Protein 8E50 (pdb70)

Solvent-accessible surface area: 31875 Å² total; per-residue (Å²): 99,81,56,46,0,4,132,10,52,36,78,52,4,175,111,136,33,190,116,13,131,172,93,10,39,62,38,4,14,122,47,31,82,5,94,164,60,58,15,13,94,94,17,34,97,53,2,30,112,30,86,133,0,99,97,6,12,54,87,45,10,58,142,123,96,152,182,62,146,47,63,102,154,18,107,130,80,0,103,139,9,0,95,44,0,18,12,84,20,30,21,78,43,9,82,117,32,4,89,64,20,0,91,73,0,74,83,17,8,167,28,0,20,2,69,112,42,33,5,115,53,0,77,67,9,35,139,58,118,44,7,0,0,0,0,0,0,22,36,0,76,6,0,74,61,0,0,18,4,0,0,3,4,38,69,5,34,3,0,7,22,17,13,43,62,134,59,50,93,123,143,89,12,73,73,33,25,72,30,0,4,0,0,23,63,143,175,46,77,111,43,94,138,45,230,132,26,60,11,5,109,18,0,2,32,6,3,0,12,6,4,1,113,57,80,8,5,0,0,7,34,4,2,58,74,51,7,48,20,6,23,21,56,105,14,131,40,50,25,0,28,18,0,6,34,0,22,74,59,129,66,11,114,14,0,22,0,0,0,0,0,0,2,4,2,24,4,20,46,6,77,17,16,66,81,4,82,80,244,81,123,57,114,30,68,109,118,68,81,182,126,79,9,0,16,0,16,0,2,5,12,129,20,47,25,0,81,111,31,34,90,56,34,93,136,85,137,133,62,74,148,110,52,33,71,108,21,0,24,78,85,25,34,165,135,134,95,58,95,105,152,64,69,8,37,49,1,0,43,35,0,3,33,39,0,12,107,26,6,1,1,0,2,0,17,0,0,0,2,4,0,2,17,83,35,43,156,10,39,39,36,66,53,0,24,124,26,2,119,76,8,48,71,44,0,76,82,33,130,26,44,18,0,24,95,65,101,30,100,85,20,0,94,57,0,9,139,22,0,36,110,0,3,66,90,75,103,59,88,240,68,139,52,102,50,4,38,11,20,78,72,42,61,30,0,0,4,0,12,14,5,4,14,10,1,12,50,14,0,15,24,3,0,0,0,0,1,0,4,51,9,38,102,141,160,5,16,26,70,101,0,3,178,66,0,11,11,0,0,48,1,1,40,45,14,19,53,15,18,56,44,70,55,88,50,110,100,11,0,97,104,5,4,28,75,0,85,163,96,26,6,0,61,102,82,128,48,116,3,90,16,29,154,48,161,126,49,60,66,34,2,48,13,0,22,110,8,0,4,3,10,2,21,1,0,9,5,2,4,55,38,3,43,113,30,107,44,99,20,56,26,77,109,2,14,83,93,2,9,130,55,5,15,44,39,15,123,141,130,84,16,108,25,9,0,2,0,5,42,16,4,2,77,25,1,0,108,0,2,41,66,2,20,0,1,112,80,53,147,89,170,200,65,13,16,0,74,34,22,100,78,2,114,62,83,85,30,18,73,98,2,19,111,29,1,51,41,3,22,64,181

B-factor: mean 182.48, std 30.79, range [120.29, 312.06]

InterPro domains:
  IPR002123 Phospholipid/glycerol acyltransferase [PF01553] (220-355)
  IPR002123 Phospholipid/glycerol acyltransferase [SM00563] (224-357)
  IPR022284 Glycerol-3-phosphate O-acyltransferase/Dihydroxyacetone phosphate acyltransferase [PIRSF000437] (2-817)
  IPR022284 Glycerol-3-phosphate O-acyltransferase/Dihydroxyacetone phosphate acyltransferase [PTHR12563] (55-799)
  IPR028354 Glycerol-3-phosphate acyltransferase, PlsB [PIRSF500064] (28-817)
  IPR041728 GPAT/DHAPAT, acyltransferase domain [cd07993] (201-411)
  IPR045520 GPAT/DHAPAT, C-terminal domain [PF19277] (364-794)

Structure (mmCIF, N/CA/C/O backbone):
data_8E50
#
_entry.id   8E50
#
_cell.length_a   1.00
_cell.length_b   1.00
_cell.length_c   1.00
_cell.angle_alpha   90.00
_cell.angle_beta   90.00
_cell.angle_gamma   90.00
#
_symmetry.space_group_name_H-M   'P 1'
#
loop_
_entity.id
_entity.type
_entity.pdbx_description
1 polymer 'Glycerol-3-phosphate acyltransferase 1, mitochondrial'
2 non-polymer 'COENZYME A'
3 non-polymer '(2R)-2-hydroxy-3-(phosphonooxy)propyl hexadecanoate'
#
loop_
_atom_site.group_PDB
_atom_site.id
_atom_site.type_symbol
_atom_site.label_atom_id
_atom_site.label_alt_id
_atom_site.label_comp_id
_atom_site.label_asym_id
_atom_site.label_entity_id
_atom_site.label_seq_id
_atom_site.pdbx_PDB_ins_code
_atom_site.Cartn_x
_atom_site.Cartn_y
_atom_site.Cartn_z
_atom_site.occupancy
_atom_site.B_iso_or_equiv
_atom_site.auth_seq_id
_atom_site.auth_comp_id
_atom_site.auth_asym_id
_atom_site.auth_atom_id
_atom_site.pdbx_PDB_model_num
ATOM 1 N N . GLY A 1 26 ? 183.309 153.122 138.191 1.00 169.66 87 GLY A N 1
ATOM 2 C CA . GLY A 1 26 ? 184.122 153.712 139.304 1.00 170.23 87 GLY A CA 1
ATOM 3 C C . GLY A 1 26 ? 183.268 154.504 140.283 1.00 171.04 87 GLY A C 1
ATOM 4 O O . GLY A 1 26 ? 183.633 155.661 140.582 1.00 165.15 87 GLY A O 1
ATOM 5 N N . LEU A 1 27 ? 182.181 153.892 140.769 1.00 176.50 88 LEU A N 1
ATOM 6 C CA . LEU A 1 27 ? 181.169 154.500 141.680 1.00 175.60 88 LEU A CA 1
ATOM 7 C C . LEU A 1 27 ? 181.205 153.796 143.046 1.00 179.76 88 LEU A C 1
ATOM 8 O O . LEU A 1 27 ? 182.066 152.912 143.243 1.00 187.22 88 LEU A O 1
ATOM 13 N N . ARG A 1 28 ? 180.311 154.201 143.955 1.00 177.45 89 ARG A N 1
ATOM 14 C CA . ARG A 1 28 ? 180.146 153.644 145.325 1.00 175.82 89 ARG A CA 1
ATOM 15 C C . ARG A 1 28 ? 178.691 153.872 145.756 1.00 169.50 89 ARG A C 1
ATOM 16 O O . ARG A 1 28 ? 178.237 155.035 145.676 1.00 184.55 89 ARG A O 1
ATOM 24 N N . ASN A 1 29 ? 177.993 152.811 146.176 1.00 158.70 90 ASN A N 1
ATOM 25 C CA . ASN A 1 29 ? 176.620 152.882 146.746 1.00 162.45 90 ASN A CA 1
ATOM 26 C C . ASN A 1 29 ? 176.732 152.937 148.274 1.00 165.59 90 ASN A C 1
ATOM 27 O O . ASN A 1 29 ? 177.067 151.899 148.874 1.00 185.28 90 ASN A O 1
ATOM 32 N N . VAL A 1 30 ? 176.419 154.091 148.873 1.00 158.81 91 VAL A N 1
ATOM 33 C CA . VAL A 1 30 ? 176.612 154.371 150.329 1.00 158.17 91 VAL A CA 1
ATOM 34 C C . VAL A 1 30 ? 175.618 153.536 151.149 1.00 161.60 91 VAL A C 1
ATOM 35 O O . VAL A 1 30 ? 175.969 153.176 152.288 1.00 173.42 91 VAL A O 1
ATOM 39 N N . ILE A 1 31 ? 174.441 153.225 150.594 1.00 162.41 92 ILE A N 1
ATOM 40 C CA . ILE A 1 31 ? 173.341 152.485 151.290 1.00 168.06 92 ILE A CA 1
ATOM 41 C C . ILE A 1 31 ? 173.643 150.977 151.310 1.00 172.50 92 ILE A C 1
ATOM 42 O O . ILE A 1 31 ? 173.173 150.310 152.257 1.00 179.76 92 ILE A O 1
ATOM 47 N N . TYR A 1 32 ? 174.378 150.452 150.320 1.00 168.63 93 TYR A N 1
ATOM 48 C CA . TYR A 1 32 ? 174.727 149.009 150.198 1.00 164.44 93 TYR A CA 1
ATOM 49 C C . TYR A 1 32 ? 175.762 148.634 151.268 1.00 162.11 93 TYR A C 1
ATOM 50 O O . TYR A 1 32 ? 176.973 148.810 151.021 1.00 150.77 93 TYR A O 1
ATOM 59 N N . ILE A 1 33 ? 175.285 148.127 152.413 1.00 167.42 94 ILE A N 1
ATOM 60 C CA . ILE A 1 33 ? 176.102 147.761 153.611 1.00 171.71 94 ILE A CA 1
ATOM 61 C C . ILE A 1 33 ? 175.770 146.316 154.010 1.00 185.02 94 ILE A C 1
ATOM 62 O O . ILE A 1 33 ? 174.755 146.117 154.704 1.00 190.11 94 ILE A O 1
ATOM 67 N N . ASN A 1 34 ? 176.581 145.346 153.565 1.00 193.17 95 ASN A N 1
ATOM 68 C CA . ASN A 1 34 ? 176.650 143.975 154.147 1.00 192.47 95 ASN A CA 1
ATOM 69 C C . ASN A 1 34 ? 177.919 143.889 155.009 1.00 192.93 95 ASN A C 1
ATOM 70 O O . ASN A 1 34 ? 178.693 144.873 155.021 1.00 197.70 95 ASN A O 1
ATOM 75 N N . GLU A 1 35 ? 178.121 142.758 155.696 1.00 186.68 96 GLU A N 1
ATOM 76 C CA . GLU A 1 35 ? 179.180 142.564 156.731 1.00 179.65 96 GLU A CA 1
ATOM 77 C C . GLU A 1 35 ? 180.584 142.859 156.172 1.00 181.37 96 GLU A C 1
ATOM 78 O O . GLU A 1 35 ? 181.461 143.205 156.987 1.00 183.20 96 GLU A O 1
ATOM 84 N N . THR A 1 36 ? 180.787 142.764 154.850 1.00 186.68 97 THR A N 1
ATOM 85 C CA . THR A 1 36 ? 182.059 143.101 154.146 1.00 191.12 97 THR A CA 1
ATOM 86 C C . THR A 1 36 ? 182.497 144.549 154.437 1.00 195.21 97 THR A C 1
ATOM 87 O O . THR A 1 36 ? 183.714 144.815 154.338 1.00 200.48 97 THR A O 1
ATOM 91 N N . HIS A 1 37 ? 181.558 145.447 154.769 1.00 193.17 98 HIS A N 1
ATOM 92 C CA . HIS A 1 37 ? 181.817 146.868 155.140 1.00 189.26 98 HIS A CA 1
ATOM 93 C C . HIS A 1 37 ? 182.117 147.009 156.642 1.00 189.13 98 HIS A C 1
ATOM 94 O O . HIS A 1 37 ? 182.328 148.159 157.081 1.00 181.34 98 HIS A O 1
ATOM 101 N N . THR A 1 38 ? 182.130 145.903 157.400 1.00 196.17 99 THR A N 1
ATOM 102 C CA . THR A 1 38 ? 182.454 145.862 158.853 1.00 198.66 99 THR A CA 1
ATOM 103 C C . THR A 1 38 ? 183.605 144.871 159.076 1.00 204.15 99 THR A C 1
ATOM 104 O O . THR A 1 38 ? 183.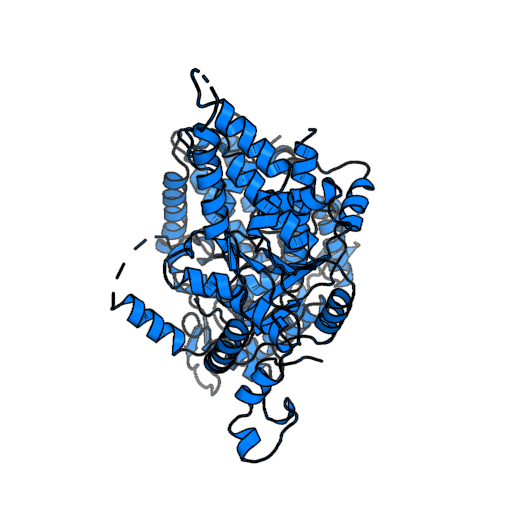861 144.051 158.174 1.00 204.90 99 THR A O 1
ATOM 108 N N . ARG A 1 39 ? 184.280 144.960 160.227 1.00 211.45 100 ARG A N 1
ATOM 109 C CA . ARG A 1 39 ? 185.455 144.112 160.577 1.00 213.38 100 ARG A CA 1
ATOM 110 C C . ARG A 1 39 ? 184.973 142.725 161.027 1.00 211.21 100 ARG A C 1
ATOM 111 O O . ARG A 1 39 ? 185.445 141.719 160.461 1.00 212.39 100 ARG A O 1
ATOM 119 N N . HIS A 1 40 ? 184.076 142.678 162.018 1.00 203.69 101 HIS A N 1
ATOM 120 C CA . HIS A 1 40 ? 183.501 141.428 162.588 1.00 210.31 101 HIS A CA 1
ATOM 121 C C . HIS A 1 40 ? 182.656 140.726 161.518 1.00 211.92 101 HIS A C 1
ATOM 122 O O . HIS A 1 40 ? 181.953 141.440 160.777 1.00 231.47 101 HIS A O 1
ATOM 129 N N . ARG A 1 41 ? 182.729 139.390 161.442 1.00 204.38 102 ARG A N 1
ATOM 130 C CA . ARG A 1 41 ? 182.034 138.565 160.411 1.00 195.85 102 ARG A CA 1
ATOM 131 C C . ARG A 1 41 ? 181.600 137.214 160.984 1.00 191.73 102 ARG A C 1
ATOM 132 O O . ARG A 1 41 ? 182.309 136.692 161.869 1.00 209.67 102 ARG A O 1
ATOM 140 N N . GLY A 1 42 ? 180.508 136.662 160.439 1.00 178.63 103 GLY A N 1
ATOM 141 C CA . GLY A 1 42 ? 179.824 135.450 160.934 1.00 169.44 103 GLY A CA 1
ATOM 142 C C . GLY A 1 42 ? 178.312 135.614 160.932 1.00 159.31 103 GLY A C 1
ATOM 143 O O . GLY A 1 42 ? 177.833 136.771 160.813 1.00 156.41 103 GLY A O 1
ATOM 144 N N . TRP A 1 43 ? 177.586 134.498 161.072 1.00 154.00 104 TRP A N 1
ATOM 145 C CA . TRP A 1 43 ? 176.102 134.424 160.966 1.00 157.30 104 TRP A CA 1
ATOM 146 C C . TRP A 1 43 ? 175.496 135.630 161.685 1.00 150.47 104 TRP A C 1
ATOM 147 O O . TRP A 1 43 ? 174.793 136.420 161.034 1.00 141.55 104 TRP A O 1
ATOM 158 N N . LEU A 1 44 ? 175.826 135.761 162.971 1.00 152.08 105 LEU A N 1
ATOM 159 C CA . LEU A 1 44 ? 175.362 136.830 163.893 1.00 156.54 105 LEU A CA 1
ATOM 160 C C . LEU A 1 44 ? 175.733 138.209 163.328 1.00 159.50 105 LEU A C 1
ATOM 161 O O . LEU A 1 44 ? 174.829 139.074 163.235 1.00 147.19 105 LEU A O 1
ATOM 166 N N . ALA A 1 45 ? 177.003 138.388 162.944 1.00 168.74 106 ALA A N 1
ATOM 167 C CA . ALA A 1 45 ? 177.590 139.663 162.457 1.00 169.38 106 ALA A CA 1
ATOM 168 C C . ALA A 1 45 ? 176.912 140.110 161.156 1.00 166.68 106 ALA A C 1
ATOM 169 O O . ALA A 1 45 ? 176.850 141.333 160.926 1.00 158.22 106 ALA A O 1
ATOM 171 N N . ARG A 1 46 ? 176.436 139.166 160.335 1.00 169.40 107 ARG A N 1
ATOM 172 C CA . ARG A 1 46 ? 175.582 139.476 159.156 1.00 170.25 107 ARG A CA 1
ATOM 173 C C . ARG A 1 46 ? 174.241 140.022 159.652 1.00 167.87 107 ARG A C 1
ATOM 174 O O . ARG A 1 46 ? 173.910 141.166 159.295 1.00 171.24 107 ARG A O 1
ATOM 182 N N . ARG A 1 47 ? 173.527 139.241 160.474 1.00 168.51 108 ARG A N 1
ATOM 183 C CA . ARG A 1 47 ? 172.151 139.551 160.959 1.00 172.21 108 ARG A CA 1
ATOM 184 C C . ARG A 1 47 ? 172.118 140.963 161.564 1.00 167.35 108 ARG A C 1
ATOM 185 O O . ARG A 1 47 ? 171.087 141.642 161.390 1.00 169.79 108 ARG A O 1
ATOM 193 N N . LEU A 1 48 ? 173.201 141.386 162.231 1.00 163.87 109 LEU A N 1
ATOM 194 C CA . LEU A 1 48 ? 173.377 142.760 162.779 1.00 176.78 109 LEU A CA 1
ATOM 195 C C . LEU A 1 48 ? 174.527 143.463 162.041 1.00 182.39 109 LEU A C 1
ATOM 196 O O . LEU A 1 48 ? 175.459 143.950 162.716 1.00 201.84 109 LEU A O 1
ATOM 201 N N . SER A 1 49 ? 174.460 143.527 160.706 1.00 175.19 110 SER A N 1
ATOM 202 C CA . SER A 1 49 ? 175.464 144.199 159.833 1.00 171.53 110 SER A CA 1
ATOM 203 C C . SER A 1 49 ? 175.480 145.711 160.103 1.00 163.49 110 SER A C 1
ATOM 204 O O . SER A 1 49 ? 176.557 146.238 160.453 1.00 153.59 110 SER A O 1
ATOM 207 N N . TYR A 1 50 ? 174.323 146.364 159.954 1.00 160.50 111 TYR A N 1
ATOM 208 C CA . TYR A 1 50 ? 174.124 147.841 160.003 1.00 163.84 111 TYR A CA 1
ATOM 209 C C . TYR A 1 50 ? 174.630 148.408 161.335 1.00 166.69 111 TYR A C 1
ATOM 210 O O . TYR A 1 50 ? 175.490 149.330 161.345 1.00 169.10 111 TYR A O 1
ATOM 219 N N . VAL A 1 51 ? 174.112 147.843 162.429 1.00 165.11 112 VAL A N 1
ATOM 220 C CA . VAL A 1 51 ? 174.319 148.313 163.832 1.00 158.45 112 VAL A CA 1
ATOM 221 C C . VAL A 1 51 ? 175.824 148.368 164.127 1.00 155.59 112 VAL A C 1
ATOM 222 O O . VAL A 1 51 ? 176.232 149.286 164.863 1.00 146.48 112 VAL A O 1
ATOM 226 N N . LEU A 1 52 ? 176.612 147.440 163.565 1.00 161.33 113 LEU A N 1
ATOM 227 C CA . LEU A 1 52 ? 178.103 147.443 163.637 1.00 169.74 113 LEU A CA 1
ATOM 228 C C . LEU A 1 52 ? 178.660 148.600 162.796 1.00 171.96 113 LEU A C 1
ATOM 229 O O . LEU A 1 52 ? 179.488 149.383 163.339 1.00 173.85 113 LEU A O 1
ATOM 234 N N . PHE A 1 53 ? 178.218 148.718 161.535 1.00 166.26 114 PHE A N 1
ATOM 235 C CA . PHE A 1 53 ? 178.643 149.791 160.594 1.00 160.41 114 PHE A CA 1
ATOM 236 C C . PHE A 1 53 ? 178.442 151.166 161.246 1.00 159.80 114 PHE A C 1
ATOM 237 O O . PHE A 1 53 ? 179.318 152.030 161.054 1.00 165.85 114 PHE A O 1
ATOM 245 N N . ILE A 1 54 ? 177.340 151.363 161.981 1.00 158.27 115 ILE A N 1
ATOM 246 C CA . ILE A 1 54 ? 177.077 152.628 162.739 1.00 160.08 115 ILE A CA 1
ATOM 247 C C . ILE A 1 54 ? 178.079 152.739 163.903 1.00 167.34 115 ILE A C 1
ATOM 248 O O . ILE A 1 54 ? 178.566 153.865 164.142 1.00 163.44 115 ILE A O 1
ATOM 253 N N . GLN A 1 55 ? 178.372 151.630 164.600 1.00 176.90 116 GLN A N 1
ATOM 254 C CA . GLN A 1 55 ? 179.310 151.590 165.762 1.00 177.81 116 GLN A CA 1
ATOM 255 C C . GLN A 1 55 ? 180.731 151.958 165.313 1.00 181.89 116 GLN A C 1
ATOM 256 O O . GLN A 1 55 ? 181.425 152.642 166.090 1.00 187.13 116 GLN A O 1
ATOM 262 N N . GLU A 1 56 ? 181.147 151.518 164.121 1.00 182.48 117 GLU A N 1
ATOM 263 C CA . GLU A 1 56 ? 182.535 151.703 163.608 1.00 182.10 117 GLU A CA 1
ATOM 264 C C . GLU A 1 56 ? 182.806 153.160 163.191 1.00 180.17 117 GLU A C 1
ATOM 265 O O . GLU A 1 56 ? 184.000 153.500 163.068 1.00 178.38 117 GLU A O 1
ATOM 271 N N . ARG A 1 57 ? 181.770 153.984 162.970 1.00 181.26 118 ARG A N 1
ATOM 272 C CA . ARG A 1 57 ? 181.903 155.396 162.505 1.00 186.20 118 ARG A CA 1
ATOM 273 C C . ARG A 1 57 ? 182.663 156.228 163.547 1.00 189.07 118 ARG A C 1
ATOM 274 O O . ARG A 1 57 ? 182.382 156.062 164.750 1.00 192.20 118 ARG A O 1
ATOM 282 N N . ASP A 1 58 ? 183.568 157.101 163.085 1.00 190.82 119 ASP A N 1
ATOM 283 C CA . ASP A 1 58 ? 184.417 157.990 163.924 1.00 189.92 119 ASP A CA 1
ATOM 284 C C . ASP A 1 58 ? 183.779 159.384 163.980 1.00 189.29 119 ASP A C 1
ATOM 285 O O . ASP A 1 58 ? 184.024 160.190 163.059 1.00 195.67 119 ASP A O 1
ATOM 290 N N . VAL A 1 59 ? 182.977 159.640 165.018 1.00 184.70 120 VAL A N 1
ATOM 291 C CA . VAL A 1 59 ? 182.399 160.977 165.352 1.00 181.67 120 VAL A CA 1
ATOM 292 C C . VAL A 1 59 ? 182.414 161.117 166.878 1.00 175.48 120 VAL A C 1
ATOM 293 O O . VAL A 1 59 ? 181.679 160.356 167.530 1.00 181.37 120 VAL A O 1
ATOM 297 N N . HIS A 1 60 ? 183.231 162.030 167.417 1.00 171.45 121 HIS A N 1
ATOM 298 C CA . HIS A 1 60 ? 183.362 162.308 168.876 1.00 178.19 121 HIS A CA 1
ATOM 299 C C . HIS A 1 60 ? 183.064 163.788 169.149 1.00 183.11 121 HIS A C 1
ATOM 300 O O . HIS A 1 60 ? 183.163 164.594 168.204 1.00 192.20 121 HIS A O 1
ATOM 307 N N . LYS A 1 61 ? 182.707 164.116 170.396 1.00 184.53 122 LYS A N 1
ATOM 308 C CA . LYS A 1 61 ? 182.288 165.477 170.843 1.00 185.26 122 LYS A CA 1
ATOM 309 C C . LYS A 1 61 ? 183.448 166.481 170.732 1.00 178.74 122 LYS A C 1
ATOM 310 O O . LYS A 1 61 ? 183.158 167.679 170.543 1.00 173.64 122 LYS A O 1
ATOM 316 N N . GLY A 1 62 ? 184.698 166.015 170.857 1.00 173.66 123 GLY A N 1
ATOM 317 C CA . GLY A 1 62 ? 185.927 166.838 170.871 1.00 169.30 123 GLY A CA 1
ATOM 318 C C . GLY A 1 62 ? 186.145 167.654 169.602 1.00 167.36 123 GLY A C 1
ATOM 319 O O . GLY A 1 62 ? 186.752 168.738 169.714 1.00 163.22 123 GLY A O 1
ATOM 320 N N . MET A 1 63 ? 185.681 167.174 168.440 1.00 170.03 124 MET A N 1
ATOM 321 C CA . MET A 1 63 ? 185.950 167.795 167.110 1.00 172.74 124 MET A CA 1
ATOM 322 C C . MET A 1 63 ? 184.823 168.763 166.702 1.00 164.31 124 MET A C 1
ATOM 323 O O . MET A 1 63 ? 184.761 169.110 165.506 1.00 160.15 124 MET A O 1
ATOM 328 N N . PHE A 1 64 ? 183.986 169.207 167.648 1.00 163.23 125 PHE A N 1
ATOM 329 C CA . PHE A 1 64 ? 182.893 170.195 167.433 1.00 166.20 125 PHE A CA 1
ATOM 330 C C . PHE A 1 64 ? 183.202 171.475 168.220 1.00 170.30 125 PHE A C 1
ATOM 331 O O . PHE A 1 64 ? 183.881 171.390 169.264 1.00 183.72 125 PHE A O 1
ATOM 339 N N . ALA A 1 65 ? 182.721 172.623 167.725 1.00 164.90 126 ALA A N 1
ATOM 340 C CA . ALA A 1 65 ? 182.933 173.966 168.319 1.00 160.62 126 ALA A CA 1
ATOM 341 C C . ALA A 1 65 ? 182.152 174.067 169.634 1.00 166.61 126 ALA A C 1
ATOM 342 O O . ALA A 1 65 ? 180.977 173.653 169.650 1.00 169.84 126 ALA A O 1
ATOM 344 N N . THR A 1 66 ? 182.792 174.598 170.684 1.00 173.38 127 THR A N 1
ATOM 345 C CA . THR A 1 66 ? 182.271 174.667 172.078 1.00 177.15 127 THR A CA 1
ATOM 346 C C . THR A 1 66 ? 182.530 176.060 172.666 1.00 175.33 127 THR A C 1
ATOM 347 O O . THR A 1 66 ? 183.494 176.713 172.222 1.00 168.60 127 THR A O 1
ATOM 351 N N . ASN A 1 67 ? 181.702 176.478 173.632 1.00 182.82 128 ASN A N 1
ATOM 352 C CA . ASN A 1 67 ? 181.765 177.798 174.322 1.00 193.76 128 ASN A CA 1
ATOM 353 C C . ASN A 1 67 ? 181.301 178.902 173.352 1.00 187.16 128 ASN A C 1
ATOM 354 O O . ASN A 1 67 ? 181.747 180.072 173.505 1.00 186.26 128 ASN A O 1
ATOM 359 N N . VAL A 1 68 ? 180.388 178.556 172.433 1.00 174.94 129 VAL A N 1
ATOM 360 C CA . VAL A 1 68 ? 179.990 179.389 171.257 1.00 169.49 129 VAL A CA 1
ATOM 361 C C . VAL A 1 68 ? 179.228 180.620 171.762 1.00 168.59 129 VAL A C 1
ATOM 362 O O . VAL A 1 68 ? 179.684 181.741 171.472 1.00 177.59 129 VAL A O 1
ATOM 366 N N . THR A 1 69 ? 178.121 180.410 172.483 1.00 163.39 130 THR A N 1
ATOM 367 C CA . THR A 1 69 ? 177.280 181.474 173.101 1.00 168.25 130 THR A CA 1
ATOM 368 C C . THR A 1 69 ? 178.182 182.452 173.865 1.00 176.85 130 THR A C 1
ATOM 369 O O . THR A 1 69 ? 178.108 183.669 173.586 1.00 174.59 130 THR A O 1
ATOM 373 N N . GLU A 1 70 ? 179.014 181.915 174.764 1.00 185.34 131 GLU A N 1
ATOM 374 C CA . GLU A 1 70 ? 179.984 182.665 175.610 1.00 191.08 131 GLU A CA 1
ATOM 375 C C . GLU A 1 70 ? 180.901 183.514 174.718 1.00 188.02 131 GLU A C 1
ATOM 376 O O . GLU A 1 70 ? 180.950 184.753 174.927 1.00 185.16 131 GLU A O 1
ATOM 382 N N . ASN A 1 71 ? 181.581 182.874 173.757 1.00 182.18 132 ASN A N 1
ATOM 383 C CA . ASN A 1 71 ? 182.562 183.527 172.844 1.00 176.18 132 ASN A CA 1
ATOM 384 C C . ASN A 1 71 ? 181.876 184.611 172.001 1.00 170.03 132 ASN A C 1
ATOM 385 O O . ASN A 1 71 ? 182.512 185.663 171.785 1.00 168.39 132 ASN A O 1
ATOM 390 N N . VAL A 1 72 ? 180.642 184.371 171.541 1.00 165.68 133 VAL A N 1
ATOM 391 C CA . VAL A 1 72 ? 179.843 185.344 170.732 1.00 167.64 133 VAL A CA 1
ATOM 392 C C . VAL A 1 72 ? 179.402 186.506 171.636 1.00 181.53 133 VAL A C 1
ATOM 393 O O . VAL A 1 72 ? 179.416 187.651 171.143 1.00 191.67 133 VAL A O 1
ATOM 397 N N . LEU A 1 73 ? 179.027 186.231 172.894 1.00 187.18 134 LEU A N 1
ATOM 398 C CA . LEU A 1 73 ? 178.612 187.273 173.883 1.00 182.56 134 LEU A CA 1
ATOM 399 C C . LEU A 1 73 ? 179.835 188.014 174.455 1.00 182.05 134 LEU A C 1
ATOM 400 O O . LEU A 1 73 ? 179.621 189.081 175.069 1.00 175.22 134 LEU A O 1
ATOM 405 N N . ASN A 1 74 ? 181.057 187.488 174.275 1.00 184.18 135 ASN A N 1
ATOM 406 C CA . ASN A 1 74 ? 182.331 188.166 174.659 1.00 178.82 135 ASN A CA 1
ATOM 407 C C . ASN A 1 74 ? 182.907 188.984 173.489 1.00 179.24 135 ASN A C 1
ATOM 408 O O . ASN A 1 74 ? 183.899 189.703 173.729 1.00 175.35 135 ASN A O 1
ATOM 413 N N . SER A 1 75 ? 182.322 188.898 172.285 1.00 188.18 136 SER A N 1
ATOM 414 C CA . SER A 1 75 ? 182.772 189.606 171.053 1.00 198.83 136 SER A CA 1
ATOM 415 C C . SER A 1 75 ? 182.671 191.128 171.240 1.00 211.67 136 SER A C 1
ATOM 416 O O . SER A 1 75 ? 181.614 191.600 171.709 1.00 222.62 136 SER A O 1
ATOM 419 N N . SER A 1 76 ? 183.726 191.861 170.860 1.00 214.36 137 SER A N 1
ATOM 420 C CA . SER A 1 76 ? 183.851 193.336 171.015 1.00 215.18 137 SER A CA 1
ATOM 421 C C . SER A 1 76 ? 182.939 194.070 170.021 1.00 212.87 137 SER A C 1
ATOM 422 O O . SER A 1 76 ? 182.559 195.215 170.327 1.00 212.35 137 SER A O 1
ATOM 425 N N . ARG A 1 77 ? 182.625 193.455 168.873 1.00 215.44 138 ARG A N 1
ATOM 426 C CA . ARG A 1 77 ? 181.607 193.949 167.902 1.00 222.66 138 ARG A CA 1
ATOM 427 C C . ARG A 1 77 ? 180.216 193.889 168.547 1.00 223.37 138 ARG A C 1
ATOM 428 O O . ARG A 1 77 ? 179.476 194.897 168.470 1.00 226.95 138 ARG A O 1
ATOM 436 N N . VAL A 1 78 ? 179.892 192.744 169.157 1.00 215.79 139 VAL A N 1
ATOM 437 C CA . VAL A 1 78 ? 178.552 192.419 169.734 1.00 210.67 139 VAL A CA 1
ATOM 438 C C . VAL A 1 78 ? 178.266 193.354 170.918 1.00 212.71 139 VAL A C 1
ATOM 439 O O . VAL A 1 78 ? 177.145 193.900 170.967 1.00 227.22 139 VAL A O 1
ATOM 443 N N . GLN A 1 79 ? 179.229 193.538 171.829 1.00 205.98 140 GLN A N 1
ATOM 444 C CA . GLN A 1 79 ? 179.053 194.368 173.056 1.00 207.00 140 GLN A CA 1
ATOM 445 C C . GLN A 1 79 ? 178.910 195.847 172.653 1.00 212.13 140 GLN A C 1
ATOM 446 O O . GLN A 1 79 ? 178.119 196.562 173.313 1.00 225.94 140 GLN A O 1
ATOM 452 N N . GLU A 1 80 ? 179.617 196.282 171.601 1.00 212.19 141 GLU A N 1
ATOM 453 C CA . GLU A 1 80 ? 179.504 197.652 171.025 1.00 215.89 141 GLU A CA 1
ATOM 454 C C . GLU A 1 80 ? 178.137 197.796 170.345 1.00 208.44 141 GLU A C 1
ATOM 455 O O . GLU A 1 80 ? 177.491 198.845 170.547 1.00 206.61 141 GLU A O 1
ATOM 461 N N . ALA A 1 81 ? 177.715 196.786 169.572 1.00 201.54 142 ALA A N 1
ATOM 462 C CA . ALA A 1 81 ? 176.374 196.718 168.938 1.00 201.22 142 ALA A CA 1
ATOM 463 C C . ALA A 1 81 ? 175.288 196.837 170.018 1.00 196.69 142 ALA A C 1
ATOM 464 O O . ALA A 1 81 ? 174.319 197.590 169.796 1.00 196.01 142 ALA A O 1
ATOM 466 N N . ILE A 1 82 ? 175.460 196.133 171.146 1.00 189.69 143 ILE A N 1
ATOM 467 C CA . ILE A 1 82 ? 174.598 196.239 172.364 1.00 179.89 143 ILE A CA 1
ATOM 468 C C . ILE A 1 82 ? 174.653 197.681 172.891 1.00 173.89 143 ILE A C 1
ATOM 469 O O . ILE A 1 82 ? 173.569 198.261 173.106 1.00 171.63 143 ILE A O 1
ATOM 474 N N . ALA A 1 83 ? 175.863 198.226 173.084 1.00 170.18 144 ALA A N 1
ATOM 475 C CA . ALA A 1 83 ? 176.130 199.521 173.762 1.00 169.37 144 ALA A CA 1
ATOM 476 C C . ALA A 1 83 ? 175.268 200.653 173.185 1.00 177.92 144 ALA A C 1
ATOM 477 O O . ALA A 1 83 ? 174.802 201.475 173.998 1.00 190.56 144 ALA A O 1
ATOM 479 N N . GLU A 1 84 ? 175.063 200.703 171.859 1.00 183.65 145 GLU A N 1
ATOM 480 C CA . GLU A 1 84 ? 174.363 201.826 171.164 1.00 188.86 145 GLU A CA 1
ATOM 481 C C . GLU A 1 84 ? 172.845 201.586 171.117 1.00 183.61 145 GLU A C 1
ATOM 482 O O . GLU A 1 84 ? 172.102 202.588 171.172 1.00 170.14 145 GLU A O 1
ATOM 488 N N . VAL A 1 85 ? 172.402 200.327 170.997 1.00 186.48 146 VAL A N 1
ATOM 489 C CA . VAL A 1 85 ? 170.956 199.937 170.966 1.00 191.59 146 VAL A CA 1
ATOM 490 C C . VAL A 1 85 ? 170.313 200.326 172.305 1.00 188.88 146 VAL A C 1
ATOM 491 O O . VAL A 1 85 ? 169.152 200.788 172.291 1.00 189.07 146 VAL A O 1
ATOM 495 N N . ALA A 1 86 ? 171.046 200.149 173.411 1.00 186.03 147 ALA A N 1
ATOM 496 C CA . ALA A 1 86 ? 170.655 200.572 174.777 1.00 188.05 147 ALA A CA 1
ATOM 497 C C . ALA A 1 86 ? 170.551 202.102 174.845 1.00 191.58 147 ALA A C 1
ATOM 498 O O . ALA A 1 86 ? 169.491 202.593 175.280 1.00 190.76 147 ALA A O 1
ATOM 500 N N . ALA A 1 87 ? 171.607 202.808 174.414 1.00 195.32 148 ALA A N 1
ATOM 501 C CA . ALA A 1 87 ? 171.811 204.275 174.547 1.00 200.37 148 ALA A CA 1
ATOM 502 C C . ALA A 1 87 ? 170.532 205.052 174.204 1.00 208.71 148 ALA A C 1
ATOM 503 O O . ALA A 1 87 ? 170.184 205.971 174.975 1.00 212.29 148 ALA A O 1
ATOM 505 N N . GLU A 1 88 ? 169.870 204.691 173.096 1.00 211.84 149 GLU A N 1
ATOM 506 C CA . GLU A 1 88 ? 168.611 205.314 172.592 1.00 205.69 149 GLU A CA 1
ATOM 507 C C . GLU A 1 88 ? 167.563 205.393 173.710 1.00 198.84 149 GLU A C 1
ATOM 508 O O . GLU A 1 88 ? 166.898 206.443 173.826 1.00 197.85 149 GLU A O 1
ATOM 514 N N . LEU A 1 89 ? 167.436 204.321 174.497 1.00 190.27 150 LEU A N 1
ATOM 515 C CA . LEU A 1 89 ? 166.384 204.149 175.533 1.00 188.04 150 LEU A CA 1
ATOM 516 C C . LEU A 1 89 ? 166.920 204.681 176.872 1.00 180.55 150 LEU A C 1
ATOM 517 O O . LEU A 1 89 ? 167.624 203.928 177.571 1.00 167.84 150 LEU A O 1
ATOM 522 N N . ASN A 1 90 ? 166.623 205.946 177.196 1.00 182.56 151 ASN A N 1
ATOM 523 C CA . ASN A 1 90 ? 167.105 206.635 178.427 1.00 184.35 151 ASN A CA 1
ATOM 524 C C . ASN A 1 90 ? 166.348 207.946 178.644 1.00 190.59 151 ASN A C 1
ATOM 525 O O . ASN A 1 90 ? 165.739 208.471 177.711 1.00 199.37 151 ASN A O 1
ATOM 530 N N . PRO A 1 91 ? 166.373 208.520 179.873 1.00 188.62 152 PRO A N 1
ATOM 531 C CA . PRO A 1 91 ? 166.031 209.929 180.086 1.00 192.08 152 PRO A CA 1
ATOM 532 C C . PRO A 1 91 ? 167.215 210.872 179.813 1.00 195.83 152 PRO A C 1
ATOM 533 O O . PRO A 1 91 ? 167.793 210.772 178.742 1.00 187.74 152 PRO A O 1
ATOM 537 N N . GLN A 1 98 ? 174.018 205.080 185.293 1.00 187.09 159 GLN A N 1
ATOM 538 C CA . GLN A 1 98 ? 172.702 205.693 184.960 1.00 188.67 159 GLN A CA 1
ATOM 539 C C . GLN A 1 98 ? 171.920 204.753 184.032 1.00 195.26 159 GLN A C 1
ATOM 540 O O . GLN A 1 98 ? 170.779 204.376 184.382 1.00 195.00 159 GLN A O 1
ATOM 546 N N . SER A 1 99 ? 172.528 204.389 182.899 1.00 194.09 160 SER A N 1
ATOM 547 C CA . SER A 1 99 ? 171.934 203.551 181.825 1.00 191.87 160 SER A CA 1
ATOM 548 C C . SER A 1 99 ? 172.007 202.068 182.220 1.00 183.73 160 SER A C 1
ATOM 549 O O . SER A 1 99 ? 172.755 201.312 181.568 1.00 173.56 160 SER A O 1
ATOM 552 N N . LYS A 1 100 ? 171.233 201.666 183.234 1.00 188.84 161 LYS A N 1
ATOM 553 C CA . LYS A 1 100 ? 171.267 200.303 183.838 1.00 199.20 161 LYS A CA 1
ATOM 554 C C . LYS A 1 100 ? 170.241 199.379 183.162 1.00 204.49 161 LYS A C 1
ATOM 555 O O . LYS A 1 100 ? 170.059 198.249 183.664 1.00 210.92 161 LYS A O 1
ATOM 561 N N . ALA A 1 101 ? 169.613 199.817 182.061 1.00 197.41 162 ALA A N 1
ATOM 562 C CA . ALA A 1 101 ? 168.685 199.008 181.233 1.00 195.49 162 ALA A CA 1
ATOM 563 C C . ALA A 1 101 ? 169.461 198.027 180.337 1.00 202.05 162 ALA A C 1
ATOM 564 O O . ALA A 1 101 ? 168.799 197.152 179.738 1.00 209.66 162 ALA A O 1
ATOM 566 N N . VAL A 1 102 ? 170.795 198.164 180.245 1.00 197.13 163 VAL A N 1
ATOM 567 C CA . VAL A 1 102 ? 171.738 197.218 179.561 1.00 191.66 163 VAL A CA 1
ATOM 568 C C . VAL A 1 102 ? 171.351 195.761 179.866 1.00 188.82 163 VAL A C 1
ATOM 569 O O . VAL A 1 102 ? 171.417 194.927 178.932 1.00 193.95 163 VAL A O 1
ATOM 573 N N . ASN A 1 103 ? 170.974 195.477 181.120 1.00 178.92 164 ASN A N 1
ATOM 574 C CA . ASN A 1 103 ? 170.469 194.165 181.611 1.00 173.78 164 ASN A CA 1
ATOM 575 C C . ASN A 1 103 ? 169.434 193.593 180.636 1.00 171.16 164 ASN A C 1
ATOM 576 O O . ASN A 1 103 ? 169.563 192.411 180.273 1.00 165.45 164 ASN A O 1
ATOM 581 N N . LYS A 1 104 ? 168.458 194.412 180.231 1.00 176.09 165 LYS A N 1
ATOM 582 C CA . LYS A 1 104 ? 167.292 194.004 179.399 1.00 189.42 165 LYS A CA 1
ATOM 583 C C . LYS A 1 104 ? 167.777 193.579 178.006 1.00 193.44 165 LYS A C 1
ATOM 584 O O . LYS A 1 104 ? 167.528 192.413 177.623 1.00 184.30 165 LYS A O 1
ATOM 590 N N . VAL A 1 105 ? 168.443 194.490 177.287 1.00 197.83 166 VAL A N 1
ATOM 591 C CA . VAL A 1 105 ? 168.953 194.267 175.898 1.00 194.04 166 VAL A CA 1
ATOM 592 C C . VAL A 1 105 ? 169.962 193.108 175.914 1.00 197.46 166 VAL A C 1
ATOM 593 O O . VAL A 1 105 ? 169.888 192.275 174.993 1.00 194.23 166 VAL A O 1
ATOM 597 N N . LYS A 1 106 ? 170.850 193.045 176.918 1.00 198.06 167 LYS A N 1
ATOM 598 C CA . LYS A 1 106 ? 171.853 191.952 177.075 1.00 186.21 167 LYS A CA 1
ATOM 599 C C . LYS A 1 106 ? 171.121 190.625 177.318 1.00 182.42 167 LYS A C 1
ATOM 600 O O . LYS A 1 106 ? 171.524 189.611 176.706 1.00 182.35 167 LYS A O 1
ATOM 606 N N . LYS A 1 107 ? 170.083 190.640 178.165 1.00 182.84 168 LYS A N 1
ATOM 607 C CA . LYS A 1 107 ? 169.237 189.455 178.480 1.00 188.58 168 LYS A CA 1
ATOM 608 C C . LYS A 1 107 ? 168.475 189.020 177.219 1.00 188.75 168 LYS A C 1
ATOM 609 O O . LYS A 1 107 ? 168.281 187.798 177.057 1.00 198.18 168 LYS A O 1
ATOM 615 N N . LYS A 1 108 ? 168.068 189.969 176.366 1.00 180.23 169 LYS A N 1
ATOM 616 C CA . LYS A 1 108 ? 167.418 189.695 175.052 1.00 177.91 169 LYS A CA 1
ATOM 617 C C . LYS A 1 108 ? 168.443 189.056 174.104 1.00 162.81 169 LYS A C 1
ATOM 618 O O . LYS A 1 108 ? 168.137 187.985 173.533 1.00 155.23 169 LYS A O 1
ATOM 624 N N . ALA A 1 109 ? 169.611 189.692 173.964 1.00 148.79 170 ALA A N 1
ATOM 625 C CA . ALA A 1 109 ? 170.742 189.268 173.103 1.00 148.82 170 ALA A CA 1
ATOM 626 C C . ALA A 1 109 ? 171.103 187.804 173.381 1.00 150.66 170 ALA A C 1
ATOM 627 O O . ALA A 1 109 ? 171.360 187.071 172.407 1.00 150.90 170 ALA A O 1
ATOM 629 N N . LYS A 1 110 ? 171.127 187.405 174.658 1.00 159.89 171 LYS A N 1
ATOM 630 C CA . LYS A 1 110 ? 171.380 186.002 175.087 1.00 165.37 171 LYS A CA 1
ATOM 631 C C . LYS A 1 110 ? 170.333 185.087 174.437 1.00 159.22 171 LYS A C 1
ATOM 632 O O . LYS A 1 110 ? 170.733 184.214 173.647 1.00 150.79 171 LYS A O 1
ATOM 638 N N . ARG A 1 111 ? 169.047 185.333 174.711 1.00 162.50 172 ARG A N 1
ATOM 639 C CA . ARG A 1 111 ? 167.890 184.508 174.256 1.00 172.20 172 ARG A CA 1
ATOM 640 C C . ARG A 1 111 ? 167.962 184.258 172.741 1.00 167.17 172 ARG A C 1
ATOM 641 O O . ARG A 1 111 ? 167.582 183.147 172.324 1.00 165.71 172 ARG A O 1
ATOM 649 N N . ILE A 1 112 ? 168.421 185.238 171.952 1.00 162.08 173 ILE A N 1
ATOM 650 C CA . ILE A 1 112 ? 168.584 185.108 170.469 1.00 162.02 173 ILE A CA 1
ATOM 651 C C . ILE A 1 112 ? 169.576 183.967 170.188 1.00 165.93 173 ILE A C 1
ATOM 652 O O . ILE A 1 112 ? 169.247 183.082 169.366 1.00 172.66 173 ILE A O 1
ATOM 657 N N . LEU A 1 113 ? 170.736 183.975 170.854 1.00 168.08 174 LEU A N 1
ATOM 658 C CA . LEU A 1 113 ? 171.775 182.915 170.712 1.00 168.46 174 LEU A CA 1
ATOM 659 C C . LEU A 1 113 ? 171.225 181.577 171.227 1.00 168.39 174 LEU A C 1
ATOM 660 O O . LEU A 1 113 ? 171.540 180.546 170.595 1.00 169.30 174 LEU A O 1
ATOM 665 N N . GLN A 1 114 ? 170.411 181.600 172.295 1.00 172.00 175 GLN A N 1
ATOM 666 C CA . GLN A 1 114 ? 169.813 180.393 172.938 1.00 173.61 175 GLN A CA 1
ATOM 667 C C . GLN A 1 114 ? 168.918 179.656 171.931 1.00 164.93 175 GLN A C 1
ATOM 668 O O . GLN A 1 114 ? 168.903 178.411 171.971 1.00 164.10 175 GLN A O 1
ATOM 674 N N . GLU A 1 115 ? 168.200 180.390 171.073 1.00 161.08 176 GLU A N 1
ATOM 675 C CA . GLU A 1 115 ? 167.345 179.812 169.997 1.00 167.58 176 GLU A CA 1
ATOM 676 C C . GLU A 1 115 ? 168.162 179.630 168.707 1.00 161.96 176 GLU A C 1
ATOM 677 O O . GLU A 1 115 ? 167.776 178.752 167.913 1.00 147.84 176 GLU A O 1
ATOM 683 N N . MET A 1 116 ? 169.237 180.406 168.496 1.00 168.32 177 MET A N 1
ATOM 684 C CA . MET A 1 116 ? 170.101 180.296 167.284 1.00 168.37 177 MET A CA 1
ATOM 685 C C . MET A 1 116 ? 170.983 179.039 167.358 1.00 174.10 177 MET A C 1
ATOM 686 O O . MET A 1 116 ? 170.745 178.125 166.543 1.00 186.19 177 MET A O 1
ATOM 691 N N . VAL A 1 117 ? 171.948 178.991 168.291 1.00 176.04 178 VAL A N 1
ATOM 692 C CA . VAL A 1 117 ? 173.127 178.063 168.251 1.00 171.45 178 VAL A CA 1
ATOM 693 C C . VAL A 1 117 ? 172.666 176.598 168.229 1.00 174.95 178 VAL A C 1
ATOM 694 O O . VAL A 1 117 ? 171.630 176.282 168.853 1.00 173.54 178 VAL A O 1
ATOM 698 N N . ALA A 1 118 ? 173.436 175.747 167.542 1.00 178.47 179 ALA A N 1
ATOM 699 C CA . ALA A 1 118 ? 173.291 174.273 167.510 1.00 181.65 179 ALA A CA 1
ATOM 700 C C . ALA A 1 118 ? 174.280 173.648 168.501 1.00 182.78 179 ALA A C 1
ATOM 701 O O . ALA A 1 118 ? 175.280 174.311 168.847 1.00 181.83 179 ALA A O 1
ATOM 703 N N . THR A 1 119 ? 173.994 172.419 168.941 1.00 184.12 180 THR A N 1
ATOM 704 C CA . THR A 1 119 ? 174.755 171.659 169.969 1.00 184.17 180 THR A CA 1
ATOM 705 C C . THR A 1 119 ? 174.776 170.173 169.587 1.00 177.97 180 THR A C 1
ATOM 706 O O . THR A 1 119 ? 173.964 169.411 170.146 1.00 169.96 180 THR A O 1
ATOM 710 N N . VAL A 1 120 ? 175.686 169.788 168.686 1.00 173.80 181 VAL A N 1
ATOM 711 C CA . VAL A 1 120 ? 175.764 168.427 168.069 1.00 168.50 181 VAL A CA 1
ATOM 712 C C . VAL A 1 120 ? 176.062 167.397 169.168 1.00 161.02 181 VAL A C 1
ATOM 713 O O . VAL A 1 120 ? 176.898 167.692 170.043 1.00 165.27 181 VAL A O 1
ATOM 717 N N . SER A 1 121 ? 175.392 166.240 169.117 1.00 158.26 182 SER A N 1
ATOM 718 C CA . SER A 1 121 ? 175.622 165.063 169.999 1.00 164.17 182 SER A CA 1
ATOM 719 C C . SER A 1 121 ? 175.925 163.838 169.140 1.00 165.14 182 SER A C 1
ATOM 720 O O . SER A 1 121 ? 175.030 163.329 168.468 1.00 166.01 182 SER A O 1
ATOM 723 N N . PRO A 1 122 ? 177.182 163.333 169.124 1.00 171.21 183 PRO A N 1
ATOM 724 C CA . PRO A 1 122 ? 177.522 162.113 168.384 1.00 178.15 183 PRO A CA 1
ATOM 725 C C . PRO A 1 122 ? 176.528 160.952 168.561 1.00 183.91 183 PRO A C 1
ATOM 726 O O . PRO A 1 122 ? 176.292 160.240 167.594 1.00 199.03 183 PRO A O 1
ATOM 730 N N . ALA A 1 123 ? 175.980 160.799 169.774 1.00 177.71 184 ALA A N 1
ATOM 731 C CA . ALA A 1 123 ? 174.905 159.840 170.128 1.00 176.03 184 ALA A CA 1
ATOM 732 C C . ALA A 1 123 ? 173.701 160.035 169.198 1.00 176.08 184 ALA A C 1
ATOM 733 O O . ALA A 1 123 ? 173.241 159.036 168.607 1.00 179.93 184 ALA A O 1
ATOM 735 N N . MET A 1 124 ? 173.223 161.278 169.074 1.00 174.44 185 MET A N 1
ATOM 736 C CA . MET A 1 124 ? 172.067 161.667 168.219 1.00 174.15 185 MET A CA 1
ATOM 737 C C . MET A 1 124 ? 172.386 161.342 166.753 1.00 168.59 185 MET A C 1
ATOM 738 O O . MET A 1 124 ? 171.585 160.614 166.126 1.00 159.26 185 MET A O 1
ATOM 743 N N . ILE A 1 125 ? 173.528 161.835 166.255 1.00 168.41 186 ILE A N 1
ATOM 744 C CA . ILE A 1 125 ? 173.981 161.720 164.832 1.00 168.55 186 ILE A CA 1
ATOM 745 C C . ILE A 1 125 ? 173.978 160.243 164.417 1.00 171.65 186 ILE A C 1
ATOM 746 O O . ILE A 1 125 ? 173.391 159.933 163.360 1.00 183.64 186 ILE A O 1
ATOM 751 N N . ARG A 1 126 ? 174.618 159.379 165.212 1.00 166.29 187 ARG A N 1
ATOM 752 C CA . ARG A 1 126 ? 174.674 157.910 164.973 1.00 163.30 187 ARG A CA 1
ATOM 753 C C . ARG A 1 126 ? 173.252 157.346 164.881 1.00 160.90 187 ARG A C 1
ATOM 754 O O . ARG A 1 126 ? 172.967 156.640 163.889 1.00 168.99 187 ARG A O 1
ATOM 762 N N . LEU A 1 127 ? 172.402 157.666 165.864 1.00 150.74 188 LEU A N 1
ATOM 763 C CA . LEU A 1 127 ? 171.044 157.074 166.018 1.00 150.51 188 LEU A CA 1
ATOM 764 C C . LEU A 1 127 ? 170.124 157.556 164.889 1.00 154.34 188 LEU A C 1
ATOM 765 O O . LEU A 1 127 ? 169.250 156.765 164.476 1.00 155.12 188 LEU A O 1
ATOM 770 N N . THR A 1 128 ? 170.308 158.796 164.417 1.00 154.30 189 THR A N 1
ATOM 771 C CA . THR A 1 128 ? 169.634 159.351 163.210 1.00 152.62 189 THR A CA 1
ATOM 772 C C . THR A 1 128 ? 170.157 158.609 161.977 1.00 146.18 189 THR A C 1
ATOM 773 O O . THR A 1 128 ? 169.329 158.020 161.253 1.00 139.08 189 THR A O 1
ATOM 777 N N . GLY A 1 129 ? 171.481 158.631 161.778 1.00 148.19 190 GLY A N 1
ATOM 778 C CA . GLY A 1 129 ? 172.197 157.923 160.696 1.00 149.18 190 GLY A CA 1
ATOM 779 C C . GLY A 1 129 ? 171.707 156.494 160.528 1.00 147.65 190 GLY A C 1
ATOM 780 O O . GLY A 1 129 ? 171.465 156.087 159.369 1.00 153.28 190 GLY A O 1
ATOM 781 N N . TRP A 1 130 ? 171.538 155.770 161.641 1.00 141.90 191 TRP A N 1
ATOM 782 C CA . TRP A 1 130 ? 170.961 154.399 161.675 1.00 142.89 191 TRP A CA 1
ATOM 783 C C . TRP A 1 130 ? 169.565 154.410 161.044 1.00 142.34 191 TRP A C 1
ATOM 784 O O . TRP A 1 130 ? 169.340 153.602 160.126 1.00 140.98 191 TRP A O 1
ATOM 795 N N . VAL A 1 131 ? 168.681 155.302 161.508 1.00 145.50 192 VAL A N 1
ATOM 796 C CA . VAL A 1 131 ? 167.266 155.415 161.033 1.00 150.77 192 VAL A CA 1
ATOM 797 C C . VAL A 1 131 ? 167.277 155.728 159.529 1.00 155.67 192 VAL A C 1
ATOM 798 O O . VAL A 1 131 ? 166.696 154.932 158.752 1.00 161.94 192 VAL A O 1
ATOM 802 N N . LEU A 1 132 ? 167.945 156.819 159.137 1.00 152.03 193 LEU A N 1
ATOM 803 C CA . LEU A 1 132 ? 168.095 157.258 157.721 1.00 144.14 193 LEU A CA 1
ATOM 804 C C . LEU A 1 132 ? 168.665 156.116 156.868 1.00 139.90 193 LEU A C 1
ATOM 805 O O . LEU A 1 132 ? 168.196 155.967 155.728 1.00 139.95 193 LEU A O 1
ATOM 810 N N . LEU A 1 133 ? 169.616 155.333 157.396 1.00 138.03 194 LEU A N 1
ATOM 811 C CA . LEU A 1 133 ? 170.193 154.157 156.684 1.00 141.88 194 LEU A CA 1
ATOM 812 C C . LEU A 1 133 ? 169.121 153.071 156.494 1.00 147.45 194 LEU A C 1
ATOM 813 O O . LEU A 1 133 ? 169.207 152.353 155.476 1.00 150.64 194 LEU A O 1
ATOM 818 N N . LYS A 1 134 ? 168.154 152.945 157.414 1.00 151.91 195 LYS A N 1
ATOM 819 C CA . LYS A 1 134 ? 166.991 152.027 157.250 1.00 159.06 195 LYS A CA 1
ATOM 820 C C . LYS A 1 134 ? 166.040 152.612 156.201 1.00 162.40 195 LYS A C 1
ATOM 821 O O . LYS A 1 134 ? 165.717 151.889 155.236 1.00 171.50 195 LYS A O 1
ATOM 827 N N . LEU A 1 135 ? 165.630 153.874 156.381 1.00 162.43 196 LEU A N 1
ATOM 828 C CA . LEU A 1 135 ? 164.570 154.536 155.570 1.00 166.18 196 LEU A CA 1
ATOM 829 C C . LEU A 1 135 ? 165.029 154.712 154.116 1.00 160.18 196 LEU A C 1
ATOM 830 O O . LEU A 1 135 ? 164.263 154.300 153.223 1.00 171.00 196 LEU A O 1
ATOM 835 N N . PHE A 1 136 ? 166.219 155.277 153.874 1.00 150.53 197 PHE A N 1
ATOM 836 C CA . PHE A 1 136 ? 166.778 155.460 152.506 1.00 150.63 197 PHE A CA 1
ATOM 837 C C . PHE A 1 136 ? 166.750 154.114 151.774 1.00 152.28 197 PHE A C 1
ATOM 838 O O . PHE A 1 136 ? 166.266 154.065 150.625 1.00 162.11 197 PHE A O 1
ATOM 846 N N . ASN A 1 137 ? 167.182 153.046 152.450 1.00 153.75 198 ASN A N 1
ATOM 847 C CA . ASN A 1 137 ? 167.244 151.672 151.883 1.00 161.07 198 ASN A CA 1
ATOM 848 C C . ASN A 1 137 ? 165.829 151.107 151.674 1.00 155.18 198 ASN A C 1
ATOM 849 O O . ASN A 1 137 ? 165.715 150.094 150.959 1.00 148.93 198 ASN A O 1
ATOM 854 N N . SER A 1 138 ? 164.795 151.715 152.269 1.00 160.49 199 SER A N 1
ATOM 855 C CA . SER A 1 138 ? 163.367 151.376 152.025 1.00 167.24 199 SER A CA 1
ATOM 856 C C . SER A 1 138 ? 162.866 152.070 150.750 1.00 162.03 199 SER A C 1
ATOM 857 O O . SER A 1 138 ? 162.570 151.347 149.777 1.00 161.81 199 SER A O 1
ATOM 860 N N . PHE A 1 139 ? 162.787 153.408 150.742 1.00 159.52 200 PHE A N 1
ATOM 861 C CA . PHE A 1 139 ? 162.092 154.192 149.680 1.00 160.98 200 PHE A CA 1
ATOM 862 C C . PHE A 1 139 ? 163.062 154.665 148.580 1.00 155.59 200 PHE A C 1
ATOM 863 O O . PHE A 1 139 ? 162.576 155.379 147.681 1.00 163.03 200 PHE A O 1
ATOM 871 N N . PHE A 1 140 ? 164.343 154.262 148.588 1.00 149.46 201 PHE A N 1
ATOM 872 C CA . PHE A 1 140 ? 165.276 154.466 147.441 1.00 148.15 201 PHE A CA 1
ATOM 873 C C . PHE A 1 140 ? 165.851 153.133 146.951 1.00 150.62 201 PHE A C 1
ATOM 874 O O . PHE A 1 140 ? 165.855 152.143 147.707 1.00 150.54 201 PHE A O 1
ATOM 882 N N . TRP A 1 141 ? 166.332 153.142 145.704 1.00 155.73 202 TRP A N 1
ATOM 883 C CA . TRP A 1 141 ? 166.968 151.996 145.000 1.00 164.10 202 TRP A CA 1
ATOM 884 C C . TRP A 1 141 ? 168.466 151.965 145.331 1.00 162.46 202 TRP A C 1
ATOM 885 O O . TRP A 1 141 ? 168.983 150.861 145.602 1.00 160.51 202 TRP A O 1
ATOM 896 N N . ASN A 1 142 ? 169.127 153.129 145.294 1.00 161.93 203 ASN A N 1
ATOM 897 C CA . ASN A 1 142 ? 170.523 153.342 145.774 1.00 162.12 203 ASN A CA 1
ATOM 898 C C . ASN A 1 142 ? 170.815 154.847 145.874 1.00 155.84 203 ASN A C 1
ATOM 899 O O . ASN A 1 142 ? 169.926 155.644 145.503 1.00 158.07 203 ASN A O 1
ATOM 904 N N . ILE A 1 143 ? 172.007 155.207 146.368 1.00 146.93 204 ILE A N 1
ATOM 905 C CA . ILE A 1 143 ? 172.562 156.597 146.383 1.00 146.49 204 ILE A CA 1
ATOM 906 C C . ILE A 1 143 ? 174.023 156.533 145.908 1.00 150.78 204 ILE A C 1
ATOM 907 O O . ILE A 1 143 ? 174.870 156.065 146.695 1.00 162.03 204 ILE A O 1
ATOM 912 N N . GLN A 1 144 ? 174.300 156.999 144.682 1.00 151.77 205 GLN A N 1
ATOM 913 C CA . GLN A 1 144 ? 175.607 156.840 143.981 1.00 153.93 205 GLN A CA 1
ATOM 914 C C . GLN A 1 144 ? 176.575 157.963 144.374 1.00 159.02 205 GLN A C 1
ATOM 915 O O . GLN A 1 144 ? 176.141 159.132 144.399 1.00 167.22 205 GLN A O 1
ATOM 921 N N . ILE A 1 145 ? 177.841 157.613 144.638 1.00 163.85 206 ILE A N 1
ATOM 922 C CA . ILE A 1 145 ? 178.968 158.560 144.907 1.00 162.27 206 ILE A CA 1
ATOM 923 C C . ILE A 1 145 ? 180.161 158.162 144.029 1.00 169.74 206 ILE A C 1
ATOM 924 O O . ILE A 1 145 ? 180.561 156.985 144.088 1.00 177.65 206 ILE A O 1
ATOM 929 N N . HIS A 1 146 ? 180.711 159.106 143.258 1.00 174.59 207 HIS A N 1
ATOM 930 C CA . HIS A 1 146 ? 181.979 158.938 142.498 1.00 178.95 207 HIS A CA 1
ATOM 931 C C . HIS A 1 146 ? 183.153 159.117 143.468 1.00 186.35 207 HIS A C 1
ATOM 932 O O . HIS A 1 146 ? 183.355 160.256 143.934 1.00 196.72 207 HIS A O 1
ATOM 939 N N . LYS A 1 147 ? 183.885 158.034 143.757 1.00 186.27 208 LYS A N 1
ATOM 940 C CA . LYS A 1 147 ? 184.954 157.971 144.796 1.00 183.95 208 LYS A CA 1
ATOM 941 C C . LYS A 1 147 ? 185.931 159.139 144.614 1.00 187.44 208 LYS A C 1
ATOM 942 O O . LYS A 1 147 ? 186.154 159.872 145.600 1.00 189.36 208 LYS A O 1
ATOM 948 N N . GLY A 1 148 ? 186.444 159.320 143.390 1.00 191.37 209 GLY A N 1
ATOM 949 C CA . GLY A 1 148 ? 187.400 160.380 143.005 1.00 191.62 209 GLY A CA 1
ATOM 950 C C . GLY A 1 148 ? 186.989 161.761 143.495 1.00 190.95 209 GLY A C 1
ATOM 951 O O . GLY A 1 148 ? 187.882 162.510 143.945 1.00 185.24 209 GLY A O 1
ATOM 952 N N . GLN A 1 149 ? 185.692 162.087 143.418 1.00 196.13 210 GLN A N 1
ATOM 953 C CA . GLN A 1 149 ? 185.124 163.392 143.859 1.00 199.30 210 GLN A CA 1
ATOM 954 C C . GLN A 1 149 ? 185.220 163.530 145.384 1.00 203.31 210 GLN A C 1
ATOM 955 O O . GLN A 1 149 ? 185.367 164.676 145.845 1.00 224.82 210 GLN A O 1
ATOM 961 N N . LEU A 1 150 ? 185.117 162.424 146.134 1.00 193.74 211 LEU A N 1
ATOM 962 C CA . LEU A 1 150 ? 185.114 162.431 147.624 1.00 189.88 211 LEU A CA 1
ATOM 963 C C . LEU A 1 150 ? 186.548 162.305 148.158 1.00 186.20 211 LEU A C 1
ATOM 964 O O . LEU A 1 150 ? 186.850 162.974 149.165 1.00 190.87 211 LEU A O 1
ATOM 969 N N . GLU A 1 151 ? 187.397 161.504 147.502 1.00 182.43 212 GLU A N 1
ATOM 970 C CA . GLU A 1 151 ? 188.857 161.387 147.789 1.00 180.96 212 GLU A CA 1
ATOM 971 C C . GLU A 1 151 ? 189.521 162.771 147.752 1.00 178.77 212 GLU A C 1
ATOM 972 O O . GLU A 1 151 ? 190.514 162.961 148.479 1.00 186.28 212 GLU A O 1
ATOM 978 N N . MET A 1 152 ? 189.003 163.685 146.924 1.00 174.60 213 MET A N 1
ATOM 979 C CA . MET A 1 152 ? 189.352 165.133 146.906 1.00 176.70 213 MET A CA 1
ATOM 980 C C . MET A 1 152 ? 188.911 165.789 148.224 1.00 168.33 213 MET A C 1
ATOM 981 O O . MET A 1 152 ? 189.767 166.423 148.896 1.00 175.15 213 MET A O 1
ATOM 986 N N . VAL A 1 153 ? 187.638 165.610 148.602 1.00 157.44 214 VAL A N 1
ATOM 987 C CA . VAL A 1 153 ? 187.018 166.206 149.828 1.00 152.02 214 VAL A CA 1
ATOM 988 C C . VAL A 1 153 ? 187.777 165.712 151.071 1.00 151.40 214 VAL A C 1
ATOM 989 O O . VAL A 1 153 ? 187.924 166.508 152.013 1.00 155.66 214 VAL A O 1
ATOM 993 N N . LYS A 1 154 ? 188.262 164.465 151.067 1.00 157.24 215 LYS A N 1
ATOM 994 C CA . LYS A 1 154 ? 189.068 163.870 152.172 1.00 161.04 215 LYS A CA 1
ATOM 995 C C . LYS A 1 154 ? 190.508 164.411 152.152 1.00 160.24 215 LYS A C 1
ATOM 996 O O . LYS A 1 154 ? 191.221 164.177 153.148 1.00 161.59 215 LYS A O 1
ATOM 1002 N N . ALA A 1 155 ? 190.934 165.067 151.064 1.00 160.17 216 ALA A N 1
ATOM 1003 C CA . ALA A 1 155 ? 192.198 165.842 150.989 1.00 161.71 216 ALA A CA 1
ATOM 1004 C C . ALA A 1 155 ? 191.936 167.284 151.445 1.00 160.98 216 ALA A C 1
ATOM 1005 O O . ALA A 1 155 ? 192.828 167.861 152.098 1.00 168.77 216 ALA A O 1
ATOM 1007 N N . ALA A 1 156 ? 190.760 167.836 151.118 1.00 157.82 217 ALA A N 1
ATOM 1008 C CA . ALA A 1 156 ? 190.296 169.172 151.572 1.00 157.79 217 ALA A CA 1
ATOM 1009 C C . ALA A 1 156 ? 190.020 169.170 153.085 1.00 159.25 217 ALA A C 1
ATOM 1010 O O . ALA A 1 156 ? 190.173 170.240 153.702 1.00 154.94 217 ALA A O 1
ATOM 1012 N N . THR A 1 157 ? 189.608 168.027 153.651 1.00 169.32 218 THR A N 1
ATOM 1013 C CA . THR A 1 157 ? 189.322 167.829 155.102 1.00 172.43 218 THR A CA 1
ATOM 1014 C C . THR A 1 157 ? 190.634 167.877 155.896 1.00 173.71 218 THR A C 1
ATOM 1015 O O . THR A 1 157 ? 190.678 168.596 156.912 1.00 173.59 218 THR A O 1
ATOM 1019 N N . GLU A 1 158 ? 191.660 167.147 155.441 1.00 178.17 219 GLU A N 1
ATOM 1020 C CA . GLU A 1 158 ? 192.926 166.903 156.190 1.00 179.56 219 GLU A CA 1
ATOM 1021 C C . GLU A 1 158 ? 193.907 168.075 156.024 1.00 174.23 219 GLU A C 1
ATOM 1022 O O . GLU A 1 158 ? 195.056 167.934 156.489 1.00 172.64 219 GLU A O 1
ATOM 1028 N N . THR A 1 159 ? 193.486 169.179 155.393 1.00 172.70 220 THR A N 1
ATOM 1029 C CA . THR A 1 159 ? 194.107 170.525 155.537 1.00 177.93 220 THR A CA 1
ATOM 1030 C C . THR A 1 159 ? 193.237 171.332 156.510 1.00 178.02 220 THR A C 1
ATOM 1031 O O . THR A 1 159 ? 191.998 171.245 156.402 1.00 179.60 220 THR A O 1
ATOM 1035 N N . ASN A 1 160 ? 193.865 172.074 157.427 1.00 179.05 221 ASN A N 1
ATOM 1036 C CA . ASN A 1 160 ? 193.213 172.673 158.625 1.00 180.08 221 ASN A CA 1
ATOM 1037 C C . ASN A 1 160 ? 192.519 173.986 158.233 1.00 180.70 221 ASN A C 1
ATOM 1038 O O . ASN A 1 160 ? 192.993 175.062 158.658 1.00 189.13 221 ASN A O 1
ATOM 1043 N N . LEU A 1 161 ? 191.431 173.898 157.458 1.00 171.45 222 LEU A N 1
ATOM 1044 C CA . LEU A 1 161 ? 190.642 175.063 156.969 1.00 163.70 222 LEU A CA 1
ATOM 1045 C C . LEU A 1 161 ? 189.150 174.788 157.138 1.00 159.40 222 LEU A C 1
ATOM 1046 O O . LEU A 1 161 ? 188.720 173.639 157.051 1.00 158.76 222 LEU A O 1
ATOM 1051 N N . PRO A 1 162 ? 188.315 175.828 157.374 1.00 153.58 223 PRO A N 1
ATOM 1052 C CA . PRO A 1 162 ? 186.860 175.663 157.379 1.00 151.36 223 PRO A CA 1
ATOM 1053 C C . PRO A 1 162 ? 186.300 175.482 155.959 1.00 152.70 223 PRO A C 1
ATOM 1054 O O . PRO A 1 162 ? 186.548 176.335 155.124 1.00 158.75 223 PRO A O 1
ATOM 1058 N N . LEU A 1 163 ? 185.578 174.380 155.724 1.00 151.86 224 LEU A N 1
ATOM 1059 C CA . LEU A 1 163 ? 184.890 174.071 154.439 1.00 154.42 224 LEU A CA 1
ATOM 1060 C C . LEU A 1 163 ? 183.470 174.649 154.466 1.00 150.83 224 LEU A C 1
ATOM 1061 O O . LEU A 1 163 ? 182.929 174.865 155.573 1.00 155.11 224 LEU A O 1
ATOM 1066 N N . LEU A 1 164 ? 182.896 174.880 153.282 1.00 145.49 225 LEU A N 1
ATOM 1067 C CA . LEU A 1 164 ? 181.525 175.424 153.085 1.00 141.17 225 LEU A CA 1
ATOM 1068 C C . LEU A 1 164 ? 180.837 174.638 151.960 1.00 136.70 225 LEU A C 1
ATOM 1069 O O . LEU A 1 164 ? 181.287 174.745 150.792 1.00 139.95 225 LEU A O 1
ATOM 1074 N N . PHE A 1 165 ? 179.805 173.862 152.309 1.00 135.80 226 PHE A N 1
ATOM 1075 C CA . PHE A 1 165 ? 179.051 172.969 151.388 1.00 139.29 226 PHE A CA 1
ATOM 1076 C C . PHE A 1 165 ? 177.813 173.711 150.875 1.00 143.71 226 PHE A C 1
ATOM 1077 O O . PHE A 1 165 ? 176.923 174.032 151.687 1.00 148.24 226 PHE A O 1
ATOM 1085 N N . LEU A 1 166 ? 177.769 173.966 149.564 1.00 144.74 227 LEU A N 1
ATOM 1086 C CA . LEU A 1 166 ? 176.720 174.767 148.880 1.00 145.67 227 LEU A CA 1
ATOM 1087 C C . LEU A 1 166 ? 175.993 173.878 147.875 1.00 145.29 227 LEU A C 1
ATOM 1088 O O . LEU A 1 166 ? 176.289 173.920 146.681 1.00 148.76 227 LEU A O 1
ATOM 1093 N N . PRO A 1 167 ? 175.040 173.030 148.333 1.00 141.36 228 PRO A N 1
ATOM 1094 C CA . PRO A 1 167 ? 174.212 172.232 147.428 1.00 142.98 228 PRO A CA 1
ATOM 1095 C C . PRO A 1 167 ? 173.097 173.038 146.742 1.00 149.54 228 PRO A C 1
ATOM 1096 O O . PRO A 1 167 ? 172.891 174.192 147.092 1.00 160.80 228 PRO A O 1
ATOM 1100 N N . VAL A 1 168 ? 172.404 172.398 145.797 1.00 149.90 229 VAL A N 1
ATOM 1101 C CA . VAL A 1 168 ? 171.229 172.960 145.063 1.00 151.88 229 VAL A CA 1
ATOM 1102 C C . VAL A 1 168 ? 169.964 172.321 145.646 1.00 162.75 229 VAL A C 1
ATOM 1103 O O . VAL A 1 168 ? 169.867 171.075 145.621 1.00 164.32 229 VAL A O 1
ATOM 1107 N N . HIS A 1 169 ? 169.051 173.140 146.180 1.00 167.50 230 HIS A N 1
ATOM 1108 C CA . HIS A 1 169 ? 167.814 172.678 146.867 1.00 171.07 230 HIS A CA 1
ATOM 1109 C C . HIS A 1 169 ? 166.816 172.198 145.805 1.00 171.27 230 HIS A C 1
ATOM 1110 O O . HIS A 1 169 ? 166.563 172.961 144.852 1.00 179.26 230 HIS A O 1
ATOM 1117 N N . ARG A 1 170 ? 166.313 170.966 145.954 1.00 164.79 231 ARG A N 1
ATOM 1118 C CA . ARG A 1 170 ? 165.368 170.293 145.019 1.00 161.25 231 ARG A CA 1
ATOM 1119 C C . ARG A 1 170 ? 164.248 169.604 145.809 1.00 161.38 231 ARG A C 1
ATOM 1120 O O . ARG A 1 170 ? 163.071 169.861 145.497 1.00 170.96 231 ARG A O 1
ATOM 1128 N N . SER A 1 171 ? 164.610 168.730 146.754 1.00 157.33 232 SER A N 1
ATOM 1129 C CA . SER A 1 171 ? 163.696 168.032 147.698 1.00 151.82 232 SER A CA 1
ATOM 1130 C C . SER A 1 171 ? 164.206 168.207 149.133 1.00 153.29 232 SER A C 1
ATOM 1131 O O . SER A 1 171 ? 165.385 168.551 149.300 1.00 160.18 232 SER A O 1
ATOM 1134 N N . HIS A 1 172 ? 163.347 167.963 150.127 1.00 156.68 233 HIS A N 1
ATOM 1135 C CA . HIS A 1 172 ? 163.681 168.028 151.578 1.00 164.42 233 HIS A CA 1
ATOM 1136 C C . HIS A 1 172 ? 164.825 167.055 151.907 1.00 160.92 233 HIS A C 1
ATOM 1137 O O . HIS A 1 172 ? 165.701 167.419 152.721 1.00 167.38 233 HIS A O 1
ATOM 1144 N N . ILE A 1 173 ? 164.847 165.891 151.251 1.00 153.28 234 ILE A N 1
ATOM 1145 C CA . ILE A 1 173 ? 165.868 164.813 151.436 1.00 155.54 234 ILE A CA 1
ATOM 1146 C C . ILE A 1 173 ? 167.290 165.366 151.205 1.00 160.07 234 ILE A C 1
ATOM 1147 O O . ILE A 1 173 ? 168.241 164.761 151.751 1.00 172.50 234 ILE A O 1
ATOM 1152 N N . ASP A 1 174 ? 167.441 166.466 150.453 1.00 160.94 235 ASP A N 1
ATOM 1153 C CA . ASP A 1 174 ? 168.743 167.134 150.170 1.00 171.56 235 ASP A CA 1
ATOM 1154 C C . ASP A 1 174 ? 169.554 167.340 151.457 1.00 168.37 235 ASP A C 1
ATOM 1155 O O . ASP A 1 174 ? 170.763 167.029 151.432 1.00 167.13 235 ASP A O 1
ATOM 1160 N N . TYR A 1 175 ? 168.934 167.856 152.526 1.00 168.11 236 TYR A N 1
ATOM 1161 C CA . TYR A 1 175 ? 169.647 168.219 153.784 1.00 170.54 236 TYR A CA 1
ATOM 1162 C C . TYR A 1 175 ? 169.883 166.971 154.651 1.00 160.57 236 TYR A C 1
ATOM 1163 O O . TYR A 1 175 ? 170.819 167.007 155.474 1.00 162.31 236 TYR A O 1
ATOM 1172 N N . LEU A 1 176 ? 169.093 165.906 154.474 1.00 147.08 237 LEU A N 1
ATOM 1173 C CA . LEU A 1 176 ? 169.352 164.581 155.102 1.00 151.04 237 LEU A CA 1
ATOM 1174 C C . LEU A 1 176 ? 170.541 163.896 154.412 1.00 155.61 237 LEU A C 1
ATOM 1175 O O . LEU A 1 176 ? 171.366 163.307 155.140 1.00 169.76 237 LEU A O 1
ATOM 1180 N N . LEU A 1 177 ? 170.626 163.962 153.075 1.00 154.39 238 LEU A N 1
ATOM 1181 C CA . LEU A 1 177 ? 171.686 163.276 152.275 1.00 148.13 238 LEU A CA 1
ATOM 1182 C C . LEU A 1 177 ? 173.058 163.890 152.569 1.00 151.01 238 LEU A C 1
ATOM 1183 O O . LEU A 1 177 ? 173.932 163.146 153.047 1.00 160.48 238 LEU A O 1
ATOM 1188 N N . LEU A 1 178 ? 173.223 165.188 152.292 1.00 151.48 239 LEU A N 1
ATOM 1189 C CA . LEU A 1 178 ? 174.519 165.927 152.337 1.00 154.08 239 LEU A CA 1
ATOM 1190 C C . LEU A 1 178 ? 175.331 165.508 153.572 1.00 148.14 239 LEU A C 1
ATOM 1191 O O . LEU A 1 178 ? 176.541 165.248 153.409 1.00 143.87 239 LEU A O 1
ATOM 1196 N N . THR A 1 179 ? 174.688 165.434 154.745 1.00 142.89 240 THR A N 1
ATOM 1197 C CA . THR A 1 179 ? 175.300 165.057 156.051 1.00 142.08 240 THR A CA 1
ATOM 1198 C C . THR A 1 179 ? 175.601 163.552 156.068 1.00 140.84 240 THR A C 1
ATOM 1199 O O . THR A 1 179 ? 176.785 163.178 156.285 1.00 146.39 240 THR A O 1
ATOM 1203 N N . PHE A 1 180 ? 174.567 162.733 155.838 1.00 133.99 241 PHE A N 1
ATOM 1204 C CA . PHE A 1 180 ? 174.606 161.246 155.852 1.00 134.95 241 PHE A CA 1
ATOM 1205 C C . PHE A 1 180 ? 175.732 160.715 154.951 1.00 134.06 241 PHE A C 1
ATOM 1206 O O . PHE A 1 180 ? 176.395 159.738 155.351 1.00 139.52 241 PHE A O 1
ATOM 1214 N N . ILE A 1 181 ? 175.925 161.318 153.774 1.00 133.29 242 ILE A N 1
ATOM 1215 C CA . ILE A 1 181 ? 177.036 160.993 152.826 1.00 135.10 242 ILE A CA 1
ATOM 1216 C C . ILE A 1 181 ? 178.380 161.184 153.548 1.00 136.91 242 ILE A C 1
ATOM 1217 O O . ILE A 1 181 ? 179.243 160.293 153.419 1.00 137.13 242 ILE A O 1
ATOM 1222 N N . LEU A 1 182 ? 178.548 162.294 154.279 1.00 141.68 243 LEU A N 1
ATOM 1223 C CA . LEU A 1 182 ? 179.827 162.651 154.954 1.00 144.53 243 LEU A CA 1
ATOM 1224 C C . LEU A 1 182 ? 180.027 161.738 156.168 1.00 153.34 243 LEU A C 1
ATOM 1225 O O . LEU A 1 182 ? 181.108 161.111 156.255 1.00 167.78 243 LEU A O 1
ATOM 1230 N N . PHE A 1 183 ? 179.010 161.637 157.035 1.00 159.02 244 PHE A N 1
ATOM 1231 C CA . PHE A 1 183 ? 178.979 160.760 158.242 1.00 162.87 244 PHE A CA 1
ATOM 1232 C C . PHE A 1 183 ? 179.477 159.346 157.904 1.00 161.41 244 PHE A C 1
ATOM 1233 O O . PHE A 1 183 ? 180.242 158.775 158.709 1.00 164.79 244 PHE A O 1
ATOM 1241 N N . CYS A 1 184 ? 179.070 158.814 156.745 1.00 158.61 245 CYS A N 1
ATOM 1242 C CA . CYS A 1 184 ? 179.378 157.435 156.276 1.00 164.38 245 CYS A CA 1
ATOM 1243 C C . CYS A 1 184 ? 180.757 157.357 155.596 1.00 159.00 245 CYS A C 1
ATOM 1244 O O . CYS A 1 184 ? 181.040 156.304 154.989 1.00 163.39 245 CYS A O 1
ATOM 1247 N N . HIS A 1 185 ? 181.592 158.402 155.692 1.00 155.69 246 HIS A N 1
ATOM 1248 C CA . HIS A 1 185 ? 183.021 158.383 155.269 1.00 155.67 246 HIS A CA 1
ATOM 1249 C C . HIS A 1 185 ? 183.921 158.948 156.378 1.00 153.35 246 HIS A C 1
ATOM 1250 O O . HIS A 1 185 ? 185.039 159.400 156.055 1.00 150.34 246 HIS A O 1
ATOM 1257 N N . ASN A 1 186 ? 183.473 158.880 157.637 1.00 152.62 247 ASN A N 1
ATOM 1258 C CA . ASN A 1 186 ? 184.235 159.322 158.837 1.00 157.27 247 ASN A CA 1
ATOM 1259 C C . ASN A 1 186 ? 184.589 160.810 158.698 1.00 159.28 247 ASN A C 1
ATOM 1260 O O . ASN A 1 186 ? 185.768 161.160 158.921 1.00 169.68 247 ASN A O 1
ATOM 1265 N N . ILE A 1 187 ? 183.608 161.645 158.334 1.00 158.74 248 ILE A N 1
ATOM 1266 C CA . ILE A 1 187 ? 183.725 163.136 158.284 1.00 162.80 248 ILE A CA 1
ATOM 1267 C C . ILE A 1 187 ? 182.665 163.721 159.226 1.00 170.11 248 ILE A C 1
ATOM 1268 O O . ILE A 1 187 ? 181.541 163.176 159.260 1.00 171.73 248 ILE A O 1
ATOM 1273 N N . LYS A 1 188 ? 183.023 164.777 159.967 1.00 174.68 249 LYS A N 1
ATOM 1274 C CA . LYS A 1 188 ? 182.160 165.414 161.003 1.00 173.76 249 LYS A CA 1
ATOM 1275 C C . LYS A 1 188 ? 181.016 166.169 160.315 1.00 172.40 249 LYS A C 1
ATOM 1276 O O . LYS A 1 188 ? 181.281 166.847 159.300 1.00 172.44 249 LYS A O 1
ATOM 1282 N N . ALA A 1 189 ? 179.798 166.043 160.855 1.00 170.02 250 ALA A N 1
ATOM 1283 C CA . ALA A 1 189 ? 178.551 166.634 160.314 1.00 170.93 250 ALA A CA 1
ATOM 1284 C C . ALA A 1 189 ? 178.685 168.156 160.270 1.00 170.67 250 ALA A C 1
ATOM 1285 O O . ALA A 1 189 ? 179.127 168.762 161.246 1.00 176.84 250 ALA A O 1
ATOM 1287 N N . PRO A 1 190 ? 178.329 168.824 159.146 1.00 161.61 251 PRO A N 1
ATOM 1288 C CA . PRO A 1 190 ? 178.391 170.282 159.066 1.00 155.53 251 PRO A CA 1
ATOM 1289 C C . PRO A 1 190 ? 177.198 170.941 159.773 1.00 150.20 251 PRO A C 1
ATOM 1290 O O . PRO A 1 190 ? 176.132 170.346 159.809 1.00 148.40 251 PRO A O 1
ATOM 1294 N N . TYR A 1 191 ? 177.406 172.146 160.309 1.00 145.47 252 TYR A N 1
ATOM 1295 C CA . TYR A 1 191 ? 176.346 172.987 160.924 1.00 140.91 252 TYR A CA 1
ATOM 1296 C C . TYR A 1 191 ? 175.518 173.611 159.799 1.00 135.52 252 TYR A C 1
ATOM 1297 O O . TYR A 1 191 ? 176.091 174.365 158.992 1.00 142.27 252 TYR A O 1
ATOM 1306 N N . ILE A 1 192 ? 174.220 173.302 159.748 1.00 129.57 253 ILE A N 1
ATOM 1307 C CA . ILE A 1 192 ? 173.315 173.674 158.620 1.00 132.81 253 ILE A CA 1
ATOM 1308 C C . ILE A 1 192 ? 172.596 174.979 158.982 1.00 137.90 253 ILE A C 1
ATOM 1309 O O . ILE A 1 192 ? 172.061 175.064 160.110 1.00 149.91 253 ILE A O 1
ATOM 1314 N N . ALA A 1 193 ? 172.600 175.956 158.065 1.00 141.72 254 ALA A N 1
ATOM 1315 C CA . ALA A 1 193 ? 171.848 177.229 158.195 1.00 147.46 254 ALA A CA 1
ATOM 1316 C C . ALA A 1 193 ? 170.374 176.960 157.867 1.00 153.00 254 ALA A C 1
ATOM 1317 O O . ALA A 1 193 ? 170.058 176.807 156.669 1.00 160.74 254 ALA A O 1
ATOM 1319 N N . SER A 1 194 ? 169.518 176.892 158.895 1.00 158.89 255 SER A N 1
ATOM 1320 C CA . SER A 1 194 ? 168.112 176.409 158.812 1.00 161.49 255 SER A CA 1
ATOM 1321 C C . SER A 1 194 ? 167.125 177.573 158.963 1.00 166.00 255 SER A C 1
ATOM 1322 O O . SER A 1 194 ? 167.403 178.495 159.762 1.00 160.94 255 SER A O 1
ATOM 1325 N N . GLY A 1 195 ? 166.005 177.509 158.232 1.00 174.27 256 GLY A N 1
ATOM 1326 C CA . GLY A 1 195 ? 164.891 178.473 158.313 1.00 182.73 256 GLY A CA 1
ATOM 1327 C C . GLY A 1 195 ? 164.227 178.444 159.680 1.00 189.51 256 GLY A C 1
ATOM 1328 O O . GLY A 1 195 ? 164.141 177.345 160.270 1.00 190.85 256 GLY A O 1
ATOM 1329 N N . ASN A 1 196 ? 163.752 179.603 160.153 1.00 195.51 257 ASN A N 1
ATOM 1330 C CA . ASN A 1 196 ? 163.183 179.799 161.516 1.00 195.60 257 ASN A CA 1
ATOM 1331 C C . ASN A 1 196 ? 161.873 179.008 161.663 1.00 192.76 257 ASN A C 1
ATOM 1332 O O . ASN A 1 196 ? 161.468 178.766 162.818 1.00 188.05 257 ASN A O 1
ATOM 1337 N N . ASN A 1 197 ? 161.243 178.636 160.540 1.00 192.56 258 ASN A N 1
ATOM 1338 C CA . ASN A 1 197 ? 160.012 177.801 160.460 1.00 198.83 258 ASN A CA 1
ATOM 1339 C C . ASN A 1 197 ? 160.152 176.541 161.328 1.00 201.40 258 ASN A C 1
ATOM 1340 O O . ASN A 1 197 ? 159.220 176.265 162.112 1.00 205.64 258 ASN A O 1
ATOM 1345 N N . LEU A 1 198 ? 161.273 175.821 161.209 1.00 201.74 259 LEU A N 1
ATOM 1346 C CA . LEU A 1 198 ? 161.498 174.507 161.877 1.00 199.68 259 LEU A CA 1
ATOM 1347 C C . LEU A 1 198 ? 161.605 174.684 163.400 1.00 195.46 259 LEU A C 1
ATOM 1348 O O . LEU A 1 198 ? 161.386 173.684 164.109 1.00 187.85 259 LEU A O 1
ATOM 1353 N N . ASN A 1 199 ? 161.929 175.891 163.884 1.00 198.58 260 ASN A N 1
ATOM 1354 C CA . ASN A 1 199 ? 162.077 176.204 165.332 1.00 205.73 260 ASN A CA 1
ATOM 1355 C C . ASN A 1 199 ? 160.702 176.111 166.011 1.00 204.09 260 ASN A C 1
ATOM 1356 O O . ASN A 1 199 ? 160.008 177.144 166.115 1.00 206.75 260 ASN A O 1
ATOM 1361 N N . ILE A 1 200 ? 160.325 174.897 166.428 1.00 199.28 261 ILE A N 1
ATOM 1362 C CA . ILE A 1 200 ? 159.103 174.595 167.234 1.00 196.66 261 ILE A CA 1
ATOM 1363 C C . ILE A 1 200 ? 159.484 173.598 168.329 1.00 203.55 261 ILE A C 1
ATOM 1364 O O . ILE A 1 200 ? 160.367 172.769 168.113 1.00 220.54 261 ILE A O 1
ATOM 1369 N N . PRO A 1 201 ? 158.837 173.629 169.521 1.00 204.14 262 PRO A N 1
ATOM 1370 C CA . PRO A 1 201 ? 159.183 172.718 170.621 1.00 204.20 262 PRO A CA 1
ATOM 1371 C C . PRO A 1 201 ? 159.298 171.232 170.233 1.00 201.54 262 PRO A C 1
ATOM 1372 O O . PRO A 1 201 ? 158.567 170.803 169.355 1.00 200.79 262 PRO A O 1
ATOM 1376 N N . ILE A 1 202 ? 160.217 170.505 170.889 1.00 201.50 263 ILE A N 1
ATOM 1377 C CA . ILE A 1 202 ? 160.628 169.090 170.604 1.00 209.36 263 ILE A CA 1
ATOM 1378 C C . ILE A 1 202 ? 161.403 169.039 169.278 1.00 213.79 263 ILE A C 1
ATOM 1379 O O . ILE A 1 202 ? 162.619 168.742 169.322 1.00 229.45 263 ILE A O 1
ATOM 1384 N N . PHE A 1 203 ? 160.736 169.298 168.147 1.00 203.46 264 PHE A N 1
ATOM 1385 C CA . PHE A 1 203 ? 161.320 169.185 166.782 1.00 197.01 264 PHE A CA 1
ATOM 1386 C C . PHE A 1 203 ? 162.562 170.083 166.657 1.00 195.84 264 PHE A C 1
ATOM 1387 O O . PHE A 1 203 ? 163.498 169.673 165.952 1.00 204.49 264 PHE A O 1
ATOM 1395 N N . SER A 1 204 ? 162.581 171.248 167.322 1.00 189.88 265 SER A N 1
ATOM 1396 C CA . SER A 1 204 ? 163.740 172.183 167.368 1.00 182.60 265 SER A CA 1
ATOM 1397 C C . SER A 1 204 ? 164.928 171.508 168.062 1.00 178.67 265 SER A C 1
ATOM 1398 O O . SER A 1 204 ? 165.989 171.374 167.419 1.00 186.31 265 SER A O 1
ATOM 1401 N N . THR A 1 205 ? 164.739 171.083 169.317 1.00 173.18 266 THR A N 1
ATOM 1402 C CA . THR A 1 205 ? 165.808 170.543 170.205 1.00 173.10 266 THR A CA 1
ATOM 1403 C C . THR A 1 205 ? 166.377 169.234 169.633 1.00 172.25 266 THR A C 1
ATOM 1404 O O . THR A 1 205 ? 167.509 168.882 170.019 1.00 175.02 266 THR A O 1
ATOM 1408 N N . LEU A 1 206 ? 165.633 168.540 168.762 1.00 166.55 267 LEU A N 1
ATOM 1409 C CA . LEU A 1 206 ? 166.165 167.441 167.910 1.00 157.67 267 LEU A CA 1
ATOM 1410 C C . LEU A 1 206 ? 167.166 168.029 166.908 1.00 153.89 267 LEU A C 1
ATOM 1411 O O . LEU A 1 206 ? 168.329 167.574 166.903 1.00 148.56 267 LEU A O 1
ATOM 1416 N N . ILE A 1 207 ? 166.718 169.004 166.105 1.00 152.88 268 ILE A N 1
ATOM 1417 C CA . ILE A 1 207 ? 167.490 169.632 164.985 1.00 149.32 268 ILE A CA 1
ATOM 1418 C C . ILE A 1 207 ? 168.769 170.266 165.551 1.00 148.59 268 ILE A C 1
ATOM 1419 O O . ILE A 1 207 ? 169.847 170.012 164.971 1.00 151.10 268 ILE A O 1
ATOM 1424 N N . HIS A 1 208 ? 168.657 171.026 166.647 1.00 145.52 269 HIS A N 1
ATOM 1425 C CA . HIS A 1 208 ? 169.792 171.638 167.394 1.00 147.82 269 HIS A CA 1
ATOM 1426 C C . HIS A 1 208 ? 170.875 170.594 167.689 1.00 151.77 269 HIS A C 1
ATOM 1427 O O . HIS A 1 208 ? 172.065 170.938 167.565 1.00 153.36 269 HIS A O 1
ATOM 1434 N N . LYS A 1 209 ? 170.478 169.369 168.049 1.00 157.38 270 LYS A N 1
ATOM 1435 C CA . LYS A 1 209 ? 171.405 168.256 168.394 1.00 162.54 270 LYS A CA 1
ATOM 1436 C C . LYS A 1 209 ? 171.928 167.553 167.128 1.00 159.81 270 LYS A C 1
ATOM 1437 O O . LYS A 1 209 ? 172.817 166.693 167.285 1.00 166.43 270 LYS A O 1
ATOM 1443 N N . LEU A 1 210 ? 171.431 167.907 165.933 1.00 151.24 271 LEU A N 1
ATOM 1444 C CA . LEU A 1 210 ? 171.864 167.330 164.627 1.00 146.13 271 LEU A CA 1
ATOM 1445 C C . LEU A 1 210 ? 172.618 168.368 163.776 1.00 144.18 271 LEU A C 1
ATOM 1446 O O . LEU A 1 210 ? 172.925 168.047 162.605 1.00 143.65 271 LEU A O 1
ATOM 1451 N N . GLY A 1 211 ? 172.928 169.547 164.331 1.00 144.93 272 GLY A N 1
ATOM 1452 C CA . GLY A 1 211 ? 173.809 170.555 163.705 1.00 148.81 272 GLY A CA 1
ATOM 1453 C C . GLY A 1 211 ? 173.057 171.754 163.147 1.00 149.43 272 GLY A C 1
ATOM 1454 O O . GLY A 1 211 ? 173.687 172.825 163.032 1.00 153.69 272 GLY A O 1
ATOM 1455 N N . GLY A 1 212 ? 171.774 171.593 162.796 1.00 146.01 273 GLY A N 1
ATOM 1456 C CA . GLY A 1 212 ? 170.924 172.656 162.222 1.00 142.92 273 GLY A CA 1
ATOM 1457 C C . GLY A 1 212 ? 170.749 173.833 163.173 1.00 142.34 273 GLY A C 1
ATOM 1458 O O . GLY A 1 212 ? 170.135 173.638 164.245 1.00 150.28 273 GLY A O 1
ATOM 1459 N N . PHE A 1 213 ? 171.270 175.010 162.806 1.00 135.17 274 PHE A N 1
ATOM 1460 C CA . PHE A 1 213 ? 171.094 176.281 163.561 1.00 134.01 274 PHE A CA 1
ATOM 1461 C C . PHE A 1 213 ? 170.070 177.149 162.818 1.00 139.92 274 PHE A C 1
ATOM 1462 O O . PHE A 1 213 ? 170.196 177.318 161.584 1.00 145.75 274 PHE A O 1
ATOM 1470 N N . PHE A 1 214 ? 169.075 177.664 163.551 1.00 146.36 275 PHE A N 1
ATOM 1471 C CA . PHE A 1 214 ? 167.920 178.425 163.003 1.00 146.32 275 PHE A CA 1
ATOM 1472 C C . PHE A 1 214 ? 168.310 179.894 162.825 1.00 153.74 275 PHE A C 1
ATOM 1473 O O . PHE A 1 214 ? 168.960 180.466 163.724 1.00 159.97 275 PHE A O 1
ATOM 1481 N N . ILE A 1 215 ? 167.914 180.475 161.689 1.00 157.91 276 ILE A N 1
ATOM 1482 C CA . ILE A 1 215 ? 168.150 181.907 161.339 1.00 161.36 276 ILE A CA 1
ATOM 1483 C C . ILE A 1 215 ? 166.802 182.527 160.946 1.00 166.62 276 ILE A C 1
ATOM 1484 O O . ILE A 1 215 ? 165.984 181.814 160.334 1.00 166.77 276 ILE A O 1
ATOM 1489 N N . ARG A 1 216 ? 166.585 183.799 161.301 1.00 175.10 277 ARG A N 1
ATOM 1490 C CA . ARG A 1 216 ? 165.362 184.581 160.960 1.00 181.33 277 ARG A CA 1
ATOM 1491 C C . ARG A 1 216 ? 165.275 184.779 159.442 1.00 186.28 277 ARG A C 1
ATOM 1492 O O . ARG A 1 216 ? 166.318 184.672 158.767 1.00 197.55 277 ARG A O 1
ATOM 1500 N N . ARG A 1 217 ? 164.075 185.081 158.938 1.00 190.65 278 ARG A N 1
ATOM 1501 C CA . ARG A 1 217 ? 163.832 185.470 157.523 1.00 204.63 278 ARG A CA 1
ATOM 1502 C C . ARG A 1 217 ? 163.706 186.996 157.445 1.00 218.98 278 ARG A C 1
ATOM 1503 O O . ARG A 1 217 ? 162.911 187.553 158.229 1.00 226.08 278 ARG A O 1
ATOM 1511 N N . ARG A 1 218 ? 164.482 187.625 156.548 1.00 231.69 279 ARG A N 1
ATOM 1512 C CA . ARG A 1 218 ? 164.532 189.089 156.248 1.00 230.68 279 ARG A CA 1
ATOM 1513 C C . ARG A 1 218 ? 165.438 189.834 157.244 1.00 227.37 279 ARG A C 1
ATOM 1514 O O . ARG A 1 218 ? 165.872 190.949 156.890 1.00 238.81 279 ARG A O 1
ATOM 1522 N N . LEU A 1 219 ? 165.731 189.251 158.417 1.00 216.32 280 LEU A N 1
ATOM 1523 C CA . LEU A 1 219 ? 166.579 189.848 159.488 1.00 210.68 280 LEU A CA 1
ATOM 1524 C C . LEU A 1 219 ? 166.013 191.220 159.881 1.00 215.89 280 LEU A C 1
ATOM 1525 O O . LEU A 1 219 ? 166.803 192.182 159.982 1.00 216.26 280 LEU A O 1
ATOM 1530 N N . ASP A 1 220 ? 164.692 191.297 160.081 1.00 227.79 281 ASP A N 1
ATOM 1531 C CA . ASP A 1 220 ? 163.945 192.544 160.405 1.00 238.48 281 ASP A CA 1
ATOM 1532 C C . ASP A 1 220 ? 162.897 192.238 161.481 1.00 243.66 281 ASP A C 1
ATOM 1533 O O . ASP A 1 220 ? 161.929 191.510 161.171 1.00 240.33 281 ASP A O 1
ATOM 1538 N N . GLU A 1 221 ? 163.097 192.770 162.693 1.00 252.82 282 GLU A N 1
ATOM 1539 C CA . GLU A 1 221 ? 162.158 192.664 163.844 1.00 259.13 282 GLU A CA 1
ATOM 1540 C C . GLU A 1 221 ? 160.796 193.231 163.427 1.00 257.39 282 GLU A C 1
ATOM 1541 O O . GLU A 1 221 ? 159.790 192.502 163.536 1.00 254.30 282 GLU A O 1
ATOM 1547 N N . THR A 1 222 ? 160.782 194.481 162.955 1.00 258.93 283 THR A N 1
ATOM 1548 C CA . THR A 1 222 ? 159.556 195.249 162.607 1.00 266.42 283 THR A CA 1
ATOM 1549 C C . THR A 1 222 ? 159.943 196.479 161.782 1.00 277.35 283 THR A C 1
ATOM 1550 O O . THR A 1 222 ? 160.965 197.101 162.066 1.00 296.26 283 THR A O 1
ATOM 1554 N N . PRO A 1 223 ? 159.155 196.872 160.747 1.00 272.82 284 PRO A N 1
ATOM 1555 C CA . PRO A 1 223 ? 159.367 198.141 160.037 1.00 265.68 284 PRO A CA 1
ATOM 1556 C C . PRO A 1 223 ? 159.375 199.433 160.879 1.00 268.15 284 PRO A C 1
ATOM 1557 O O . PRO A 1 223 ? 159.654 200.475 160.305 1.00 248.52 284 PRO A O 1
ATOM 1561 N N . ASP A 1 224 ? 159.046 199.350 162.178 1.00 278.81 285 ASP A N 1
ATOM 1562 C CA . ASP A 1 224 ? 159.237 200.432 163.187 1.00 280.95 285 ASP A CA 1
ATOM 1563 C C . ASP A 1 224 ? 160.728 200.780 163.283 1.00 282.48 285 ASP A C 1
ATOM 1564 O O . ASP A 1 224 ? 161.057 201.984 163.240 1.00 290.20 285 ASP A O 1
ATOM 1569 N N . GLY A 1 225 ? 161.584 199.761 163.430 1.00 274.80 286 GLY A N 1
ATOM 1570 C CA . GLY A 1 225 ? 163.055 199.880 163.388 1.00 263.25 286 GLY A CA 1
ATOM 1571 C C . GLY A 1 225 ? 163.585 199.679 161.977 1.00 257.97 286 GLY A C 1
ATOM 1572 O O . GLY A 1 225 ? 162.943 198.942 161.204 1.00 263.05 286 GLY A O 1
ATOM 1573 N N . ARG A 1 226 ? 164.719 200.305 161.646 1.00 247.36 287 ARG A N 1
ATOM 1574 C CA . ARG A 1 226 ? 165.365 200.200 160.309 1.00 236.23 287 ARG A CA 1
ATOM 1575 C C . ARG A 1 226 ? 166.005 198.813 160.190 1.00 237.33 287 ARG A C 1
ATOM 1576 O O . ARG A 1 226 ? 165.608 198.053 159.283 1.00 234.58 287 ARG A O 1
ATOM 1584 N N . LYS A 1 227 ? 166.945 198.508 161.092 1.00 241.00 288 LYS A N 1
ATOM 1585 C CA . LYS A 1 227 ? 167.753 197.258 161.130 1.00 238.05 288 LYS A CA 1
ATOM 1586 C C . LYS A 1 227 ? 168.023 196.885 162.596 1.00 238.90 288 LYS A C 1
ATOM 1587 O O . LYS A 1 227 ? 168.541 197.754 163.329 1.00 233.64 288 LYS A O 1
ATOM 1593 N N . ASP A 1 228 ? 167.689 195.654 163.007 1.00 237.34 289 ASP A N 1
ATOM 1594 C CA . ASP A 1 228 ? 167.956 195.134 164.380 1.00 230.32 289 ASP A CA 1
ATOM 1595 C C . ASP A 1 228 ? 169.460 194.850 164.505 1.00 213.40 289 ASP A C 1
ATOM 1596 O O . ASP A 1 228 ? 169.862 193.659 164.464 1.00 209.80 289 ASP A O 1
ATOM 1601 N N . VAL A 1 229 ? 170.246 195.923 164.678 1.00 203.52 290 VAL A N 1
ATOM 1602 C CA . VAL A 1 229 ? 171.743 195.941 164.666 1.00 204.91 290 VAL A CA 1
ATOM 1603 C C . VAL A 1 229 ? 172.264 194.804 165.554 1.00 208.67 290 VAL A C 1
ATOM 1604 O O . VAL A 1 229 ? 173.244 194.135 165.147 1.00 215.63 290 VAL A O 1
ATOM 1608 N N . LEU A 1 230 ? 171.619 194.603 166.710 1.00 206.19 291 LEU A N 1
ATOM 1609 C CA . LEU A 1 230 ? 171.907 193.516 167.686 1.00 202.36 291 LEU A CA 1
ATOM 1610 C C . LEU A 1 230 ? 171.857 192.153 166.980 1.00 202.91 291 LEU A C 1
ATOM 1611 O O . LEU A 1 230 ? 172.903 191.458 166.974 1.00 222.18 291 LEU A O 1
ATOM 1616 N N . TYR A 1 231 ? 170.710 191.798 166.383 1.00 185.41 292 TYR A N 1
ATOM 1617 C CA . TYR A 1 231 ? 170.483 190.483 165.721 1.00 174.80 292 TYR A CA 1
ATOM 1618 C C . TYR A 1 231 ? 171.540 190.244 164.636 1.00 174.02 292 TYR A C 1
ATOM 1619 O O . TYR A 1 231 ? 172.128 189.142 164.605 1.00 177.73 292 TYR A O 1
ATOM 1628 N N . ARG A 1 232 ? 171.754 191.235 163.764 1.00 172.50 293 ARG A N 1
ATOM 1629 C CA . ARG A 1 232 ? 172.710 191.149 162.624 1.00 173.73 293 ARG A CA 1
ATOM 1630 C C . ARG A 1 232 ? 174.135 190.943 163.157 1.00 171.13 293 ARG A C 1
ATOM 1631 O O . ARG A 1 232 ? 174.833 190.048 162.629 1.00 174.15 293 ARG A O 1
ATOM 1639 N N . ALA A 1 233 ? 174.538 191.726 164.168 1.00 168.86 294 ALA A N 1
ATOM 1640 C CA . ALA A 1 233 ? 175.854 191.632 164.851 1.00 166.33 294 ALA A CA 1
ATOM 1641 C C . ALA A 1 233 ? 176.026 190.242 165.477 1.00 161.07 294 ALA A C 1
ATOM 1642 O O . ALA A 1 233 ? 177.111 189.642 165.295 1.00 162.47 294 ALA A O 1
ATOM 1644 N N . LEU A 1 234 ? 174.997 189.752 166.180 1.00 160.09 295 LEU A N 1
ATOM 1645 C CA . LEU A 1 234 ? 174.982 188.393 166.794 1.00 163.03 295 LEU A CA 1
ATOM 1646 C C . LEU A 1 234 ? 175.117 187.326 165.697 1.00 163.79 295 LEU A C 1
ATOM 1647 O O . LEU A 1 234 ? 175.924 186.386 165.890 1.00 184.53 295 LEU A O 1
ATOM 1652 N N . LEU A 1 235 ? 174.379 187.476 164.590 1.00 154.76 296 LEU A N 1
ATOM 1653 C CA . LEU A 1 235 ? 174.400 186.533 163.436 1.00 155.80 296 LEU A CA 1
ATOM 1654 C C . LEU A 1 235 ? 175.794 186.520 162.794 1.00 157.57 296 LEU A C 1
ATOM 1655 O O . LEU A 1 235 ? 176.299 185.414 162.521 1.00 158.69 296 LEU A O 1
ATOM 1660 N N . HIS A 1 236 ? 176.368 187.700 162.537 1.00 162.69 297 HIS A N 1
ATOM 1661 C CA . HIS A 1 236 ? 177.762 187.881 162.040 1.00 167.67 297 HIS A CA 1
ATOM 1662 C C . HIS A 1 236 ? 178.732 187.174 163.000 1.00 168.77 297 HIS A C 1
ATOM 1663 O O . HIS A 1 236 ? 179.505 186.295 162.531 1.00 183.57 297 HIS A O 1
ATOM 1670 N N . GLY A 1 237 ? 178.651 187.51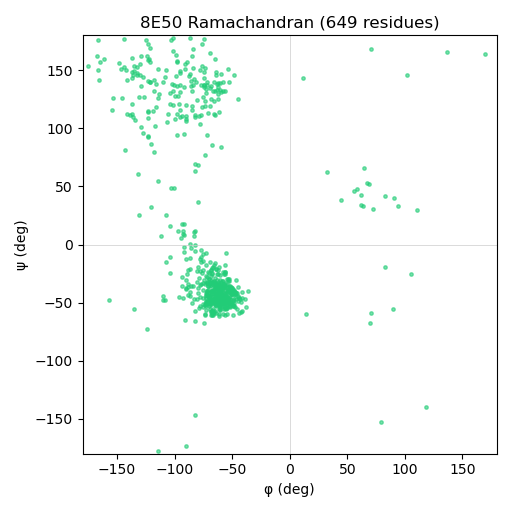4 164.294 1.00 164.88 298 GLY A N 1
ATOM 1671 C CA . GLY A 1 237 ? 179.488 186.958 165.377 1.00 161.54 298 GLY A CA 1
ATOM 1672 C C . GLY A 1 237 ? 179.442 185.437 165.434 1.00 157.76 298 GLY A C 1
ATOM 1673 O O . GLY A 1 237 ? 180.532 184.819 165.465 1.00 170.23 298 GLY A O 1
ATOM 1674 N N . HIS A 1 238 ? 178.236 184.853 165.443 1.00 146.13 299 HIS A N 1
ATOM 1675 C CA . HIS A 1 238 ? 178.002 183.381 165.497 1.00 140.73 299 HIS A CA 1
ATOM 1676 C C . HIS A 1 238 ? 178.762 182.683 164.361 1.00 137.86 299 HIS A C 1
ATOM 1677 O O . HIS A 1 238 ? 179.550 181.764 164.659 1.00 137.49 299 HIS A O 1
ATOM 1684 N N . ILE A 1 239 ? 178.541 183.114 163.116 1.00 139.90 300 ILE A N 1
ATOM 1685 C CA . ILE A 1 239 ? 179.158 182.514 161.894 1.00 145.03 300 ILE A CA 1
ATOM 1686 C C . ILE A 1 239 ? 180.674 182.756 161.938 1.00 151.04 300 ILE A C 1
ATOM 1687 O O . ILE A 1 239 ? 181.417 181.776 161.712 1.00 168.38 300 ILE A O 1
ATOM 1692 N N . VAL A 1 240 ? 181.113 183.992 162.227 1.00 149.74 301 VAL A N 1
ATOM 1693 C CA . VAL A 1 240 ? 182.556 184.341 162.433 1.00 147.50 301 VAL A CA 1
ATOM 1694 C C . VAL A 1 240 ? 183.180 183.306 163.381 1.00 146.12 301 VAL A C 1
ATOM 1695 O O . VAL A 1 240 ? 184.208 182.689 162.997 1.00 152.98 301 VAL A O 1
ATOM 1699 N N . GLU A 1 241 ? 182.568 183.113 164.556 1.00 141.23 302 GLU A N 1
ATOM 1700 C CA . GLU A 1 241 ? 183.050 182.193 165.625 1.00 147.79 302 GLU A CA 1
ATOM 1701 C C . GLU A 1 241 ? 183.043 180.743 165.121 1.00 148.46 302 GLU A C 1
ATOM 1702 O O . GLU A 1 241 ? 184.061 180.047 165.323 1.00 154.83 302 GLU A O 1
ATOM 1708 N N . LEU A 1 242 ? 181.939 180.308 164.505 1.00 149.03 303 LEU A N 1
ATOM 1709 C CA . LEU A 1 242 ? 181.734 178.903 164.050 1.00 150.66 303 LEU A CA 1
ATOM 1710 C C . LEU A 1 242 ? 182.715 178.566 162.917 1.00 148.51 303 LEU A C 1
ATOM 1711 O O . LEU A 1 242 ? 183.124 177.394 162.837 1.00 145.56 303 LEU A O 1
ATOM 1716 N N . LEU A 1 243 ? 183.085 179.548 162.085 1.00 155.01 304 LEU A N 1
ATOM 1717 C CA . LEU A 1 243 ? 184.149 179.400 161.051 1.00 158.25 304 LEU A CA 1
ATOM 1718 C C . LEU A 1 243 ? 185.529 179.427 161.719 1.00 156.88 304 LEU A C 1
ATOM 1719 O O . LEU A 1 243 ? 186.348 178.546 161.386 1.00 166.47 304 LEU A O 1
ATOM 1724 N N . ARG A 1 244 ? 185.771 180.375 162.636 1.00 157.04 305 ARG A N 1
ATOM 1725 C CA . ARG A 1 244 ? 187.084 180.566 163.323 1.00 162.36 305 ARG A CA 1
ATOM 1726 C C . ARG A 1 244 ? 187.562 179.262 163.987 1.00 163.64 305 ARG A C 1
ATOM 1727 O O . ARG A 1 244 ? 188.793 179.078 164.066 1.00 167.12 305 ARG A O 1
ATOM 1735 N N . GLN A 1 245 ? 186.649 178.381 164.419 1.00 166.73 306 GLN A N 1
ATOM 1736 C CA . GLN A 1 245 ? 186.980 177.074 165.059 1.00 172.90 306 GLN A CA 1
ATOM 1737 C C . GLN A 1 245 ? 187.067 175.929 164.028 1.00 173.79 306 GLN A C 1
ATOM 1738 O O . GLN A 1 245 ? 187.028 174.760 164.465 1.00 169.35 306 GLN A O 1
ATOM 1744 N N . GLN A 1 246 ? 187.201 176.233 162.728 1.00 178.02 307 GLN A N 1
ATOM 1745 C CA . GLN A 1 246 ? 187.507 175.261 161.634 1.00 175.74 307 GLN A CA 1
ATOM 1746 C C . GLN A 1 246 ? 186.401 174.199 161.508 1.00 166.27 307 GLN A C 1
ATOM 1747 O O . GLN A 1 246 ? 186.742 173.014 161.305 1.00 166.87 307 GLN A O 1
ATOM 1753 N N . GLN A 1 247 ? 185.128 174.599 161.596 1.00 159.84 308 GLN A N 1
ATOM 1754 C CA . GLN A 1 247 ? 183.958 173.695 161.420 1.00 159.67 308 GLN A CA 1
ATOM 1755 C C . GLN A 1 247 ? 183.405 173.840 160.000 1.00 161.81 308 GLN A C 1
ATOM 1756 O O . GLN A 1 247 ? 183.723 174.848 159.337 1.00 166.10 308 GLN A O 1
ATOM 1762 N N . PHE A 1 248 ? 182.594 172.868 159.570 1.00 162.73 309 PHE A N 1
ATOM 1763 C CA . PHE A 1 248 ? 181.973 172.804 158.221 1.00 160.43 309 PHE A CA 1
ATOM 1764 C C . PHE A 1 248 ? 180.563 173.403 158.277 1.00 157.72 309 PHE A C 1
ATOM 1765 O O . PHE A 1 248 ? 179.809 173.118 159.233 1.00 160.20 309 PHE A O 1
ATOM 1773 N N . LEU A 1 249 ? 180.225 174.208 157.266 1.00 155.04 310 LEU A N 1
ATOM 1774 C CA . LEU A 1 249 ? 178.954 174.972 157.179 1.00 158.65 310 LEU A CA 1
ATOM 1775 C C . LEU A 1 249 ? 178.170 174.501 155.947 1.00 162.14 310 LEU A C 1
ATOM 1776 O O . LEU A 1 249 ? 178.813 174.226 154.908 1.00 166.90 310 LEU A O 1
ATOM 1781 N N . GLU A 1 250 ? 176.839 174.400 156.067 1.00 166.87 311 GLU A N 1
ATOM 1782 C CA . GLU A 1 250 ? 175.914 174.040 154.957 1.00 169.53 311 GLU A CA 1
ATOM 1783 C C . GLU A 1 250 ? 174.870 175.153 154.791 1.00 165.68 311 GLU A C 1
ATOM 1784 O O . GLU A 1 250 ? 174.070 175.376 155.735 1.00 170.48 311 GLU A O 1
ATOM 1790 N N . ILE A 1 251 ? 174.904 175.828 153.637 1.00 162.27 312 ILE A N 1
ATOM 1791 C CA . ILE A 1 251 ? 173.969 176.923 153.238 1.00 165.00 312 ILE A CA 1
ATOM 1792 C C . ILE A 1 251 ? 173.377 176.563 151.870 1.00 169.44 312 ILE A C 1
ATOM 1793 O O . ILE A 1 251 ? 174.164 176.277 150.945 1.00 174.88 312 ILE A O 1
ATOM 1798 N N . PHE A 1 252 ? 172.045 176.575 151.757 1.00 165.86 313 PHE A N 1
ATOM 1799 C CA . PHE A 1 252 ? 171.291 176.430 150.484 1.00 161.37 313 PHE A CA 1
ATOM 1800 C C . PHE A 1 252 ? 171.073 177.828 149.894 1.00 166.98 313 PHE A C 1
ATOM 1801 O O . PHE A 1 252 ? 170.238 178.573 150.440 1.00 174.85 313 PHE A O 1
ATOM 1809 N N . LEU A 1 253 ? 171.804 178.173 148.828 1.00 167.04 314 LEU A N 1
ATOM 1810 C CA . LEU A 1 253 ? 171.826 179.541 148.232 1.00 167.89 314 LEU A CA 1
ATOM 1811 C C . LEU A 1 253 ? 170.496 179.847 147.529 1.00 174.91 314 LEU A C 1
ATOM 1812 O O . LEU A 1 253 ? 170.195 181.043 147.352 1.00 179.49 314 LEU A O 1
ATOM 1817 N N . GLU A 1 254 ? 169.753 178.817 147.112 1.00 182.65 315 GLU A N 1
ATOM 1818 C CA . GLU A 1 254 ? 168.329 178.928 146.699 1.00 189.63 315 GLU A CA 1
ATOM 1819 C C . GLU A 1 254 ? 167.467 178.904 147.967 1.00 199.46 315 GLU A C 1
ATOM 1820 O O . GLU A 1 254 ? 167.401 177.833 148.605 1.00 218.47 315 GLU A O 1
ATOM 1826 N N . GLY A 1 255 ? 166.849 180.042 148.315 1.00 199.22 316 GLY A N 1
ATOM 1827 C CA . GLY A 1 255 ? 166.058 180.244 149.549 1.00 195.68 316 GLY A CA 1
ATOM 1828 C C . GLY A 1 255 ? 165.045 179.137 149.787 1.00 190.32 316 GLY A C 1
ATOM 1829 O O . GLY A 1 255 ? 164.870 178.744 150.958 1.00 190.15 316 GLY A O 1
ATOM 1830 N N . THR A 1 256 ? 164.405 178.659 148.714 1.00 183.08 317 THR A N 1
ATOM 1831 C CA . THR A 1 256 ? 163.447 177.520 148.701 1.00 176.25 317 THR A CA 1
ATOM 1832 C C . THR A 1 256 ? 163.940 176.457 147.713 1.00 166.05 317 THR A C 1
ATOM 1833 O O . THR A 1 256 ? 164.933 176.718 147.006 1.00 167.57 317 THR A O 1
ATOM 1837 N N . ARG A 1 257 ? 163.276 175.299 147.692 1.00 160.61 318 ARG A N 1
ATOM 1838 C CA . ARG A 1 257 ? 163.462 174.240 146.661 1.00 157.01 318 ARG A CA 1
ATOM 1839 C C . ARG A 1 257 ? 162.753 174.688 145.377 1.00 153.15 318 ARG A C 1
ATOM 1840 O O . ARG A 1 257 ? 161.812 175.493 145.475 1.00 152.44 318 ARG A O 1
ATOM 1848 N N . SER A 1 258 ? 163.215 174.213 144.216 1.00 156.51 319 SER A N 1
ATOM 1849 C CA . SER A 1 258 ? 162.755 174.663 142.875 1.00 161.09 319 SER A CA 1
ATOM 1850 C C . SER A 1 258 ? 161.434 173.972 142.519 1.00 157.16 319 SER A C 1
ATOM 1851 O O . SER A 1 258 ? 161.400 172.727 142.531 1.00 159.15 319 SER A O 1
ATOM 1854 N N . ARG A 1 259 ? 160.400 174.757 142.205 1.00 152.95 320 ARG A N 1
ATOM 1855 C CA . ARG A 1 259 ? 159.067 174.262 141.768 1.00 153.39 320 ARG A CA 1
ATOM 1856 C C . ARG A 1 259 ? 159.125 173.910 140.277 1.00 150.86 320 ARG A C 1
ATOM 1857 O O . ARG A 1 259 ? 158.410 172.979 139.867 1.00 152.08 320 ARG A O 1
ATOM 1865 N N . SER A 1 260 ? 159.944 174.631 139.504 1.00 155.38 321 SER A N 1
ATOM 1866 C CA . SER A 1 260 ? 160.110 174.474 138.034 1.00 159.05 321 SER A CA 1
ATOM 1867 C C . SER A 1 260 ? 160.839 173.167 137.701 1.00 150.25 321 SER A C 1
ATOM 1868 O O . SER A 1 260 ? 160.501 172.563 136.667 1.00 150.66 321 SER A O 1
ATOM 1871 N N . GLY A 1 261 ? 161.802 172.760 138.535 1.00 145.54 322 GLY A N 1
ATOM 1872 C CA . GLY A 1 261 ? 162.704 171.620 138.277 1.00 151.24 322 GLY A CA 1
ATOM 1873 C C . GLY A 1 261 ? 163.965 172.056 137.549 1.00 154.51 322 GLY A C 1
ATOM 1874 O O . GLY A 1 261 ? 164.406 171.328 136.639 1.00 164.50 322 GLY A O 1
ATOM 1875 N N . LYS A 1 262 ? 164.515 173.210 137.935 1.00 154.35 323 LYS A N 1
ATOM 1876 C CA . LYS A 1 262 ? 165.813 173.761 137.455 1.00 155.07 323 LYS A CA 1
ATOM 1877 C C . LYS A 1 262 ? 166.230 174.877 138.418 1.00 156.58 323 LYS A C 1
ATOM 1878 O O . LYS A 1 262 ? 165.339 175.431 139.093 1.00 159.36 323 LYS A O 1
ATOM 1884 N N . THR A 1 263 ? 167.526 175.186 138.485 1.00 162.38 324 THR A N 1
ATOM 1885 C CA . THR A 1 263 ? 168.110 176.133 139.475 1.00 174.47 324 THR A CA 1
ATOM 1886 C C . THR A 1 263 ? 167.518 177.532 139.260 1.00 172.32 324 THR A C 1
ATOM 1887 O O . THR A 1 263 ? 167.587 178.032 138.119 1.00 166.71 324 THR A O 1
ATOM 1891 N N . SER A 1 264 ? 166.948 178.117 140.321 1.00 173.38 325 SER A N 1
ATOM 1892 C CA . SER A 1 264 ? 166.301 179.456 140.342 1.00 173.82 325 SER A CA 1
ATOM 1893 C C . SER A 1 264 ? 167.342 180.528 140.694 1.00 171.60 325 SER A C 1
ATOM 1894 O O . SER A 1 264 ? 168.542 180.187 140.757 1.00 172.49 325 SER A O 1
ATOM 1897 N N . CYS A 1 265 ? 166.905 181.776 140.897 1.00 172.10 326 CYS A N 1
ATOM 1898 C CA . CYS A 1 265 ? 167.767 182.947 141.216 1.00 178.47 326 CYS A CA 1
ATOM 1899 C C . CYS A 1 265 ? 168.497 182.725 142.547 1.00 169.34 326 CYS A C 1
ATOM 1900 O O . CYS A 1 265 ? 167.824 182.383 143.537 1.00 163.75 326 CYS A O 1
ATOM 1903 N N . ALA A 1 266 ? 169.818 182.928 142.559 1.00 170.91 327 ALA A N 1
ATOM 1904 C CA . ALA A 1 266 ? 170.704 182.750 143.736 1.00 176.07 327 ALA A CA 1
ATOM 1905 C C . ALA A 1 266 ? 170.508 183.915 144.713 1.00 178.58 327 ALA A C 1
ATOM 1906 O O . ALA A 1 266 ? 170.473 185.072 144.248 1.00 190.58 327 ALA A O 1
ATOM 1908 N N . ARG A 1 267 ? 170.406 183.618 146.013 1.00 176.52 328 ARG A N 1
ATOM 1909 C CA . ARG A 1 267 ? 170.316 184.624 147.106 1.00 176.39 328 ARG A CA 1
ATOM 1910 C C . ARG A 1 267 ? 171.702 184.836 147.721 1.00 181.85 328 ARG A C 1
ATOM 1911 O O . ARG A 1 267 ? 172.330 183.832 148.113 1.00 189.20 328 ARG A O 1
ATOM 1919 N N . ALA A 1 268 ? 172.141 186.096 147.817 1.00 185.63 329 ALA A N 1
ATOM 1920 C CA . ALA A 1 268 ? 173.449 186.513 148.378 1.00 186.23 329 ALA A CA 1
ATOM 1921 C C . ALA A 1 268 ? 173.239 187.084 149.787 1.00 184.54 329 ALA A C 1
ATOM 1922 O O . ALA A 1 268 ? 173.783 188.166 150.083 1.00 188.84 329 ALA A O 1
ATOM 1924 N N . GLY A 1 269 ? 172.488 186.366 150.629 1.00 184.09 330 GLY A N 1
ATOM 1925 C CA . GLY A 1 269 ? 172.138 186.786 151.999 1.00 181.83 330 GLY A CA 1
ATOM 1926 C C . GLY A 1 269 ? 173.257 186.482 152.978 1.00 180.44 330 GLY A C 1
ATOM 1927 O O . GLY A 1 269 ? 173.744 187.430 153.626 1.00 186.40 330 GLY A O 1
ATOM 1928 N N . LEU A 1 270 ? 173.658 185.209 153.069 1.00 173.34 331 LEU A N 1
ATOM 1929 C CA . LEU A 1 270 ? 174.664 184.708 154.048 1.00 167.04 331 LEU A CA 1
ATOM 1930 C C . LEU A 1 270 ? 176.077 184.780 153.456 1.00 166.44 331 LEU A C 1
ATOM 1931 O O . LEU A 1 270 ? 177.024 184.961 154.254 1.00 173.87 331 LEU A O 1
ATOM 1936 N N . LEU A 1 271 ? 176.228 184.635 152.133 1.00 158.68 332 LEU A N 1
ATOM 1937 C CA . LEU A 1 271 ? 177.552 184.709 151.449 1.00 163.28 332 LEU A CA 1
ATOM 1938 C C . LEU A 1 271 ? 178.220 186.062 151.733 1.00 170.20 332 LEU A C 1
ATOM 1939 O O . LEU A 1 271 ? 179.467 186.088 151.790 1.00 177.60 332 LEU A O 1
ATOM 1944 N N . SER A 1 272 ? 177.431 187.130 151.920 1.00 169.38 333 SER A N 1
ATOM 1945 C CA . SER A 1 272 ? 177.899 188.451 152.424 1.00 165.59 333 SER A CA 1
ATOM 1946 C C . SER A 1 272 ? 178.515 188.272 153.818 1.00 165.42 333 SER A C 1
ATOM 1947 O O . SER A 1 272 ? 179.667 188.708 154.007 1.00 166.47 333 SER A O 1
ATOM 1950 N N . VAL A 1 273 ? 177.789 187.611 154.730 1.00 164.17 334 VAL A N 1
ATOM 1951 C CA . VAL A 1 273 ? 178.223 187.336 156.137 1.00 166.48 334 VAL A CA 1
ATOM 1952 C C . VAL A 1 273 ? 179.526 186.522 156.098 1.00 162.91 334 VAL A C 1
ATOM 1953 O O . VAL A 1 273 ? 180.456 186.877 156.849 1.00 171.09 334 VAL A O 1
ATOM 1957 N N . VAL A 1 274 ? 179.599 185.493 155.246 1.00 158.74 335 VAL A N 1
ATOM 1958 C CA . VAL A 1 274 ? 180.776 184.573 155.149 1.00 159.14 335 VAL A CA 1
ATOM 1959 C C . VAL A 1 274 ? 181.959 185.304 154.490 1.00 160.66 335 VAL A C 1
ATOM 1960 O O . VAL A 1 274 ? 183.097 185.076 154.949 1.00 162.46 335 VAL A O 1
ATOM 1964 N N . VAL A 1 275 ? 181.724 186.128 153.458 1.00 160.66 336 VAL A N 1
ATOM 1965 C CA . VAL A 1 275 ? 182.801 186.890 152.748 1.00 164.06 336 VAL A CA 1
ATOM 1966 C C . VAL A 1 275 ? 183.341 187.987 153.681 1.00 177.11 336 VAL A C 1
ATOM 1967 O O . VAL A 1 275 ? 184.585 188.110 153.773 1.00 183.88 336 VAL A O 1
ATOM 1971 N N . ASP A 1 276 ? 182.450 188.738 154.347 1.00 187.39 337 ASP A N 1
ATOM 1972 C CA . ASP A 1 276 ? 182.788 189.786 155.355 1.00 192.88 337 ASP A CA 1
ATOM 1973 C C . ASP A 1 276 ? 183.805 189.235 156.363 1.00 187.47 337 ASP A C 1
ATOM 1974 O O . ASP A 1 276 ? 184.758 189.970 156.701 1.00 188.74 337 ASP A O 1
ATOM 1979 N N . THR A 1 277 ? 183.597 187.995 156.821 1.00 182.98 338 THR A N 1
ATOM 1980 C CA . THR A 1 277 ? 184.501 187.240 157.732 1.00 185.51 338 THR A CA 1
ATOM 1981 C C . THR A 1 277 ? 185.928 187.246 157.169 1.00 179.56 338 THR A C 1
ATOM 1982 O O . THR A 1 277 ? 186.859 187.490 157.957 1.00 176.77 338 THR A O 1
ATOM 1986 N N . LEU A 1 278 ? 186.090 186.997 155.864 1.00 182.48 339 LEU A N 1
ATOM 1987 C CA . LEU A 1 278 ? 187.410 187.033 155.173 1.00 190.32 339 LEU A CA 1
ATOM 1988 C C . LEU A 1 278 ? 187.859 188.495 155.041 1.00 199.06 339 LEU A C 1
ATOM 1989 O O . LEU A 1 278 ? 189.001 188.797 155.454 1.00 211.68 339 LEU A O 1
ATOM 1994 N N . SER A 1 279 ? 186.978 189.360 154.519 1.00 204.49 340 SER A N 1
ATOM 1995 C CA . SER A 1 279 ? 187.196 190.817 154.291 1.00 206.97 340 SER A CA 1
ATOM 1996 C C . SER A 1 279 ? 187.807 191.485 155.533 1.00 204.57 340 SER A C 1
ATOM 1997 O O . SER A 1 279 ? 188.732 192.307 155.364 1.00 188.76 340 SER A O 1
ATOM 2000 N N . THR A 1 280 ? 187.307 191.142 156.727 1.00 214.32 341 THR A N 1
ATOM 2001 C CA . THR A 1 280 ? 187.743 191.700 158.039 1.00 219.93 341 THR A CA 1
ATOM 2002 C C . THR A 1 280 ? 189.153 191.213 158.417 1.00 216.27 341 THR A C 1
ATOM 2003 O O . THR A 1 280 ? 189.805 191.918 159.213 1.00 214.19 341 THR A O 1
ATOM 2007 N N . ASN A 1 281 ? 189.594 190.060 157.892 1.00 217.68 342 ASN A N 1
ATOM 2008 C CA . ASN A 1 281 ? 190.885 189.394 158.229 1.00 215.17 342 ASN A CA 1
ATOM 2009 C C . ASN A 1 281 ? 190.832 188.899 159.682 1.00 205.49 342 ASN A C 1
ATOM 2010 O O . ASN A 1 281 ? 191.744 189.244 160.463 1.00 203.50 342 ASN A O 1
ATOM 2015 N N . VAL A 1 282 ? 189.790 188.131 160.023 1.00 200.16 343 VAL A N 1
ATOM 2016 C CA . VAL A 1 282 ? 189.654 187.399 161.321 1.00 199.72 343 VAL A CA 1
ATOM 2017 C C . VAL A 1 282 ? 189.936 185.902 161.101 1.00 202.70 343 VAL A C 1
ATOM 2018 O O . VAL A 1 282 ? 190.314 185.243 162.092 1.00 218.00 343 VAL A O 1
ATOM 2022 N N . ILE A 1 283 ? 189.758 185.385 159.874 1.00 191.33 344 ILE A N 1
ATOM 2023 C CA . ILE A 1 283 ? 190.125 183.989 159.475 1.00 186.28 344 ILE A CA 1
ATOM 2024 C C . ILE A 1 283 ? 190.941 184.033 158.182 1.00 181.36 344 ILE A C 1
ATOM 2025 O O . ILE A 1 283 ? 190.691 184.890 157.335 1.00 183.14 344 ILE A O 1
ATOM 2030 N N . PRO A 1 284 ? 191.929 183.121 157.980 1.00 176.50 345 PRO A N 1
ATOM 2031 C CA . PRO A 1 284 ? 192.842 183.204 156.835 1.00 177.46 345 PRO A CA 1
ATOM 2032 C C . PRO A 1 284 ? 192.209 182.896 155.467 1.00 179.15 345 PRO A C 1
ATOM 2033 O O . PRO A 1 284 ? 192.498 183.618 154.527 1.00 172.69 345 PRO A O 1
ATOM 2037 N N . ASP A 1 285 ? 191.394 181.837 155.378 1.00 186.26 346 ASP A N 1
ATOM 2038 C CA . ASP A 1 285 ? 190.796 181.356 154.101 1.00 191.62 346 ASP A CA 1
ATOM 2039 C C . ASP A 1 285 ? 189.674 180.345 154.381 1.00 181.94 346 ASP A C 1
ATOM 2040 O O . ASP A 1 285 ? 189.760 179.630 155.399 1.00 190.47 346 ASP A O 1
ATOM 2045 N N . ILE A 1 286 ? 188.681 180.290 153.485 1.00 167.39 347 ILE A N 1
ATOM 2046 C CA . ILE A 1 286 ? 187.542 179.322 153.486 1.00 163.89 347 ILE A CA 1
ATOM 2047 C C . ILE A 1 286 ? 187.558 178.574 152.148 1.00 155.67 347 ILE A C 1
ATOM 2048 O O . ILE A 1 286 ? 187.834 179.220 151.119 1.00 160.74 347 ILE A O 1
ATOM 2053 N N . LEU A 1 287 ? 187.265 177.270 152.168 1.00 153.69 348 LEU A N 1
ATOM 2054 C CA . LEU A 1 287 ? 187.076 176.431 150.951 1.00 157.62 348 LEU A CA 1
ATOM 2055 C C . LEU A 1 287 ? 185.574 176.305 150.672 1.00 156.24 348 LEU A C 1
ATOM 2056 O O . LEU A 1 287 ? 184.817 176.090 151.641 1.00 161.05 348 LEU A O 1
ATOM 2061 N N . ILE A 1 288 ? 185.175 176.441 149.401 1.00 152.51 349 ILE A N 1
ATOM 2062 C CA . ILE A 1 288 ? 183.757 176.386 148.926 1.00 144.11 349 ILE A CA 1
ATOM 2063 C C . ILE A 1 288 ? 183.590 175.147 148.036 1.00 138.88 349 ILE A C 1
ATOM 2064 O O . ILE A 1 288 ? 184.367 175.020 147.068 1.00 139.81 349 ILE A O 1
ATOM 2069 N N . ILE A 1 289 ? 182.606 174.289 148.346 1.00 136.40 350 ILE A N 1
ATOM 2070 C CA . ILE A 1 289 ? 182.391 172.959 147.691 1.00 135.15 350 ILE A CA 1
ATOM 2071 C C . ILE A 1 289 ? 180.972 172.912 147.118 1.00 139.44 350 ILE A C 1
ATOM 2072 O O . ILE A 1 289 ? 180.033 172.560 147.828 1.00 143.46 350 ILE A O 1
ATOM 2077 N N . PRO A 1 290 ? 180.759 173.273 145.828 1.00 139.56 351 PRO A N 1
ATOM 2078 C CA . PRO A 1 290 ? 179.447 173.128 145.192 1.00 137.98 351 PRO A CA 1
ATOM 2079 C C . PRO A 1 290 ? 179.024 171.654 145.079 1.00 140.98 351 PRO A C 1
ATOM 2080 O O . PRO A 1 290 ? 179.835 170.856 144.632 1.00 147.29 351 PRO A O 1
ATOM 2084 N N . VAL A 1 291 ? 177.786 171.339 145.483 1.00 140.72 352 VAL A N 1
ATOM 2085 C CA . VAL A 1 291 ? 177.211 169.958 145.512 1.00 135.87 352 VAL A CA 1
ATOM 2086 C C . VAL A 1 291 ? 175.960 169.913 144.627 1.00 133.05 352 VAL A C 1
ATOM 2087 O O . VAL A 1 291 ? 175.175 170.877 144.661 1.00 140.37 352 VAL A O 1
ATOM 2091 N N . GLY A 1 292 ? 175.788 168.817 143.882 1.00 130.94 353 GLY A N 1
ATOM 2092 C CA . GLY A 1 292 ? 174.691 168.598 142.919 1.00 132.06 353 GLY A CA 1
ATOM 2093 C C . GLY A 1 292 ? 174.012 167.263 143.162 1.00 133.61 353 GLY A C 1
ATOM 2094 O O . GLY A 1 292 ? 174.588 166.227 142.753 1.00 142.01 353 GLY A O 1
ATOM 2095 N N . ILE A 1 293 ? 172.844 167.289 143.813 1.00 131.49 354 ILE A N 1
ATOM 2096 C CA . ILE A 1 293 ? 172.055 166.084 144.207 1.00 136.08 354 ILE A CA 1
ATOM 2097 C C . ILE A 1 293 ? 170.937 165.878 143.178 1.00 134.82 354 ILE A C 1
ATOM 2098 O O . ILE A 1 293 ? 169.982 166.680 143.181 1.00 141.63 354 ILE A O 1
ATOM 2103 N N . SER A 1 294 ? 171.053 164.846 142.334 1.00 133.07 355 SER A N 1
ATOM 2104 C CA . SER A 1 294 ? 170.044 164.484 141.303 1.00 137.00 355 SER A CA 1
ATOM 2105 C C . SER A 1 294 ? 169.199 163.303 141.796 1.00 140.30 355 SER A C 1
ATOM 2106 O O . SER A 1 294 ? 169.793 162.322 142.273 1.00 148.44 355 SER A O 1
ATOM 2109 N N . TYR A 1 295 ? 167.869 163.402 141.684 1.00 141.05 356 TYR A N 1
ATOM 2110 C CA . TYR A 1 295 ? 166.893 162.322 141.992 1.00 138.88 356 TYR A CA 1
ATOM 2111 C C . TYR A 1 295 ? 166.267 161.812 140.694 1.00 142.59 356 TYR A C 1
ATOM 2112 O O . TYR A 1 295 ? 165.940 162.644 139.825 1.00 143.17 356 TYR A O 1
ATOM 2121 N N . ASP A 1 296 ? 166.075 160.495 140.587 1.00 149.00 357 ASP A N 1
ATOM 2122 C CA . ASP A 1 296 ? 165.337 159.852 139.466 1.00 157.35 357 ASP A CA 1
ATOM 2123 C C . ASP A 1 296 ? 163.844 160.165 139.644 1.00 149.30 357 ASP A C 1
ATOM 2124 O O . ASP A 1 296 ? 163.144 160.318 138.627 1.00 148.89 357 ASP A O 1
ATOM 2129 N N . ARG A 1 297 ? 163.392 160.266 140.898 1.00 149.04 358 ARG A N 1
ATOM 2130 C CA . ARG A 1 297 ? 162.008 160.637 141.291 1.00 153.53 358 ARG A CA 1
ATOM 2131 C C . ARG A 1 297 ? 162.065 161.241 142.701 1.00 156.35 358 ARG A C 1
ATOM 2132 O O . ARG A 1 297 ? 162.456 160.499 143.625 1.00 167.57 358 ARG A O 1
ATOM 2140 N N . ILE A 1 298 ? 161.721 162.526 142.861 1.00 155.97 359 ILE A N 1
ATOM 2141 C CA . ILE A 1 298 ? 161.772 163.237 144.179 1.00 158.27 359 ILE A CA 1
ATOM 2142 C C . ILE A 1 298 ? 160.602 162.754 145.046 1.00 164.37 359 ILE A C 1
ATOM 2143 O O . ILE A 1 298 ? 159.485 162.621 144.505 1.00 175.72 359 ILE A O 1
ATOM 2148 N N . ILE A 1 299 ? 160.861 162.499 146.335 1.00 166.90 360 ILE A N 1
ATOM 2149 C CA . ILE A 1 299 ? 159.887 161.926 147.318 1.00 167.76 360 ILE A CA 1
ATOM 2150 C C . ILE A 1 299 ? 158.577 162.726 147.279 1.00 168.32 360 ILE A C 1
ATOM 2151 O O . ILE A 1 299 ? 157.503 162.094 147.315 1.00 167.32 360 ILE A O 1
ATOM 2156 N N . GLU A 1 300 ? 158.670 164.056 147.181 1.00 170.81 361 GLU A N 1
ATOM 2157 C CA . GLU A 1 300 ? 157.516 164.996 147.181 1.00 179.06 361 GLU A CA 1
ATOM 2158 C C . GLU A 1 300 ? 156.701 164.836 145.889 1.00 186.59 361 GLU A C 1
ATOM 2159 O O . GLU A 1 300 ? 155.488 165.115 145.928 1.00 190.93 361 GLU A O 1
ATOM 2165 N N . GLY A 1 301 ? 157.342 164.403 144.796 1.00 199.69 362 GLY A N 1
ATOM 2166 C CA . GLY A 1 301 ? 156.710 164.185 143.478 1.00 206.70 362 GLY A CA 1
ATOM 2167 C C . GLY A 1 301 ? 156.524 165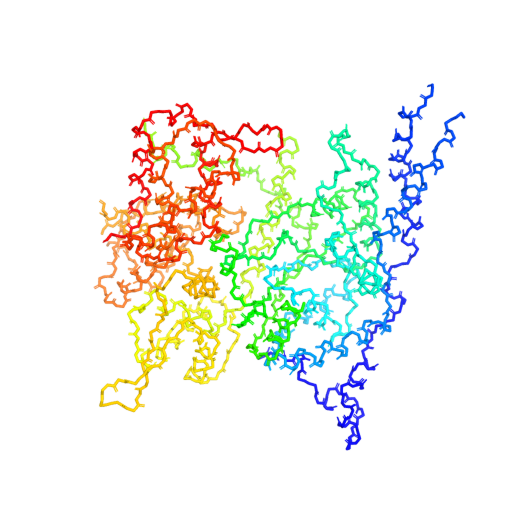.488 142.719 1.00 212.28 362 GLY A C 1
ATOM 2168 O O . GLY A 1 301 ? 157.313 166.423 142.946 1.00 227.98 362 GLY A O 1
ATOM 2169 N N . HIS A 1 302 ? 155.518 165.541 141.841 1.00 208.19 363 HIS A N 1
ATOM 2170 C CA . HIS A 1 302 ? 155.089 166.743 141.071 1.00 213.04 363 HIS A CA 1
ATOM 2171 C C . HIS A 1 302 ? 154.808 167.932 142.002 1.00 221.49 363 HIS A C 1
ATOM 2172 O O . HIS A 1 302 ? 154.390 167.696 143.154 1.00 224.35 363 HIS A O 1
ATOM 2179 N N . TYR A 1 303 ? 154.994 169.159 141.496 1.00 232.25 364 TYR A N 1
ATOM 2180 C CA . TYR A 1 303 ? 154.624 170.441 142.160 1.00 242.07 364 TYR A CA 1
ATOM 2181 C C . TYR A 1 303 ? 153.396 171.057 141.470 1.00 262.37 364 TYR A C 1
ATOM 2182 O O . TYR A 1 303 ? 153.219 172.293 141.553 1.00 275.64 364 TYR A O 1
ATOM 2191 N N . ASN A 1 304 ? 152.562 170.223 140.834 1.00 279.57 365 ASN A N 1
ATOM 2192 C CA . ASN A 1 304 ? 151.339 170.630 140.083 1.00 291.41 365 ASN A CA 1
ATOM 2193 C C . ASN A 1 304 ? 150.404 171.427 141.002 1.00 297.59 365 ASN A C 1
ATOM 2194 O O . ASN A 1 304 ? 149.852 172.445 140.531 1.00 312.06 365 ASN A O 1
ATOM 2199 N N . GLY A 1 305 ? 150.250 170.981 142.256 1.00 293.55 366 GLY A N 1
ATOM 2200 C CA . GLY A 1 305 ? 149.425 171.621 143.302 1.00 289.27 366 GLY A CA 1
ATOM 2201 C C . GLY A 1 305 ? 149.669 173.119 143.415 1.00 284.96 366 GLY A C 1
ATOM 2202 O O . GLY A 1 305 ? 148.675 173.861 143.558 1.00 290.63 366 GLY A O 1
ATOM 2203 N N . GLU A 1 306 ? 150.934 173.553 143.352 1.00 274.80 367 GLU A N 1
ATOM 2204 C CA . GLU A 1 306 ? 151.339 174.985 143.429 1.00 272.96 367 GLU A CA 1
ATOM 2205 C C . GLU A 1 306 ? 151.250 175.627 142.038 1.00 278.14 367 GLU A C 1
ATOM 2206 O O . GLU A 1 306 ? 150.624 176.703 141.930 1.00 290.07 367 GLU A O 1
ATOM 2212 N N . GLN A 1 307 ? 151.848 174.990 141.022 1.00 277.65 368 GLN A N 1
ATOM 2213 C CA . GLN A 1 307 ? 151.958 175.503 139.625 1.00 274.90 368 GLN A CA 1
ATOM 2214 C C . GLN A 1 307 ? 150.570 175.772 139.022 1.00 272.97 368 GLN A C 1
ATOM 2215 O O . GLN A 1 307 ? 150.476 176.690 138.181 1.00 270.44 368 GLN A O 1
ATOM 2221 N N . LEU A 1 308 ? 149.546 175.001 139.415 1.00 268.16 369 LEU A N 1
ATOM 2222 C CA . LEU A 1 308 ? 148.131 175.179 138.975 1.00 259.34 369 LEU A CA 1
ATOM 2223 C C . LEU A 1 308 ? 147.496 176.385 139.688 1.00 243.60 369 LEU A C 1
ATOM 2224 O O . LEU A 1 308 ? 146.490 176.903 139.163 1.00 242.10 369 LEU A O 1
ATOM 2229 N N . GLY A 1 309 ? 148.043 176.800 140.840 1.00 227.28 370 GLY A N 1
ATOM 2230 C CA . GLY A 1 309 ? 147.604 177.982 141.611 1.00 215.83 370 GLY A CA 1
ATOM 2231 C C . GLY A 1 309 ? 146.941 177.584 142.919 1.00 209.36 370 GLY A C 1
ATOM 2232 O O . GLY A 1 309 ? 145.747 177.227 142.868 1.00 199.79 370 GLY A O 1
ATOM 2233 N N . TRP A 1 318 ? 144.069 164.365 159.935 1.00 205.12 379 TRP A N 1
ATOM 2234 C CA . TRP A 1 318 ? 143.846 162.931 159.599 1.00 210.79 379 TRP A CA 1
ATOM 2235 C C . TRP A 1 318 ? 144.212 162.680 158.131 1.00 238.64 379 TRP A C 1
ATOM 2236 O O . TRP A 1 318 ? 145.135 161.874 157.878 1.00 254.94 379 TRP A O 1
ATOM 2247 N N . SER A 1 319 ? 143.532 163.373 157.210 1.00 256.64 380 SER A N 1
ATOM 2248 C CA . SER A 1 319 ? 143.592 163.156 155.737 1.00 257.88 380 SER A CA 1
ATOM 2249 C C . SER A 1 319 ? 144.960 163.561 155.164 1.00 265.69 380 SER A C 1
ATOM 2250 O O . SER A 1 319 ? 145.297 163.067 154.068 1.00 267.13 380 SER A O 1
ATOM 2253 N N . VAL A 1 320 ? 145.708 164.428 155.859 1.00 269.76 381 VAL A N 1
ATOM 2254 C CA . VAL A 1 320 ? 147.118 164.798 155.522 1.00 264.54 381 VAL A CA 1
ATOM 2255 C C . VAL A 1 320 ? 148.028 163.630 155.928 1.00 264.42 381 VAL A C 1
ATOM 2256 O O . VAL A 1 320 ? 148.791 163.139 155.061 1.00 263.13 381 VAL A O 1
ATOM 2260 N N . ALA A 1 321 ? 147.931 163.201 157.193 1.00 264.25 382 ALA A N 1
ATOM 2261 C CA . ALA A 1 321 ? 148.679 162.064 157.786 1.00 264.75 382 ALA A CA 1
ATOM 2262 C C . ALA A 1 321 ? 148.429 160.784 156.975 1.00 260.97 382 ALA A C 1
ATOM 2263 O O . ALA A 1 321 ? 149.378 159.988 156.832 1.00 276.43 382 ALA A O 1
ATOM 2265 N N . ARG A 1 322 ? 147.200 160.596 156.474 1.00 248.48 383 ARG A N 1
ATOM 2266 C CA . ARG A 1 322 ? 146.838 159.544 155.481 1.00 240.37 383 ARG A CA 1
ATOM 2267 C C . ARG A 1 322 ? 147.707 159.707 154.224 1.00 236.94 383 ARG A C 1
ATOM 2268 O O . ARG A 1 322 ? 148.311 158.703 153.780 1.00 232.09 383 ARG A O 1
ATOM 2276 N N . GLY A 1 323 ? 147.761 160.929 153.679 1.00 234.59 384 GLY A N 1
ATOM 2277 C CA . GLY A 1 323 ? 148.569 161.301 152.500 1.00 232.49 384 GLY A CA 1
ATOM 2278 C C . GLY A 1 323 ? 150.055 161.048 152.707 1.00 224.52 384 GLY A C 1
ATOM 2279 O O . GLY A 1 323 ? 150.718 160.647 151.730 1.00 221.84 384 GLY A O 1
ATOM 2280 N N . VAL A 1 324 ? 150.562 161.276 153.924 1.00 222.00 385 VAL A N 1
ATOM 2281 C CA . VAL A 1 324 ? 151.988 161.026 154.309 1.00 223.59 385 VAL A CA 1
ATOM 2282 C C . VAL A 1 324 ? 152.242 159.509 154.392 1.00 215.03 385 VAL A C 1
ATOM 2283 O O . VAL A 1 324 ? 153.376 159.089 154.081 1.00 205.72 385 VAL A O 1
ATOM 2287 N N . ILE A 1 325 ? 151.244 158.716 154.802 1.00 212.78 386 ILE A N 1
ATOM 2288 C CA . ILE A 1 325 ? 151.298 157.220 154.769 1.00 211.85 386 ILE A CA 1
ATOM 2289 C C . ILE A 1 325 ? 151.301 156.773 153.301 1.00 211.05 386 ILE A C 1
ATOM 2290 O O . ILE A 1 325 ? 152.148 155.925 152.948 1.00 214.47 386 ILE A O 1
ATOM 2295 N N . ARG A 1 326 ? 150.394 157.330 152.486 1.00 208.67 387 ARG A N 1
ATOM 2296 C CA . ARG A 1 326 ? 150.302 157.083 151.017 1.00 205.37 387 ARG A CA 1
ATOM 2297 C C . ARG A 1 326 ? 151.611 157.491 150.321 1.00 204.01 387 ARG A C 1
ATOM 2298 O O . ARG A 1 326 ? 151.955 156.853 149.306 1.00 200.47 387 ARG A O 1
ATOM 2306 N N . MET A 1 327 ? 152.301 158.518 150.834 1.00 207.10 388 MET A N 1
ATOM 2307 C CA . MET A 1 327 ? 153.591 159.039 150.297 1.00 208.33 388 MET A CA 1
ATOM 2308 C C . MET A 1 327 ? 154.702 158.000 150.509 1.00 203.25 388 MET A C 1
ATOM 2309 O O . MET A 1 327 ? 155.279 157.549 149.502 1.00 197.55 388 MET A O 1
ATOM 2314 N N . LEU A 1 328 ? 154.977 157.630 151.765 1.00 203.05 389 LEU A N 1
ATOM 2315 C CA . LEU A 1 328 ? 156.192 156.859 152.166 1.00 202.28 389 LEU A CA 1
ATOM 2316 C C . LEU A 1 328 ? 156.049 155.363 151.842 1.00 195.13 389 LEU A C 1
ATOM 2317 O O . LEU A 1 328 ? 157.083 154.668 151.912 1.00 188.80 389 LEU A O 1
ATOM 2322 N N . ARG A 1 329 ? 154.845 154.877 151.509 1.00 193.77 390 ARG A N 1
ATOM 2323 C CA . ARG A 1 329 ? 154.614 153.456 151.116 1.00 199.39 390 ARG A CA 1
ATOM 2324 C C . ARG A 1 329 ? 155.023 153.234 149.648 1.00 202.91 390 ARG A C 1
ATOM 2325 O O . ARG A 1 329 ? 155.259 152.060 149.288 1.00 205.54 390 ARG A O 1
ATOM 2333 N N . LYS A 1 330 ? 155.117 154.299 148.837 1.00 203.54 391 LYS A N 1
ATOM 2334 C CA . LYS A 1 330 ? 155.623 154.247 147.434 1.00 198.47 391 LYS A CA 1
ATOM 2335 C C . LYS A 1 330 ? 157.145 154.066 147.433 1.00 191.48 391 LYS A C 1
ATOM 2336 O O . LYS A 1 330 ? 157.796 154.528 148.391 1.00 193.93 391 LYS A O 1
ATOM 2342 N N . ASN A 1 331 ? 157.679 153.437 146.380 1.00 185.04 392 ASN A N 1
ATOM 2343 C CA . ASN A 1 331 ? 159.134 153.362 146.074 1.00 183.72 392 ASN A CA 1
ATOM 2344 C C . ASN A 1 331 ? 159.496 154.474 145.082 1.00 180.83 392 ASN A C 1
ATOM 2345 O O . ASN A 1 331 ? 158.642 154.812 144.239 1.00 193.64 392 ASN A O 1
ATOM 2350 N N . TYR A 1 332 ? 160.722 155.001 145.180 1.00 171.01 393 TYR A N 1
ATOM 2351 C CA . TYR A 1 332 ? 161.317 155.993 144.245 1.00 164.43 393 TYR A CA 1
ATOM 2352 C C . TYR A 1 332 ? 162.604 155.402 143.659 1.00 171.21 393 TYR A C 1
ATOM 2353 O O . TYR A 1 332 ? 163.058 154.344 144.143 1.00 183.61 393 TYR A O 1
ATOM 2362 N N . GLY A 1 333 ? 163.164 156.057 142.637 1.00 169.49 394 GLY A N 1
ATOM 2363 C CA . GLY A 1 333 ? 164.264 155.519 141.812 1.00 167.46 394 GLY A CA 1
ATOM 2364 C C . GLY A 1 333 ? 165.624 155.707 142.461 1.00 168.13 394 GLY A C 1
ATOM 2365 O O . GLY A 1 333 ? 165.705 155.647 143.704 1.00 169.69 394 GLY A O 1
ATOM 2366 N N . CYS A 1 334 ? 166.661 155.915 141.643 1.00 169.10 395 CYS A N 1
ATOM 2367 C CA . CYS A 1 334 ? 168.077 156.084 142.070 1.00 163.23 395 CYS A CA 1
ATOM 2368 C C . CYS A 1 334 ? 168.343 157.538 142.477 1.00 154.48 395 CYS A C 1
ATOM 2369 O O . CYS A 1 334 ? 167.475 158.399 142.227 1.00 157.43 395 CYS A O 1
ATOM 2372 N N . VAL A 1 335 ? 169.498 157.781 143.103 1.00 145.25 396 VAL A N 1
ATOM 2373 C CA . VAL A 1 335 ? 170.020 159.132 143.473 1.00 138.73 396 VAL A CA 1
ATOM 2374 C C . VAL A 1 335 ? 171.510 159.174 143.116 1.00 136.37 396 VAL A C 1
ATOM 2375 O O . VAL A 1 335 ? 172.177 158.124 143.234 1.00 146.64 396 VAL A O 1
ATOM 2379 N N . ARG A 1 336 ? 172.003 160.338 142.687 1.00 133.57 397 ARG A N 1
ATOM 2380 C CA . ARG A 1 336 ? 173.455 160.613 142.532 1.00 135.47 397 ARG A CA 1
ATOM 2381 C C . ARG A 1 336 ? 173.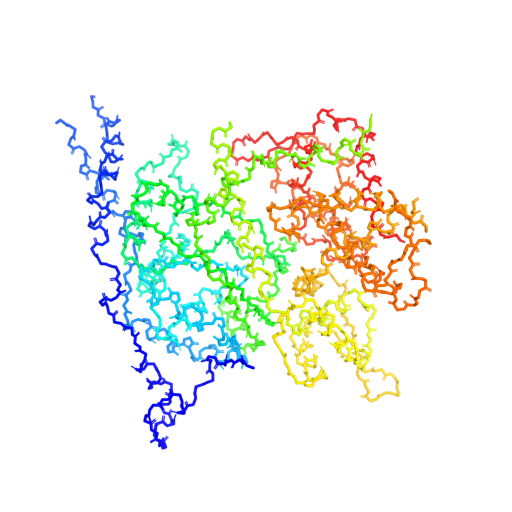764 162.010 143.083 1.00 135.39 397 ARG A C 1
ATOM 2382 O O . ARG A 1 336 ? 173.162 163.000 142.592 1.00 140.65 397 ARG A O 1
ATOM 2390 N N . VAL A 1 337 ? 174.654 162.060 144.082 1.00 134.86 398 VAL A N 1
ATOM 2391 C CA . VAL A 1 337 ? 175.201 163.296 144.717 1.00 138.17 398 VAL A CA 1
ATOM 2392 C C . VAL A 1 337 ? 176.604 163.533 144.144 1.00 144.20 398 VAL A C 1
ATOM 2393 O O . VAL A 1 337 ? 177.462 162.638 144.304 1.00 139.52 398 VAL A O 1
ATOM 2397 N N . ASP A 1 338 ? 176.818 164.688 143.501 1.00 157.44 399 ASP A N 1
ATOM 2398 C CA . ASP A 1 338 ? 178.071 165.033 142.775 1.00 166.66 399 ASP A CA 1
ATOM 2399 C C . ASP A 1 338 ? 178.717 166.266 143.419 1.00 165.86 399 ASP A C 1
ATOM 2400 O O . ASP A 1 338 ? 178.110 167.348 143.352 1.00 182.15 399 ASP A O 1
ATOM 2405 N N . PHE A 1 339 ? 179.907 166.104 144.007 1.00 156.52 400 PHE A N 1
ATOM 2406 C CA . PHE A 1 339 ? 180.716 167.192 144.616 1.00 148.12 400 PHE A CA 1
ATOM 2407 C C . PHE A 1 339 ? 181.641 167.778 143.545 1.00 154.02 400 PHE A C 1
ATOM 2408 O O . PHE A 1 339 ? 182.470 167.019 143.004 1.00 157.60 400 PHE A O 1
ATOM 2416 N N . ALA A 1 340 ? 181.504 169.077 143.251 1.00 162.51 401 ALA A N 1
ATOM 2417 C CA . ALA A 1 340 ? 182.428 169.848 142.381 1.00 166.08 401 ALA A CA 1
ATOM 2418 C C . ALA A 1 340 ? 183.770 170.016 143.104 1.00 175.27 401 ALA A C 1
ATOM 2419 O O . ALA A 1 340 ? 183.811 169.785 144.332 1.00 192.45 401 ALA A O 1
ATOM 2421 N N . GLN A 1 341 ? 184.827 170.400 142.380 1.00 175.69 402 GLN A N 1
ATOM 2422 C CA . GLN A 1 341 ? 186.192 170.575 142.952 1.00 177.76 402 GLN A CA 1
ATOM 2423 C C . GLN A 1 341 ? 186.170 171.731 143.952 1.00 178.90 402 GLN A C 1
ATOM 2424 O O . GLN A 1 341 ? 185.768 172.835 143.590 1.00 188.11 402 GLN A O 1
ATOM 2430 N N . PRO A 1 342 ? 186.578 171.517 145.230 1.00 171.16 403 PRO A N 1
ATOM 2431 C CA . PRO A 1 342 ? 186.728 172.615 146.189 1.00 166.39 403 PRO A CA 1
ATOM 2432 C C . PRO A 1 342 ? 187.720 173.681 145.697 1.00 165.08 403 PRO A C 1
ATOM 2433 O O . PRO A 1 342 ? 188.792 173.306 145.253 1.00 174.79 403 PRO A O 1
ATOM 2437 N N . PHE A 1 343 ? 187.336 174.961 145.765 1.00 155.85 404 PHE A N 1
ATOM 2438 C CA . PHE A 1 343 ? 188.195 176.120 145.398 1.00 153.85 404 PHE A CA 1
ATOM 2439 C C . PHE A 1 343 ? 188.334 177.052 146.607 1.00 156.20 404 PHE A C 1
ATOM 2440 O O . PHE A 1 343 ? 187.473 177.016 147.514 1.00 153.05 404 PHE A O 1
ATOM 2448 N N . SER A 1 344 ? 189.411 177.845 146.611 1.00 159.08 405 SER A N 1
ATOM 2449 C CA . SER A 1 344 ? 189.764 178.837 147.662 1.00 157.46 405 SER A CA 1
ATOM 2450 C C . SER A 1 344 ? 189.037 180.158 147.385 1.00 158.83 405 SER A C 1
ATOM 2451 O O . SER A 1 344 ? 189.289 180.746 146.312 1.00 165.85 405 SER A O 1
ATOM 2454 N N . LEU A 1 345 ? 188.181 180.600 148.317 1.00 153.21 406 LEU A N 1
ATOM 2455 C CA . LEU A 1 345 ? 187.457 181.902 148.262 1.00 155.18 406 LEU A CA 1
ATOM 2456 C C . LEU A 1 345 ? 188.471 183.055 148.231 1.00 164.33 406 LEU A C 1
ATOM 2457 O O . LEU A 1 345 ? 188.246 184.019 147.458 1.00 179.89 406 LEU A O 1
ATOM 2462 N N . LYS A 1 346 ? 189.536 182.954 149.037 1.00 166.03 407 LYS A N 1
ATOM 2463 C CA . LYS A 1 346 ? 190.648 183.942 149.119 1.00 173.15 407 LYS A CA 1
ATOM 2464 C C . LYS A 1 346 ? 191.192 184.222 147.711 1.00 177.68 407 LYS A C 1
ATOM 2465 O O . LYS A 1 346 ? 191.234 185.407 147.325 1.00 183.28 407 LYS A O 1
ATOM 2471 N N . GLU A 1 347 ? 191.564 183.170 146.972 1.00 179.24 408 GLU A N 1
ATOM 2472 C CA . GLU A 1 347 ? 192.134 183.262 145.597 1.00 182.17 408 GLU A CA 1
ATOM 2473 C C . GLU A 1 347 ? 191.071 183.769 144.613 1.00 180.62 408 GLU A C 1
ATOM 2474 O O . GLU A 1 347 ? 191.415 184.633 143.775 1.00 185.87 408 GLU A O 1
ATOM 2480 N N . TYR A 1 348 ? 189.842 183.244 144.698 1.00 175.22 409 TYR A N 1
ATOM 2481 C CA . TYR A 1 348 ? 188.687 183.659 143.856 1.00 171.71 409 TYR A CA 1
ATOM 2482 C C . TYR A 1 348 ? 188.472 185.172 143.992 1.00 168.85 409 TYR A C 1
ATOM 2483 O O . TYR A 1 348 ? 188.290 185.829 142.951 1.00 179.25 409 TYR A O 1
ATOM 2492 N N . LEU A 1 349 ? 188.494 185.699 145.222 1.00 160.14 410 LEU A N 1
ATOM 2493 C CA . LEU A 1 349 ? 188.259 187.145 145.500 1.00 163.83 410 LEU A CA 1
ATOM 2494 C C . LEU A 1 349 ? 189.440 187.995 145.007 1.00 166.09 410 LEU A C 1
ATOM 2495 O O . LEU A 1 349 ? 189.193 189.164 144.651 1.00 163.61 410 LEU A O 1
ATOM 2500 N N . GLU A 1 350 ? 190.663 187.449 144.985 1.00 172.68 411 GLU A N 1
ATOM 2501 C CA . GLU A 1 350 ? 191.840 188.100 144.343 1.00 180.49 411 GLU A CA 1
ATOM 2502 C C . GLU A 1 350 ? 191.630 188.123 142.823 1.00 188.41 411 GLU A C 1
ATOM 2503 O O . GLU A 1 350 ? 191.791 189.211 142.229 1.00 194.28 411 GLU A O 1
ATOM 2509 N N . SER A 1 351 ? 191.261 186.974 142.238 1.00 192.58 412 SER A N 1
ATOM 2510 C CA . SER A 1 351 ? 191.016 186.772 140.780 1.00 192.43 412 SER A CA 1
ATOM 2511 C C . SER A 1 351 ? 190.054 187.837 140.227 1.00 195.35 412 SER A C 1
ATOM 2512 O O . SER A 1 351 ? 190.294 188.301 139.093 1.00 199.40 412 SER A O 1
ATOM 2515 N N . GLN A 1 352 ? 189.021 188.217 140.993 1.00 193.49 413 GLN A N 1
ATOM 2516 C CA . GLN A 1 352 ? 188.036 189.272 140.611 1.00 189.79 413 GLN A CA 1
ATOM 2517 C C . GLN A 1 352 ? 188.744 190.625 140.450 1.00 191.57 413 GLN A C 1
ATOM 2518 O O . GLN A 1 352 ? 188.337 191.388 139.553 1.00 194.11 413 GLN A O 1
ATOM 2524 N N . SER A 1 353 ? 189.765 190.901 141.272 1.00 192.45 414 SER A N 1
ATOM 2525 C CA . SER A 1 353 ? 190.530 192.179 141.286 1.00 195.40 414 SER A CA 1
ATOM 2526 C C . SER A 1 353 ? 191.539 192.250 140.127 1.00 191.80 414 SER A C 1
ATOM 2527 O O . SER A 1 353 ? 192.176 193.316 139.979 1.00 175.54 414 SER A O 1
ATOM 2530 N N . GLN A 1 354 ? 191.683 191.173 139.341 1.00 200.51 415 GLN A N 1
ATOM 2531 C CA . GLN A 1 354 ? 192.552 191.110 138.130 1.00 207.96 415 GLN A CA 1
ATOM 2532 C C . GLN A 1 354 ? 191.778 191.612 136.899 1.00 209.29 415 GLN A C 1
ATOM 2533 O O . GLN A 1 354 ? 192.444 191.984 135.913 1.00 203.88 415 GLN A O 1
ATOM 2539 N N . LYS A 1 355 ? 190.437 191.607 136.944 1.00 215.02 416 LYS A N 1
ATOM 2540 C CA . LYS A 1 355 ? 189.542 192.104 135.858 1.00 219.09 416 LYS A CA 1
ATOM 2541 C C . LYS A 1 355 ? 189.625 193.630 135.789 1.00 224.73 416 LYS A C 1
ATOM 2542 O O . LYS A 1 355 ? 189.184 194.299 136.722 1.00 225.28 416 LYS A O 1
ATOM 2548 N N . PRO A 1 356 ? 190.181 194.234 134.706 1.00 232.02 417 PRO A N 1
ATOM 2549 C CA . PRO A 1 356 ? 190.338 195.691 134.627 1.00 233.56 417 PRO A CA 1
ATOM 2550 C C . PRO A 1 356 ? 189.028 196.492 134.729 1.00 234.88 417 PRO A C 1
ATOM 2551 O O . PRO A 1 356 ? 189.027 197.500 135.414 1.00 230.33 417 PRO A O 1
ATOM 2555 N N . VAL A 1 357 ? 187.973 196.040 134.040 1.00 243.31 418 VAL A N 1
ATOM 2556 C CA . VAL A 1 357 ? 186.618 196.676 134.019 1.00 255.04 418 VAL A CA 1
ATOM 2557 C C . VAL A 1 357 ? 185.562 195.585 134.249 1.00 270.61 418 VAL A C 1
ATOM 2558 O O . VAL A 1 357 ? 185.791 194.437 133.811 1.00 275.22 418 VAL A O 1
ATOM 2562 N N . SER A 1 358 ? 184.453 195.944 134.908 1.00 285.93 419 SER A N 1
ATOM 2563 C CA . SER A 1 358 ? 183.329 195.044 135.288 1.00 292.71 419 SER A CA 1
ATOM 2564 C C . SER A 1 358 ? 182.150 195.223 134.321 1.00 296.66 419 SER A C 1
ATOM 2565 O O . SER A 1 358 ? 182.149 196.212 133.557 1.00 303.01 419 SER A O 1
ATOM 2568 N N . ALA A 1 359 ? 181.183 194.299 134.368 1.00 294.46 420 ALA A N 1
ATOM 2569 C CA . ALA A 1 359 ? 179.970 194.272 133.513 1.00 289.07 420 ALA A CA 1
ATOM 2570 C C . ALA A 1 359 ? 178.907 195.214 134.094 1.00 278.90 420 ALA A C 1
ATOM 2571 O O . ALA A 1 359 ? 178.369 194.900 135.175 1.00 281.68 420 ALA A O 1
ATOM 2573 N N . LEU A 1 360 ? 178.626 196.324 133.398 1.00 264.66 421 LEU A N 1
ATOM 2574 C CA . LEU A 1 360 ? 177.661 197.382 133.815 1.00 258.29 421 LEU A CA 1
ATOM 2575 C C . LEU A 1 360 ? 176.384 197.335 132.958 1.00 254.44 421 LEU A C 1
ATOM 2576 O O . LEU A 1 360 ? 175.383 197.941 133.389 1.00 270.51 421 LEU A O 1
ATOM 2581 N N . LEU A 1 361 ? 176.402 196.636 131.813 1.00 238.17 422 LEU A N 1
ATOM 2582 C CA . LEU A 1 361 ? 175.307 196.627 130.798 1.00 229.56 422 LEU A CA 1
ATOM 2583 C C . LEU A 1 361 ? 173.983 196.204 131.452 1.00 223.76 422 LEU A C 1
ATOM 2584 O O . LEU A 1 361 ? 173.983 195.194 132.185 1.00 218.93 422 LEU A O 1
ATOM 2589 N N . SER A 1 362 ? 172.907 196.961 131.196 1.00 222.04 423 SER A N 1
ATOM 2590 C CA . SER A 1 362 ? 171.527 196.719 131.703 1.00 219.38 423 SER A CA 1
ATOM 2591 C C . SER A 1 362 ? 170.786 195.771 130.753 1.00 216.97 423 SER A C 1
ATOM 2592 O O . SER A 1 362 ? 171.034 195.851 129.530 1.00 227.25 423 SER A O 1
ATOM 2595 N N . LEU A 1 363 ? 169.897 194.928 131.292 1.00 211.01 424 LEU A N 1
ATOM 2596 C CA . LEU A 1 363 ? 169.075 193.958 130.513 1.00 209.74 424 LEU A CA 1
ATOM 2597 C C . LEU A 1 363 ? 168.246 194.719 129.471 1.00 204.57 424 LEU A C 1
ATOM 2598 O O . LEU A 1 363 ? 168.138 194.223 128.334 1.00 202.70 424 LEU A O 1
ATOM 2603 N N . GLU A 1 364 ? 167.686 195.873 129.852 1.00 207.47 425 GLU A N 1
ATOM 2604 C CA . GLU A 1 364 ? 166.933 196.783 128.943 1.00 215.97 425 GLU A CA 1
ATOM 2605 C C . GLU A 1 364 ? 167.889 197.351 127.885 1.00 211.16 425 GLU A C 1
ATOM 2606 O O . GLU A 1 364 ? 167.579 197.216 126.682 1.00 215.00 425 GLU A O 1
ATOM 2612 N N . GLN A 1 365 ? 169.031 197.898 128.316 1.00 206.32 426 GLN A N 1
ATOM 2613 C CA . GLN A 1 365 ? 169.996 198.644 127.464 1.00 205.97 426 GLN A CA 1
ATOM 2614 C C . GLN A 1 365 ? 170.658 197.681 126.467 1.00 204.46 426 GLN A C 1
ATOM 2615 O O . GLN A 1 365 ? 171.101 198.150 125.403 1.00 207.38 426 GLN A O 1
ATOM 2621 N N . ALA A 1 366 ? 170.722 196.387 126.797 1.00 203.55 427 ALA A N 1
ATOM 2622 C CA . ALA A 1 366 ? 171.167 195.306 125.887 1.00 200.43 427 ALA A CA 1
ATOM 2623 C C . ALA A 1 366 ? 170.131 195.099 124.775 1.00 201.69 427 ALA A C 1
ATOM 2624 O O . ALA A 1 366 ? 170.542 195.055 123.598 1.00 199.18 427 ALA A O 1
ATOM 2626 N N . LEU A 1 367 ? 168.842 194.996 125.134 1.00 206.53 428 LEU A N 1
ATOM 2627 C CA . LEU A 1 367 ? 167.750 194.541 124.226 1.00 200.59 428 LEU A CA 1
ATOM 2628 C C . LEU A 1 367 ? 167.107 195.735 123.511 1.00 205.00 428 LEU A C 1
ATOM 2629 O O . LEU A 1 367 ? 167.233 195.799 122.276 1.00 200.48 428 LEU A O 1
ATOM 2634 N N . LEU A 1 368 ? 166.446 196.630 124.256 1.00 210.98 429 LEU A N 1
ATOM 2635 C CA . LEU A 1 368 ? 165.514 197.664 123.715 1.00 212.40 429 LEU A CA 1
ATOM 2636 C C . LEU A 1 368 ? 166.168 198.459 122.583 1.00 213.65 429 LEU A C 1
ATOM 2637 O O . LEU A 1 368 ? 165.563 198.571 121.518 1.00 223.52 429 LEU A O 1
ATOM 2642 N N . PRO A 1 369 ? 167.410 198.994 122.722 1.00 204.41 430 PRO A N 1
ATOM 2643 C CA . PRO A 1 369 ? 168.067 199.700 121.616 1.00 200.21 430 PRO A CA 1
ATOM 2644 C C . PRO A 1 369 ? 168.253 198.869 120.334 1.00 203.65 430 PRO A C 1
ATOM 2645 O O . PRO A 1 369 ? 168.383 199.468 119.278 1.00 208.15 430 PRO A O 1
ATOM 2649 N N . ALA A 1 370 ? 168.270 197.535 120.457 1.00 200.56 431 ALA A N 1
ATOM 2650 C CA . ALA A 1 370 ? 168.328 196.561 119.339 1.00 206.72 431 ALA A CA 1
ATOM 2651 C C . ALA A 1 370 ? 166.922 196.121 118.893 1.00 211.45 431 ALA A C 1
ATOM 2652 O O . ALA A 1 370 ? 166.857 195.324 117.932 1.00 223.98 431 ALA A O 1
ATOM 2654 N N . ILE A 1 371 ? 165.846 196.592 119.546 1.00 204.50 432 ILE A N 1
ATOM 2655 C CA . ILE A 1 371 ? 164.427 196.278 119.180 1.00 196.65 432 ILE A CA 1
ATOM 2656 C C . ILE A 1 371 ? 163.745 197.534 118.614 1.00 191.55 432 ILE A C 1
ATOM 2657 O O . ILE A 1 371 ? 163.103 197.413 117.550 1.00 190.16 432 ILE A O 1
ATOM 2662 N N . LEU A 1 372 ? 163.876 198.684 119.290 1.00 183.51 433 LEU A N 1
ATOM 2663 C CA . LEU A 1 372 ? 163.001 199.879 119.120 1.00 180.48 433 LEU A CA 1
ATOM 2664 C C . LEU A 1 372 ? 163.817 201.099 118.687 1.00 184.37 433 LEU A C 1
ATOM 2665 O O . LEU A 1 372 ? 164.261 201.878 119.529 1.00 193.96 433 LEU A O 1
ATOM 2670 N N . PRO A 1 373 ? 164.056 201.304 117.369 1.00 182.91 434 PRO A N 1
ATOM 2671 C CA . PRO A 1 373 ? 164.525 202.596 116.859 1.00 182.98 434 PRO A CA 1
ATOM 2672 C C . PRO A 1 373 ? 163.553 203.751 117.161 1.00 179.89 434 PRO A C 1
ATOM 2673 O O . PRO A 1 373 ? 163.865 204.862 116.767 1.00 174.59 434 PRO A O 1
ATOM 2677 N N . THR A 1 395 ? 178.121 203.657 143.642 1.00 262.73 456 THR A N 1
ATOM 2678 C CA . THR A 1 395 ? 179.088 202.702 143.024 1.00 261.40 456 THR A CA 1
ATOM 2679 C C . THR A 1 395 ? 179.801 201.891 144.118 1.00 265.42 456 THR A C 1
ATOM 2680 O O . THR A 1 395 ? 179.837 200.643 143.988 1.00 278.32 456 THR A O 1
ATOM 2684 N N . ASP A 1 396 ? 180.296 202.569 145.164 1.00 260.28 457 ASP A N 1
ATOM 2685 C CA . ASP A 1 396 ? 181.203 202.029 146.218 1.00 248.05 457 ASP A CA 1
ATOM 2686 C C . ASP A 1 396 ? 180.674 200.692 146.756 1.00 238.41 457 ASP A C 1
ATOM 2687 O O . ASP A 1 396 ? 181.465 199.727 146.797 1.00 235.01 457 ASP A O 1
ATOM 2692 N N . GLU A 1 397 ? 179.395 200.642 147.148 1.00 227.91 458 GLU A N 1
ATOM 2693 C CA . GLU A 1 397 ? 178.719 199.422 147.673 1.00 221.89 458 GLU A CA 1
ATOM 2694 C C . GLU A 1 397 ? 178.105 198.610 146.521 1.00 220.34 458 GLU A C 1
ATOM 2695 O O . GLU A 1 397 ? 177.866 197.404 146.726 1.00 208.67 458 GLU A O 1
ATOM 2701 N N . SER A 1 398 ? 177.837 199.242 145.371 1.00 225.61 459 SER A N 1
ATOM 2702 C CA . SER A 1 398 ? 177.206 198.610 144.178 1.00 226.54 459 SER A CA 1
ATOM 2703 C C . SER A 1 398 ? 178.164 197.591 143.543 1.00 222.79 459 SER A C 1
ATOM 2704 O O . SER A 1 398 ? 177.678 196.525 143.112 1.00 228.92 459 SER A O 1
ATOM 2707 N N . LEU A 1 399 ? 179.464 197.911 143.474 1.00 215.58 460 LEU A N 1
ATOM 2708 C CA . LEU A 1 399 ? 180.533 196.966 143.038 1.00 210.58 460 LEU A CA 1
ATOM 2709 C C . LEU A 1 399 ? 180.600 195.794 144.025 1.00 206.93 460 LEU A C 1
ATOM 2710 O O . LEU A 1 399 ? 180.634 194.637 143.560 1.00 204.68 460 LEU A O 1
ATOM 2715 N N . ARG A 1 400 ? 180.607 196.097 145.329 1.00 207.84 461 ARG A N 1
ATOM 2716 C CA . ARG A 1 400 ? 180.649 195.113 146.450 1.00 210.03 461 ARG A CA 1
ATOM 2717 C C . ARG A 1 400 ? 179.412 194.204 146.405 1.00 209.09 461 ARG A C 1
ATOM 2718 O O . ARG A 1 400 ? 179.546 193.020 146.775 1.00 212.26 461 ARG A O 1
ATOM 2726 N N . ARG A 1 401 ? 178.259 194.737 145.981 1.00 207.01 462 ARG A N 1
ATOM 2727 C CA . ARG A 1 401 ? 176.989 193.980 145.804 1.00 207.03 462 ARG A CA 1
ATOM 2728 C C . ARG A 1 401 ? 177.154 192.983 144.648 1.00 200.14 462 ARG A C 1
ATOM 2729 O O . ARG A 1 401 ? 176.979 191.766 144.885 1.00 202.58 462 ARG A O 1
ATOM 2737 N N . ARG A 1 402 ? 177.500 193.490 143.458 1.00 190.77 463 ARG A N 1
ATOM 2738 C CA . ARG A 1 402 ? 177.741 192.706 142.212 1.00 182.84 463 ARG A CA 1
ATOM 2739 C C . ARG A 1 402 ? 178.790 191.615 142.473 1.00 178.26 463 ARG A C 1
ATOM 2740 O O . ARG A 1 402 ? 178.557 190.466 142.037 1.00 179.21 463 ARG A O 1
ATOM 2748 N N . LEU A 1 403 ? 179.891 191.966 143.153 1.00 174.78 464 LEU A N 1
ATOM 2749 C CA . LEU A 1 403 ? 181.040 191.064 143.461 1.00 175.25 464 LEU A CA 1
ATOM 2750 C C . LEU A 1 403 ? 180.530 189.789 144.145 1.00 166.61 464 LEU A C 1
ATOM 2751 O O . LEU A 1 403 ? 180.848 188.686 143.653 1.00 165.04 464 LEU A O 1
ATOM 2756 N N . ILE A 1 404 ? 179.759 189.944 145.224 1.00 159.14 465 ILE A N 1
ATOM 2757 C CA . ILE A 1 404 ? 179.216 188.821 146.047 1.00 162.03 465 ILE A CA 1
ATOM 2758 C C . ILE A 1 404 ? 178.023 188.189 145.315 1.00 152.90 465 ILE A C 1
ATOM 2759 O O . ILE A 1 404 ? 177.853 186.962 145.445 1.00 154.17 465 ILE A O 1
ATOM 2764 N N . ALA A 1 405 ? 177.231 188.987 144.585 1.00 147.34 466 ALA A N 1
ATOM 2765 C CA . ALA A 1 405 ? 176.054 188.529 143.801 1.00 142.80 466 ALA A CA 1
ATOM 2766 C C . ALA A 1 405 ? 176.483 187.547 142.702 1.00 138.65 466 ALA A C 1
ATOM 2767 O O . ALA A 1 405 ? 175.773 186.541 142.510 1.00 136.20 466 ALA A O 1
ATOM 2769 N N . ASN A 1 406 ? 177.587 187.836 142.002 1.00 138.19 467 ASN A N 1
ATOM 2770 C CA . ASN A 1 406 ? 178.105 187.001 140.883 1.00 141.91 467 ASN A CA 1
ATOM 2771 C C . ASN A 1 406 ? 178.627 185.665 141.424 1.00 143.84 467 ASN A C 1
ATOM 2772 O O . ASN A 1 406 ? 178.349 184.634 140.779 1.00 154.19 467 ASN A O 1
ATOM 2777 N N . LEU A 1 407 ? 179.352 185.685 142.551 1.00 142.02 468 LEU A N 1
ATOM 2778 C CA . LEU A 1 407 ? 179.890 184.476 143.239 1.00 143.63 468 LEU A CA 1
ATOM 2779 C C . LEU A 1 407 ? 178.771 183.438 143.410 1.00 146.84 468 LEU A C 1
ATOM 2780 O O . LEU A 1 407 ? 178.976 182.271 143.000 1.00 155.05 468 LEU A O 1
ATOM 2785 N N . ALA A 1 408 ? 177.632 183.858 143.973 1.00 147.12 469 ALA A N 1
ATOM 2786 C CA . ALA A 1 408 ? 176.436 183.018 144.231 1.00 150.38 469 ALA A CA 1
ATOM 2787 C C . ALA A 1 408 ? 175.971 182.333 142.937 1.00 151.63 469 ALA A C 1
ATOM 2788 O O . ALA A 1 408 ? 175.670 181.122 142.992 1.00 159.64 469 ALA A O 1
ATOM 2790 N N . GLU A 1 409 ? 175.928 183.071 141.821 1.00 145.10 470 GLU A N 1
ATOM 2791 C CA . GLU A 1 409 ? 175.509 182.554 140.487 1.00 147.91 470 GLU A CA 1
ATOM 2792 C C . GLU A 1 409 ? 176.572 181.579 139.962 1.00 144.29 470 GLU A C 1
ATOM 2793 O O . GLU A 1 409 ? 176.188 180.470 139.505 1.00 153.63 470 GLU A O 1
ATOM 2799 N N . HIS A 1 410 ? 177.850 181.976 140.038 1.00 134.67 471 HIS A N 1
ATOM 2800 C CA . HIS A 1 410 ? 179.035 181.160 139.653 1.00 130.93 471 HIS A CA 1
ATOM 2801 C C . HIS A 1 410 ? 179.009 179.819 140.393 1.00 129.23 471 HIS A C 1
ATOM 2802 O O . HIS A 1 410 ? 179.351 178.807 139.762 1.00 141.27 471 HIS A O 1
ATOM 2809 N N . ILE A 1 411 ? 178.626 179.820 141.675 1.00 126.81 472 ILE A N 1
ATOM 2810 C CA . ILE A 1 411 ? 178.518 178.590 142.519 1.00 128.33 472 ILE A CA 1
ATOM 2811 C C . ILE A 1 411 ? 177.356 177.725 142.011 1.00 128.53 472 ILE A C 1
ATOM 2812 O O . ILE A 1 411 ? 177.608 176.542 141.688 1.00 137.86 472 ILE A O 1
ATOM 2817 N N . LEU A 1 412 ? 176.141 178.283 141.955 1.00 127.16 473 LEU A N 1
ATOM 2818 C CA . LEU A 1 412 ? 174.911 177.553 141.535 1.00 132.24 473 LEU A CA 1
ATOM 2819 C C . LEU A 1 412 ? 175.083 176.979 140.124 1.00 130.39 473 LEU A C 1
ATOM 2820 O O . LEU A 1 412 ? 174.587 175.856 139.896 1.00 133.49 473 LEU A O 1
ATOM 2825 N N . PHE A 1 413 ? 175.748 177.703 139.215 1.00 130.00 474 PHE A N 1
ATOM 2826 C CA . PHE A 1 413 ? 176.070 177.200 137.852 1.00 135.63 474 PHE A CA 1
ATOM 2827 C C . PHE A 1 413 ? 176.955 175.951 137.967 1.00 135.53 474 PHE A C 1
ATOM 2828 O O . PHE A 1 413 ? 176.580 174.905 137.398 1.00 133.67 474 PHE A O 1
ATOM 2836 N N . THR A 1 414 ? 178.076 176.061 138.692 1.00 138.91 475 THR A N 1
ATOM 2837 C CA . THR A 1 414 ? 179.075 174.977 138.914 1.00 140.66 475 THR A CA 1
ATOM 2838 C C . THR A 1 414 ? 178.380 173.759 139.532 1.00 135.32 475 THR A C 1
ATOM 2839 O O . THR A 1 414 ? 178.650 172.640 139.059 1.00 139.02 475 THR A O 1
ATOM 2843 N N . ALA A 1 415 ? 177.531 173.980 140.543 1.00 135.27 476 ALA A N 1
ATOM 2844 C CA . ALA A 1 415 ? 176.720 172.937 141.221 1.00 134.71 476 ALA A CA 1
ATOM 2845 C C . ALA A 1 415 ? 175.767 172.286 140.211 1.00 136.57 476 ALA A C 1
ATOM 2846 O O . ALA A 1 415 ? 175.890 171.059 139.983 1.00 140.53 476 ALA A O 1
ATOM 2848 N N . SER A 1 416 ? 174.887 173.083 139.594 1.00 136.27 477 SER A N 1
ATOM 2849 C CA . SER A 1 416 ? 173.874 172.627 138.600 1.00 142.90 477 SER A CA 1
ATOM 2850 C C . SER A 1 416 ? 174.541 171.848 137.459 1.00 141.58 477 SER A C 1
ATOM 2851 O O . SER A 1 416 ? 173.929 170.873 136.986 1.00 143.33 477 SER A O 1
ATOM 2854 N N . LYS A 1 417 ? 175.745 172.253 137.038 1.00 145.23 478 LYS A N 1
ATOM 2855 C CA . LYS A 1 417 ? 176.482 171.610 135.916 1.00 150.17 478 LYS A CA 1
ATOM 2856 C C . LYS A 1 417 ? 177.235 170.360 136.406 1.00 149.16 478 LYS A C 1
ATOM 2857 O O . LYS A 1 417 ? 177.892 169.727 135.559 1.00 151.36 478 LYS A O 1
ATOM 2863 N N . SER A 1 418 ? 177.157 170.011 137.701 1.00 153.26 479 SER A N 1
ATOM 2864 C CA . SER A 1 418 ? 177.672 168.730 138.262 1.00 157.69 479 SER A CA 1
ATOM 2865 C C . SER A 1 418 ? 176.559 167.676 138.305 1.00 160.25 479 SER A C 1
ATOM 2866 O O . SER A 1 418 ? 176.883 166.493 138.088 1.00 172.44 479 SER A O 1
ATOM 2869 N N . CYS A 1 419 ? 175.313 168.087 138.586 1.00 157.23 480 CYS A N 1
ATOM 2870 C CA . CYS A 1 419 ? 174.109 167.211 138.692 1.00 155.08 480 CYS A CA 1
ATOM 2871 C C . CYS A 1 419 ? 174.061 166.205 137.534 1.00 154.40 480 CYS A C 1
ATOM 2872 O O . CYS A 1 419 ? 174.113 166.642 136.366 1.00 153.86 480 CYS A O 1
ATOM 2875 N N . ALA A 1 420 ? 173.961 164.912 137.858 1.00 151.93 481 ALA A N 1
ATOM 2876 C CA . ALA A 1 420 ? 173.940 163.791 136.891 1.00 151.87 481 ALA A CA 1
ATOM 2877 C C . ALA A 1 420 ? 172.560 163.703 136.226 1.00 144.87 481 ALA A C 1
ATOM 2878 O O . ALA A 1 420 ? 171.546 163.828 136.939 1.00 144.37 481 ALA A O 1
ATOM 2880 N N . ILE A 1 421 ? 172.527 163.482 134.909 1.00 139.12 482 ILE A N 1
ATOM 2881 C CA . ILE A 1 421 ? 171.270 163.278 134.128 1.00 139.54 482 ILE A CA 1
ATOM 2882 C C . ILE A 1 421 ? 170.733 161.885 134.477 1.00 142.73 482 ILE A C 1
ATOM 2883 O O . ILE A 1 421 ? 171.542 160.939 134.504 1.00 154.58 482 ILE A O 1
ATOM 2888 N N . MET A 1 422 ? 169.427 161.773 134.744 1.00 143.33 483 MET A N 1
ATOM 2889 C CA . MET A 1 422 ? 168.747 160.511 135.153 1.00 147.86 483 MET A CA 1
ATOM 2890 C C . MET A 1 422 ? 168.013 159.901 133.951 1.00 152.68 483 MET A C 1
ATOM 2891 O O . MET A 1 422 ? 168.059 160.502 132.861 1.00 168.42 483 MET A O 1
ATOM 2896 N N . SER A 1 423 ? 167.393 158.731 134.138 1.00 151.38 484 SER A N 1
ATOM 2897 C CA . SER A 1 423 ? 166.616 158.002 133.098 1.00 153.33 484 SER A CA 1
ATOM 2898 C C . SER A 1 423 ? 165.297 158.736 132.820 1.00 146.00 484 SER A C 1
ATOM 2899 O O . SER A 1 423 ? 164.997 158.988 131.631 1.00 142.01 484 SER A O 1
ATOM 2902 N N . THR A 1 424 ? 164.554 159.067 133.882 1.00 139.60 485 THR A N 1
ATOM 2903 C CA . THR A 1 424 ? 163.290 159.858 133.859 1.00 142.42 485 THR A CA 1
ATOM 2904 C C . THR A 1 424 ? 163.508 161.164 133.083 1.00 139.26 485 THR A C 1
ATOM 2905 O O . THR A 1 424 ? 162.663 161.488 132.210 1.00 146.98 485 THR A O 1
ATOM 2909 N N . HIS A 1 425 ? 164.606 161.864 133.392 1.00 133.74 486 HIS A N 1
ATOM 2910 C CA . HIS A 1 425 ? 165.050 163.131 132.748 1.00 131.88 486 HIS A CA 1
ATOM 2911 C C . HIS A 1 425 ? 165.097 162.953 131.226 1.00 132.19 486 HIS A C 1
ATOM 2912 O O . HIS A 1 425 ? 164.515 163.794 130.517 1.00 141.41 486 HIS A O 1
ATOM 2919 N N . ILE A 1 426 ? 165.754 161.890 130.753 1.00 131.09 487 ILE A N 1
ATOM 2920 C CA . ILE A 1 426 ? 165.943 161.586 129.302 1.00 134.80 487 ILE A CA 1
ATOM 2921 C C . ILE A 1 426 ? 164.612 161.117 128.696 1.00 134.51 487 ILE A C 1
ATOM 2922 O O . ILE A 1 426 ? 164.311 161.555 127.568 1.00 141.32 487 ILE A O 1
ATOM 2927 N N . VAL A 1 427 ? 163.865 160.250 129.393 1.00 129.23 488 VAL A N 1
ATOM 2928 C CA . VAL A 1 427 ? 162.556 159.697 128.920 1.00 126.61 488 VAL A CA 1
ATOM 2929 C C . VAL A 1 427 ? 161.571 160.854 128.701 1.00 132.02 488 VAL A C 1
ATOM 2930 O O . VAL A 1 427 ? 160.985 160.917 127.596 1.00 142.35 488 VAL A O 1
ATOM 2934 N N . ALA A 1 428 ? 161.394 161.723 129.707 1.00 135.50 489 ALA A N 1
ATOM 2935 C CA . ALA A 1 428 ? 160.455 162.875 129.680 1.00 135.74 489 ALA A CA 1
ATOM 2936 C C . ALA A 1 428 ? 160.798 163.811 128.509 1.00 137.86 489 ALA A C 1
ATOM 2937 O O . ALA A 1 428 ? 159.866 164.189 127.751 1.00 141.11 489 ALA A O 1
ATOM 2939 N N . CYS A 1 429 ? 162.086 164.146 128.367 1.00 142.07 490 CYS A N 1
ATOM 2940 C CA . CYS A 1 429 ? 162.662 165.013 127.299 1.00 151.92 490 CYS A CA 1
ATOM 2941 C C . CYS A 1 429 ? 162.260 164.500 125.908 1.00 155.44 490 CYS A C 1
ATOM 2942 O O . CYS A 1 429 ? 161.843 165.333 125.076 1.00 164.26 490 CYS A O 1
ATOM 2945 N N . LEU A 1 430 ? 162.386 163.188 125.670 1.00 152.18 491 LEU A N 1
ATOM 2946 C CA . LEU A 1 430 ? 161.963 162.513 124.411 1.00 150.03 491 LEU A CA 1
ATOM 2947 C C . LEU A 1 430 ? 160.437 162.583 124.284 1.00 151.15 491 LEU A C 1
ATOM 2948 O O . LEU A 1 430 ? 159.955 163.093 123.251 1.00 159.90 491 LEU A O 1
ATOM 2953 N N . LEU A 1 431 ? 159.715 162.099 125.301 1.00 152.71 492 LEU A N 1
ATOM 2954 C CA . LEU A 1 431 ? 158.229 161.982 125.290 1.00 156.85 492 LEU A CA 1
ATOM 2955 C C . LEU A 1 431 ? 157.579 163.341 124.995 1.00 157.49 492 LEU A C 1
ATOM 2956 O O . LEU A 1 431 ? 156.640 163.358 124.176 1.00 167.65 492 LEU A O 1
ATOM 2961 N N . LEU A 1 432 ? 158.051 164.432 125.613 1.00 152.38 493 LEU A N 1
ATOM 2962 C CA . LEU A 1 432 ? 157.404 165.770 125.480 1.00 152.46 493 LEU A CA 1
ATOM 2963 C C . LEU A 1 432 ? 157.653 166.367 124.089 1.00 159.57 493 LEU A C 1
ATOM 2964 O O . LEU A 1 432 ? 156.670 166.838 123.483 1.00 177.98 493 LEU A O 1
ATOM 2969 N N . TYR A 1 433 ? 158.903 166.368 123.612 1.00 158.54 494 TYR A N 1
ATOM 2970 C CA . TYR A 1 433 ? 159.359 167.183 122.451 1.00 162.54 494 TYR A CA 1
ATOM 2971 C C . TYR A 1 433 ? 159.675 166.301 121.235 1.00 168.58 494 TYR A C 1
ATOM 2972 O O . TYR A 1 433 ? 159.259 166.683 120.120 1.00 175.03 494 TYR A O 1
ATOM 2981 N N . ARG A 1 434 ? 160.379 165.179 121.424 1.00 172.61 495 ARG A N 1
ATOM 2982 C CA . ARG A 1 434 ? 160.843 164.304 120.310 1.00 175.47 495 ARG A CA 1
ATOM 2983 C C . ARG A 1 434 ? 159.649 163.583 119.668 1.00 175.03 495 ARG A C 1
ATOM 2984 O O . ARG A 1 434 ? 159.699 163.381 118.438 1.00 180.36 495 ARG A O 1
ATOM 2992 N N . HIS A 1 435 ? 158.621 163.220 120.450 1.00 172.22 496 HIS A N 1
ATOM 2993 C CA . HIS A 1 435 ? 157.456 162.410 119.994 1.00 170.76 496 HIS A CA 1
ATOM 2994 C C . HIS A 1 435 ? 156.130 163.134 120.273 1.00 177.22 496 HIS A C 1
ATOM 2995 O O . HIS A 1 435 ? 155.504 163.581 119.289 1.00 188.68 496 HIS A O 1
ATOM 3002 N N . ARG A 1 436 ? 155.699 163.215 121.539 1.00 173.13 497 ARG A N 1
ATOM 3003 C CA . ARG A 1 436 ? 154.436 163.877 121.985 1.00 167.12 497 ARG A CA 1
ATOM 3004 C C . ARG A 1 436 ? 153.219 163.055 121.539 1.00 168.50 497 ARG A C 1
ATOM 3005 O O . ARG A 1 436 ? 152.435 162.656 122.420 1.00 172.37 497 ARG A O 1
ATOM 3013 N N . GLN A 1 437 ? 153.059 162.833 120.228 1.00 171.86 498 GLN A N 1
ATOM 3014 C CA . GLN A 1 437 ? 152.034 161.927 119.636 1.00 181.04 498 GLN A CA 1
ATOM 3015 C C . GLN A 1 437 ? 152.075 160.573 120.354 1.00 184.18 498 GLN A C 1
ATOM 3016 O O . GLN A 1 437 ? 150.993 160.009 120.609 1.00 195.58 498 GLN A O 1
ATOM 3022 N N . GLY A 1 438 ? 153.281 160.085 120.664 1.00 183.09 499 GLY A N 1
ATOM 3023 C CA . GLY A 1 438 ? 153.517 158.820 121.384 1.00 183.40 499 GLY A CA 1
ATOM 3024 C C . GLY A 1 438 ? 153.934 157.721 120.426 1.00 180.38 499 GLY A C 1
ATOM 3025 O O . GLY A 1 438 ? 153.424 157.712 119.283 1.00 175.43 499 GLY A O 1
ATOM 3026 N N . ILE A 1 439 ? 154.813 156.823 120.881 1.00 175.80 500 ILE A N 1
ATOM 3027 C CA . ILE A 1 439 ? 155.531 155.831 120.024 1.00 177.04 500 ILE A CA 1
ATOM 3028 C C . ILE A 1 439 ? 155.535 154.464 120.722 1.00 181.99 500 ILE A C 1
ATOM 3029 O O . ILE A 1 439 ? 155.284 154.416 121.948 1.00 190.17 500 ILE A O 1
ATOM 3034 N N . ASP A 1 440 ? 155.768 153.397 119.950 1.00 185.42 501 ASP A N 1
ATOM 3035 C CA . ASP A 1 440 ? 156.003 152.016 120.458 1.00 188.46 501 ASP A CA 1
ATOM 3036 C C . ASP A 1 440 ? 157.418 151.934 121.049 1.00 184.06 501 ASP A C 1
ATOM 3037 O O . ASP A 1 440 ? 158.314 152.644 120.545 1.00 182.96 501 ASP A O 1
ATOM 3042 N N . LEU A 1 441 ? 157.592 151.082 122.068 1.00 177.53 502 LEU A N 1
ATOM 3043 C CA . LEU A 1 441 ? 158.770 151.023 122.982 1.00 173.91 502 LEU A CA 1
ATOM 3044 C C . LEU A 1 441 ? 160.087 151.018 122.189 1.00 180.02 502 LEU A C 1
ATOM 3045 O O . LEU A 1 441 ? 160.950 151.873 122.484 1.00 183.96 502 LEU A O 1
ATOM 3050 N N . SER A 1 442 ? 160.220 150.102 121.222 1.00 182.53 503 SER A N 1
ATOM 3051 C CA . SER A 1 442 ? 161.458 149.792 120.450 1.00 184.04 503 SER A CA 1
ATOM 3052 C C . SER A 1 442 ? 162.145 151.070 119.949 1.00 173.19 503 SER A C 1
ATOM 3053 O O . SER A 1 442 ? 163.382 151.170 120.090 1.00 167.61 503 SER A O 1
ATOM 3056 N N . THR A 1 443 ? 161.374 151.994 119.370 1.00 167.02 504 THR A N 1
ATOM 3057 C CA . THR A 1 443 ? 161.858 153.293 118.829 1.00 171.81 504 THR A CA 1
ATOM 3058 C C . THR A 1 443 ? 162.381 154.164 119.979 1.00 172.14 504 THR A C 1
ATOM 3059 O O . THR A 1 443 ? 163.445 154.786 119.792 1.00 182.25 504 THR A O 1
ATOM 3063 N N . LEU A 1 444 ? 161.671 154.207 121.114 1.00 169.73 505 LEU A N 1
ATOM 3064 C CA . LEU A 1 444 ? 162.075 154.992 122.315 1.00 168.99 505 LEU A CA 1
ATOM 3065 C C . LEU A 1 444 ? 163.348 154.384 122.919 1.00 174.73 505 LEU A C 1
ATOM 3066 O O . LEU A 1 444 ? 164.218 155.167 123.353 1.00 193.62 505 LEU A O 1
ATOM 3071 N N . VAL A 1 445 ? 163.453 153.049 122.936 1.00 175.98 506 VAL A N 1
ATOM 3072 C CA . VAL A 1 445 ? 164.645 152.294 123.436 1.00 181.86 506 VAL A CA 1
ATOM 3073 C C . VAL A 1 445 ? 165.868 152.645 122.576 1.00 185.68 506 VAL A C 1
ATOM 3074 O O . VAL A 1 445 ? 166.945 152.873 123.164 1.00 198.09 506 VAL A O 1
ATOM 3078 N N . GLU A 1 446 ? 165.713 152.683 121.246 1.00 185.29 507 GLU A N 1
ATOM 3079 C CA . GLU A 1 446 ? 166.808 153.000 120.285 1.00 181.79 507 GLU A CA 1
ATOM 3080 C C . GLU A 1 446 ? 167.212 154.477 120.406 1.00 170.12 507 GLU A C 1
ATOM 3081 O O . GLU A 1 446 ? 168.414 154.762 120.241 1.00 156.72 507 GLU A O 1
ATOM 3087 N N . ASP A 1 447 ? 166.249 155.373 120.657 1.00 167.53 508 ASP A N 1
ATOM 3088 C CA . ASP A 1 447 ? 166.481 156.828 120.891 1.00 167.81 508 ASP A CA 1
ATOM 3089 C C . ASP A 1 447 ? 167.211 157.028 122.225 1.00 163.14 508 ASP A C 1
ATOM 3090 O O . ASP A 1 447 ? 168.178 157.818 122.247 1.00 166.28 508 ASP A O 1
ATOM 3095 N N . PHE A 1 448 ? 166.763 156.346 123.287 1.00 159.41 509 PHE A N 1
ATOM 3096 C CA . PHE A 1 448 ? 167.328 156.447 124.661 1.00 154.49 509 PHE A CA 1
ATOM 3097 C C . PHE A 1 448 ? 168.828 156.122 124.648 1.00 160.39 509 PHE A C 1
ATOM 3098 O O . PHE A 1 448 ? 169.558 156.711 125.468 1.00 173.50 509 PHE A O 1
ATOM 3106 N N . PHE A 1 449 ? 169.271 155.218 123.766 1.00 164.06 510 PHE A N 1
ATOM 3107 C CA . PHE A 1 449 ? 170.710 154.944 123.499 1.00 172.52 510 PHE A CA 1
ATOM 3108 C C . PHE A 1 449 ? 171.356 156.178 122.851 1.00 176.33 510 PHE A C 1
ATOM 3109 O O . PHE A 1 449 ? 172.432 156.592 123.322 1.00 188.45 510 PHE A O 1
ATOM 3117 N N . VAL A 1 450 ? 170.727 156.737 121.808 1.00 165.56 511 VAL A N 1
ATOM 3118 C CA . VAL A 1 450 ? 171.271 157.864 120.989 1.00 157.54 511 VAL A CA 1
ATOM 3119 C C . VAL A 1 450 ? 171.427 159.112 121.871 1.00 158.54 511 VAL A C 1
ATOM 3120 O O . VAL A 1 450 ? 172.508 159.730 121.801 1.00 162.80 511 VAL A O 1
ATOM 3124 N N . MET A 1 451 ? 170.406 159.462 122.665 1.00 160.47 512 MET A N 1
ATOM 3125 C CA . MET A 1 451 ? 170.419 160.633 123.591 1.00 168.93 512 MET A CA 1
ATOM 3126 C C . MET A 1 451 ? 171.526 160.450 124.640 1.00 172.54 512 MET A C 1
ATOM 3127 O O . MET A 1 451 ? 172.317 161.398 124.827 1.00 172.67 512 MET A O 1
ATOM 3132 N N . LYS A 1 452 ? 171.570 159.285 125.301 1.00 176.93 513 LYS A N 1
ATOM 3133 C CA . LYS A 1 452 ? 172.604 158.907 126.310 1.00 179.80 513 LYS A CA 1
ATOM 3134 C C . LYS A 1 452 ? 173.999 159.315 125.806 1.00 192.85 513 LYS A C 1
ATOM 3135 O O . LYS A 1 452 ? 174.749 159.927 126.598 1.00 212.44 513 LYS A O 1
ATOM 3141 N N . GLU A 1 453 ? 174.327 159.000 124.545 1.00 192.94 514 GLU A N 1
ATOM 3142 C CA . GLU A 1 453 ? 175.637 159.324 123.909 1.00 188.92 514 GLU A CA 1
ATOM 3143 C C . GLU A 1 453 ? 175.774 160.842 123.734 1.00 182.12 514 GLU A C 1
ATOM 3144 O O . GLU A 1 453 ? 176.890 161.354 123.968 1.00 181.13 514 GLU A O 1
ATOM 3150 N N . GLU A 1 454 ? 174.692 161.528 123.341 1.00 181.35 515 GLU A N 1
ATOM 3151 C CA . GLU A 1 454 ? 174.648 163.010 123.184 1.00 187.12 515 GLU A CA 1
ATOM 3152 C C . GLU A 1 454 ? 175.009 163.684 124.517 1.00 177.71 515 GLU A C 1
ATOM 3153 O O . GLU A 1 454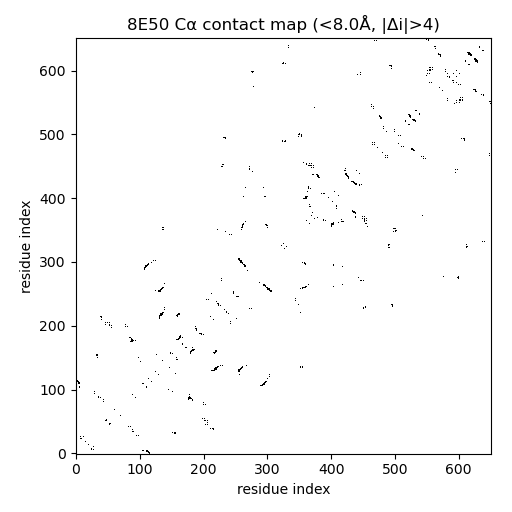 ? 175.718 164.706 124.474 1.00 180.86 515 GLU A O 1
ATOM 3159 N N . VAL A 1 455 ? 174.558 163.130 125.650 1.00 170.80 516 VAL A N 1
ATOM 3160 C CA . VAL A 1 455 ? 174.824 163.668 127.022 1.00 168.83 516 VAL A CA 1
ATOM 3161 C C . VAL A 1 455 ? 176.290 163.399 127.401 1.00 162.25 516 VAL A C 1
ATOM 3162 O O . VAL A 1 455 ? 176.957 164.354 127.856 1.00 160.93 516 VAL A O 1
ATOM 3166 N N . LEU A 1 456 ? 176.768 162.157 127.237 1.00 158.38 517 LEU A N 1
ATOM 3167 C CA . LEU A 1 456 ? 178.165 161.743 127.570 1.00 156.99 517 LEU A CA 1
ATOM 3168 C C . LEU A 1 456 ? 179.170 162.529 126.714 1.00 161.10 517 LEU A C 1
ATOM 3169 O O . LEU A 1 456 ? 180.177 163.005 127.283 1.00 166.84 517 LEU A O 1
ATOM 3174 N N . ALA A 1 457 ? 178.896 162.684 125.413 1.00 160.06 518 ALA A N 1
ATOM 3175 C CA . ALA A 1 457 ? 179.757 163.397 124.434 1.00 154.10 518 ALA A CA 1
ATOM 3176 C C . ALA A 1 457 ? 179.918 164.882 124.800 1.00 154.23 518 ALA A C 1
ATOM 3177 O O . ALA A 1 457 ? 180.899 165.482 124.319 1.00 156.63 518 ALA A O 1
ATOM 3179 N N . ARG A 1 458 ? 178.999 165.456 125.594 1.00 156.70 519 ARG A N 1
ATOM 3180 C CA . ARG A 1 458 ? 179.088 166.846 126.133 1.00 161.53 519 ARG A CA 1
ATOM 3181 C C . ARG A 1 458 ? 179.656 166.843 127.564 1.00 162.72 519 ARG A C 1
ATOM 3182 O O . ARG A 1 458 ? 179.583 167.905 128.218 1.00 153.74 519 ARG A O 1
ATOM 3190 N N . ASP A 1 459 ? 180.206 165.710 128.026 1.00 171.16 520 ASP A N 1
ATOM 3191 C CA . ASP A 1 459 ? 180.941 165.568 129.314 1.00 177.18 520 ASP A CA 1
ATOM 3192 C C . ASP A 1 459 ? 179.977 165.835 130.481 1.00 168.91 520 ASP A C 1
ATOM 3193 O O . ASP A 1 459 ? 180.161 166.842 131.195 1.00 161.41 520 ASP A O 1
ATOM 3198 N N . PHE A 1 460 ? 178.977 164.963 130.651 1.00 169.37 521 PHE A N 1
ATOM 3199 C CA . PHE A 1 460 ? 178.004 164.968 131.778 1.00 169.15 521 PHE A CA 1
ATOM 3200 C C . PHE A 1 460 ? 177.872 163.550 132.349 1.00 173.99 521 PHE A C 1
ATOM 3201 O O . PHE A 1 460 ? 178.088 162.564 131.613 1.00 177.59 521 PHE A O 1
ATOM 3209 N N . ASP A 1 461 ? 177.520 163.463 133.634 1.00 175.22 522 ASP A N 1
ATOM 3210 C CA . ASP A 1 461 ? 177.339 162.190 134.376 1.00 177.22 522 ASP A CA 1
ATOM 3211 C C . ASP A 1 461 ? 175.932 161.646 134.108 1.00 170.12 522 ASP A C 1
ATOM 3212 O O . ASP A 1 461 ? 174.986 162.461 134.021 1.00 178.15 522 ASP A O 1
ATOM 3217 N N . LEU A 1 462 ? 175.813 160.320 133.986 1.00 163.32 523 LEU A N 1
ATOM 3218 C CA . LEU A 1 462 ? 174.522 159.579 133.956 1.00 156.52 523 LEU A CA 1
ATOM 3219 C C . LEU A 1 462 ? 174.291 158.938 135.329 1.00 153.35 523 LEU A C 1
ATOM 3220 O O . LEU A 1 462 ? 175.268 158.417 135.903 1.00 157.02 523 LEU A O 1
ATOM 3225 N N . GLY A 1 463 ? 173.054 158.989 135.834 1.00 152.70 524 GLY A N 1
ATOM 3226 C CA . GLY A 1 463 ? 172.634 158.326 137.085 1.00 156.72 524 GLY A CA 1
ATOM 3227 C C . GLY A 1 463 ? 171.898 157.026 136.803 1.00 159.01 524 GLY A C 1
ATOM 3228 O O . GLY A 1 463 ? 170.811 156.827 137.383 1.00 162.85 524 GLY A O 1
ATOM 3229 N N . PHE A 1 464 ? 172.475 156.174 135.948 1.00 157.28 525 PHE A N 1
ATOM 3230 C CA . PHE A 1 464 ? 171.887 154.899 135.456 1.00 156.39 525 PHE A CA 1
ATOM 3231 C C . PHE A 1 464 ? 172.906 154.157 134.581 1.00 164.44 525 PHE A C 1
ATOM 3232 O O . PHE A 1 464 ? 173.766 154.815 133.962 1.00 167.68 525 PHE A O 1
ATOM 3240 N N . SER A 1 465 ? 172.782 152.830 134.505 1.00 176.06 526 SER A N 1
ATOM 3241 C CA . SER A 1 465 ? 173.584 151.951 133.611 1.00 185.88 526 SER A CA 1
ATOM 3242 C C . SER A 1 465 ? 172.894 150.592 133.444 1.00 189.29 526 SER A C 1
ATOM 3243 O O . SER A 1 465 ? 172.057 150.241 134.303 1.00 191.04 526 SER A O 1
ATOM 3246 N N . GLY A 1 466 ? 173.243 149.868 132.375 1.00 188.24 527 GLY A N 1
ATOM 3247 C CA . GLY A 1 466 ? 172.721 148.524 132.056 1.00 189.06 527 GLY A CA 1
ATOM 3248 C C . GLY A 1 466 ? 171.975 148.507 130.733 1.00 186.45 527 GLY A C 1
ATOM 3249 O O . GLY A 1 466 ? 172.442 149.169 129.783 1.00 183.54 527 GLY A O 1
ATOM 3250 N N . ASN A 1 467 ? 170.857 147.774 130.675 1.00 186.95 528 ASN A N 1
ATOM 3251 C CA . ASN A 1 467 ? 170.051 147.556 129.444 1.00 193.52 528 ASN A CA 1
ATOM 3252 C C . ASN A 1 467 ? 169.069 148.720 129.271 1.00 202.97 528 ASN A C 1
ATOM 3253 O O . ASN A 1 467 ? 168.172 148.884 130.138 1.00 209.66 528 ASN A O 1
ATOM 3258 N N . SER A 1 468 ? 169.248 149.488 128.188 1.00 207.02 529 SER A N 1
ATOM 3259 C CA . SER A 1 468 ? 168.402 150.638 127.768 1.00 210.95 529 SER A CA 1
ATOM 3260 C C . SER A 1 468 ? 166.917 150.290 127.941 1.00 207.02 529 SER A C 1
ATOM 3261 O O . SER A 1 468 ? 166.191 151.090 128.576 1.00 206.46 529 SER A O 1
ATOM 3264 N N . GLU A 1 469 ? 166.507 149.123 127.424 1.00 203.20 530 GLU A N 1
ATOM 3265 C CA . GLU A 1 469 ? 165.146 148.531 127.567 1.00 201.66 530 GLU A CA 1
ATOM 3266 C C . GLU A 1 469 ? 164.687 148.626 129.026 1.00 199.02 530 GLU A C 1
ATOM 3267 O O . GLU A 1 469 ? 163.616 149.219 129.284 1.00 204.90 530 GLU A O 1
ATOM 3273 N N . ASP A 1 470 ? 165.497 148.077 129.936 1.00 194.92 531 ASP A N 1
ATOM 3274 C CA . ASP A 1 470 ? 165.181 147.920 131.381 1.00 193.92 531 ASP A CA 1
ATOM 3275 C C . ASP A 1 470 ? 165.230 149.288 132.072 1.00 192.73 531 ASP A C 1
ATOM 3276 O O . ASP A 1 470 ? 164.355 149.537 132.933 1.00 201.12 531 ASP A O 1
ATOM 3281 N N . VAL A 1 471 ? 166.205 150.135 131.710 1.00 182.40 532 VAL A N 1
ATOM 3282 C CA . VAL A 1 471 ? 166.384 151.506 132.285 1.00 171.62 532 VAL A CA 1
ATOM 3283 C C . VAL A 1 471 ? 165.193 152.390 131.880 1.00 172.13 532 VAL A C 1
ATOM 3284 O O . VAL A 1 471 ? 164.757 153.192 132.732 1.00 178.55 532 VAL A O 1
ATOM 3288 N N . VAL A 1 472 ? 164.693 152.262 130.642 1.00 165.49 533 VAL A N 1
ATOM 3289 C CA . VAL A 1 472 ? 163.453 152.956 130.167 1.00 156.62 533 VAL A CA 1
ATOM 3290 C C . VAL A 1 472 ? 162.243 152.338 130.884 1.00 153.40 533 VAL A C 1
ATOM 3291 O O . VAL A 1 472 ? 161.458 153.110 131.476 1.00 144.15 533 VAL A O 1
ATOM 3295 N N . MET A 1 473 ? 162.112 151.004 130.843 1.00 158.91 534 MET A N 1
ATOM 3296 C CA . MET A 1 473 ? 160.983 150.246 131.458 1.00 166.89 534 MET A CA 1
ATOM 3297 C C . MET A 1 473 ? 160.832 150.618 132.940 1.00 165.24 534 MET A C 1
ATOM 3298 O O . MET A 1 473 ? 159.678 150.760 133.389 1.00 172.60 534 MET A O 1
ATOM 3303 N N . HIS A 1 474 ? 161.946 150.770 133.664 1.00 161.98 535 HIS A N 1
ATOM 3304 C CA . HIS A 1 474 ? 161.990 151.276 135.064 1.00 161.72 535 HIS A CA 1
ATOM 3305 C C . HIS A 1 474 ? 161.445 152.712 135.118 1.00 154.80 535 HIS A C 1
ATOM 3306 O O . HIS A 1 474 ? 160.604 152.988 135.998 1.00 145.05 535 HIS A O 1
ATOM 3313 N N . ALA A 1 475 ? 161.904 153.578 134.204 1.00 156.04 536 ALA A N 1
ATOM 3314 C CA . ALA A 1 475 ? 161.622 155.036 134.175 1.00 159.99 536 ALA A CA 1
ATOM 3315 C C . ALA A 1 475 ? 160.152 155.313 133.826 1.00 159.32 536 ALA A C 1
ATOM 3316 O O . ALA A 1 475 ? 159.617 156.324 134.330 1.00 165.99 536 ALA A O 1
ATOM 3318 N N . ILE A 1 476 ? 159.532 154.476 132.984 1.00 150.34 537 ILE A N 1
ATOM 3319 C CA . ILE A 1 476 ? 158.081 154.565 132.629 1.00 144.28 537 ILE A CA 1
ATOM 3320 C C . ILE A 1 476 ? 157.257 154.436 133.918 1.00 147.08 537 ILE A C 1
ATOM 3321 O O . ILE A 1 476 ? 156.390 155.308 134.159 1.00 153.60 537 ILE A O 1
ATOM 3326 N N . GLN A 1 477 ? 157.553 153.412 134.727 1.00 149.33 538 GLN A N 1
ATOM 3327 C CA . GLN A 1 477 ? 156.790 153.049 135.953 1.00 157.34 538 GLN A CA 1
ATOM 3328 C C . GLN A 1 477 ? 156.880 154.152 137.017 1.00 158.43 538 GLN A C 1
ATOM 3329 O O . GLN A 1 477 ? 156.059 154.104 137.952 1.00 170.34 538 GLN A O 1
ATOM 3335 N N . LEU A 1 478 ? 157.830 155.089 136.899 1.00 153.74 539 LEU A N 1
ATOM 3336 C CA . LEU A 1 478 ? 157.903 156.313 137.746 1.00 158.88 539 LEU A CA 1
ATOM 3337 C C . LEU A 1 478 ? 156.996 157.409 137.168 1.00 164.16 539 LEU A C 1
ATOM 3338 O O . LEU A 1 478 ? 156.389 158.147 137.972 1.00 161.40 539 LEU A O 1
ATOM 3343 N N . LEU A 1 479 ? 156.895 157.499 135.835 1.00 171.97 540 LEU A N 1
ATOM 3344 C CA . LEU A 1 479 ? 156.043 158.487 135.111 1.00 182.21 540 LEU A CA 1
ATOM 3345 C C . LEU A 1 479 ? 154.657 157.893 134.800 1.00 194.96 540 LEU A C 1
ATOM 3346 O O . LEU A 1 479 ? 153.905 158.537 134.028 1.00 212.48 540 LEU A O 1
ATOM 3351 N N . GLY A 1 480 ? 154.315 156.740 135.399 1.00 193.72 541 GLY A N 1
ATOM 3352 C CA . GLY A 1 480 ? 153.034 156.018 135.231 1.00 188.64 541 GLY A CA 1
ATOM 3353 C C . GLY A 1 480 ? 151.802 156.910 135.324 1.00 188.41 541 GLY A C 1
ATOM 3354 O O . GLY A 1 480 ? 150.797 156.570 134.672 1.00 193.62 541 GLY A O 1
ATOM 3355 N N . ASN A 1 481 ? 151.855 157.991 136.113 1.00 183.80 542 ASN A N 1
ATOM 3356 C CA . ASN A 1 481 ? 150.767 159.002 136.231 1.00 184.53 542 ASN A CA 1
ATOM 3357 C C . ASN A 1 481 ? 150.591 159.750 134.902 1.00 189.46 542 ASN A C 1
ATOM 3358 O O . ASN A 1 481 ? 149.435 159.870 134.451 1.00 196.56 542 ASN A O 1
ATOM 3363 N N . CYS A 1 482 ? 151.688 160.237 134.308 1.00 191.50 543 CYS A N 1
ATOM 3364 C CA . CYS A 1 482 ? 151.692 161.053 133.059 1.00 189.35 543 CYS A CA 1
ATOM 3365 C C . CYS A 1 482 ? 151.551 160.157 131.823 1.00 186.17 543 CYS A C 1
ATOM 3366 O O . CYS A 1 482 ? 150.822 160.548 130.889 1.00 197.20 543 CYS A O 1
ATOM 3369 N N . VAL A 1 483 ? 152.255 159.021 131.816 1.00 175.71 544 VAL A N 1
ATOM 3370 C CA . VAL A 1 483 ? 152.391 158.102 130.646 1.00 177.75 544 VAL A CA 1
ATOM 3371 C C . VAL A 1 483 ? 151.205 157.130 130.634 1.00 174.24 544 VAL A C 1
ATOM 3372 O O . VAL A 1 483 ? 150.810 156.675 131.726 1.00 169.59 544 VAL A O 1
ATOM 3376 N N . THR A 1 484 ? 150.672 156.820 129.443 1.00 175.53 545 THR A N 1
ATOM 3377 C CA . THR A 1 484 ? 149.600 155.807 129.225 1.00 179.34 545 THR A CA 1
ATOM 3378 C C . THR A 1 484 ? 150.151 154.670 128.356 1.00 178.32 545 THR A C 1
ATOM 3379 O O . THR A 1 484 ? 150.525 154.946 127.198 1.00 175.59 545 THR A O 1
ATOM 3383 N N . ILE A 1 485 ? 150.173 153.444 128.891 1.00 179.40 546 ILE A N 1
ATOM 3384 C CA . ILE A 1 485 ? 150.800 152.243 128.260 1.00 184.25 546 ILE A CA 1
ATOM 3385 C C . ILE A 1 485 ? 149.677 151.335 127.741 1.00 189.00 546 ILE A C 1
ATOM 3386 O O . ILE A 1 485 ? 148.942 150.778 128.580 1.00 199.84 546 ILE A O 1
ATOM 3391 N N . THR A 1 486 ? 149.559 151.200 126.414 1.00 187.02 547 THR A N 1
ATOM 3392 C CA . THR A 1 486 ? 148.466 150.477 125.704 1.00 186.44 547 THR A CA 1
ATOM 3393 C C . THR A 1 486 ? 149.061 149.406 124.780 1.00 183.93 547 THR A C 1
ATOM 3394 O O . THR A 1 486 ? 150.306 149.336 124.680 1.00 192.98 547 THR A O 1
ATOM 3398 N N . HIS A 1 487 ? 148.198 148.614 124.134 1.00 187.03 548 HIS A N 1
ATOM 3399 C CA . HIS A 1 487 ? 148.552 147.538 123.167 1.00 199.32 548 HIS A CA 1
ATOM 3400 C C . HIS A 1 487 ? 148.052 147.927 121.766 1.00 206.26 548 HIS A C 1
ATOM 3401 O O . HIS A 1 487 ? 146.860 148.293 121.657 1.00 204.48 548 HIS A O 1
ATOM 3408 N N . THR A 1 488 ? 148.927 147.849 120.748 1.00 206.17 549 THR A N 1
ATOM 3409 C CA . THR A 1 488 ? 148.658 148.212 119.323 1.00 200.29 549 THR A CA 1
ATOM 3410 C C . THR A 1 488 ? 148.318 146.940 118.527 1.00 210.62 549 THR A C 1
ATOM 3411 O O . THR A 1 488 ? 148.714 145.837 118.969 1.00 205.92 549 THR A O 1
ATOM 3415 N N . SER A 1 489 ? 147.603 147.105 117.405 1.00 220.75 550 SER A N 1
ATOM 3416 C CA . SER A 1 489 ? 147.077 146.034 116.512 1.00 231.17 550 SER A CA 1
ATOM 3417 C C . SER A 1 489 ? 148.215 145.167 115.955 1.00 248.98 550 SER A C 1
ATOM 3418 O O . SER A 1 489 ? 149.199 145.745 115.451 1.00 263.40 550 SER A O 1
ATOM 3421 N N . ARG A 1 490 ? 148.067 143.837 116.046 1.00 260.26 551 ARG A N 1
ATOM 3422 C CA . ARG A 1 490 ? 148.922 142.803 115.389 1.00 259.06 551 ARG A CA 1
ATOM 3423 C C . ARG A 1 490 ? 150.374 142.907 115.883 1.00 241.56 551 ARG A C 1
ATOM 3424 O O . ARG A 1 490 ? 151.295 142.615 115.089 1.00 227.90 551 ARG A O 1
ATOM 3432 N N . ASN A 1 491 ? 150.565 143.278 117.154 1.00 229.19 552 ASN A N 1
ATOM 3433 C CA . ASN A 1 491 ? 151.891 143.471 117.803 1.00 217.48 552 ASN A CA 1
ATOM 3434 C C . ASN A 1 491 ? 151.904 142.766 119.161 1.00 225.33 552 ASN A C 1
ATOM 3435 O O . ASN A 1 491 ? 150.844 142.726 119.818 1.00 242.85 552 ASN A O 1
ATOM 3440 N N . ASP A 1 492 ? 153.067 142.234 119.547 1.00 218.72 553 ASP A N 1
ATOM 3441 C CA . ASP A 1 492 ? 153.387 141.791 120.930 1.00 214.10 553 ASP A CA 1
ATOM 3442 C C . ASP A 1 492 ? 154.012 142.970 121.697 1.00 213.11 553 ASP A C 1
ATOM 3443 O O . ASP A 1 492 ? 154.122 142.870 122.935 1.00 205.57 553 ASP A O 1
ATOM 3448 N N . GLU A 1 493 ? 154.389 144.047 120.991 1.00 216.53 554 GLU A N 1
ATOM 3449 C CA . GLU A 1 493 ? 155.042 145.263 121.553 1.00 213.32 554 GLU A CA 1
ATOM 3450 C C . GLU A 1 493 ? 153.980 146.267 122.020 1.00 197.12 554 GLU A C 1
ATOM 3451 O O . GLU A 1 493 ? 152.936 146.391 121.343 1.00 182.45 554 GLU A O 1
ATOM 3457 N N . PHE A 1 494 ? 154.276 146.983 123.113 1.00 187.80 555 PHE A N 1
ATOM 3458 C CA . PHE A 1 494 ? 153.361 147.922 123.817 1.00 186.08 555 PHE A CA 1
ATOM 3459 C C . PHE A 1 494 ? 153.652 149.365 123.381 1.00 174.72 555 PHE A C 1
ATOM 3460 O O . PHE A 1 494 ? 154.833 149.702 123.152 1.00 164.96 555 PHE A O 1
ATOM 3468 N N . PHE A 1 495 ? 152.595 150.184 123.293 1.00 174.77 556 PHE A N 1
ATOM 3469 C CA . PHE A 1 495 ? 152.620 151.597 122.825 1.00 171.86 556 PHE A CA 1
ATOM 3470 C C . PHE A 1 495 ? 152.720 152.533 124.033 1.00 177.80 556 PHE A C 1
ATOM 3471 O O . PHE A 1 495 ? 152.215 152.169 125.112 1.00 187.93 556 PHE A O 1
ATOM 3479 N N . ILE A 1 496 ? 153.353 153.699 123.855 1.00 180.79 557 ILE A N 1
ATOM 3480 C CA . ILE A 1 496 ? 153.628 154.677 124.951 1.00 187.29 557 ILE A CA 1
ATOM 3481 C C . ILE A 1 496 ? 153.296 156.090 124.452 1.00 191.71 557 ILE A C 1
ATOM 3482 O O . ILE A 1 496 ? 154.030 156.593 123.574 1.00 197.52 557 ILE A O 1
ATOM 3487 N N . THR A 1 497 ? 152.222 156.687 124.988 1.00 197.82 558 THR A N 1
ATOM 3488 C CA . THR A 1 497 ? 151.841 158.116 124.797 1.00 197.11 558 THR A CA 1
ATOM 3489 C C . THR A 1 497 ? 151.899 158.825 126.151 1.00 186.64 558 THR A C 1
ATOM 3490 O O . THR A 1 497 ? 151.485 158.260 127.167 1.00 192.61 558 THR A O 1
ATOM 3494 N N . PRO A 1 498 ? 152.429 160.070 126.209 1.00 173.90 559 PRO A N 1
ATOM 3495 C CA . PRO A 1 498 ? 152.320 160.914 127.400 1.00 175.68 559 PRO A CA 1
ATOM 3496 C C . PRO A 1 498 ? 151.003 161.706 127.455 1.00 177.88 559 PRO A C 1
ATOM 3497 O O . PRO A 1 498 ? 150.360 161.838 126.429 1.00 179.25 559 PRO A O 1
ATOM 3501 N N . SER A 1 499 ? 150.643 162.214 128.640 1.00 183.46 560 SER A N 1
ATOM 3502 C CA . SER A 1 499 ? 149.467 163.100 128.865 1.00 187.72 560 SER A CA 1
ATOM 3503 C C . SER A 1 499 ? 149.746 164.490 128.281 1.00 192.52 560 SER A C 1
ATOM 3504 O O . SER A 1 499 ? 150.888 164.967 128.426 1.00 196.27 560 SER A O 1
ATOM 3507 N N . THR A 1 500 ? 148.737 165.103 127.648 1.00 198.43 561 THR A N 1
ATOM 3508 C CA . THR A 1 500 ? 148.744 166.512 127.161 1.00 201.15 561 THR A CA 1
ATOM 3509 C C . THR A 1 500 ? 147.599 167.275 127.849 1.00 203.24 561 THR A C 1
ATOM 3510 O O . THR A 1 500 ? 147.037 168.201 127.230 1.00 200.98 561 THR A O 1
ATOM 3514 N N . THR A 1 501 ? 147.279 166.907 129.096 1.00 205.46 562 THR A N 1
ATOM 3515 C CA . THR A 1 501 ? 146.196 167.508 129.923 1.00 208.91 562 THR A CA 1
ATOM 3516 C C . THR A 1 501 ? 146.755 168.732 130.660 1.00 203.61 562 THR A C 1
ATOM 3517 O O . THR A 1 501 ? 147.961 169.006 130.513 1.00 204.98 562 THR A O 1
ATOM 3521 N N . VAL A 1 502 ? 145.911 169.443 131.416 1.00 200.46 563 VAL A N 1
ATOM 3522 C CA . VAL A 1 502 ? 146.294 170.677 132.168 1.00 197.38 563 VAL A CA 1
ATOM 3523 C C . VAL A 1 502 ? 147.212 170.307 133.336 1.00 190.33 563 VAL A C 1
ATOM 3524 O O . VAL A 1 502 ? 148.289 170.889 133.450 1.00 196.61 563 VAL A O 1
ATOM 3528 N N . PRO A 1 503 ? 146.848 169.351 134.231 1.00 183.87 564 PRO A N 1
ATOM 3529 C CA . PRO A 1 503 ? 147.644 169.081 135.432 1.00 180.29 564 PRO A CA 1
ATOM 3530 C C . PRO A 1 503 ? 148.811 168.092 135.256 1.00 170.43 564 PRO A C 1
ATOM 3531 O O . PRO A 1 503 ? 149.829 168.299 135.885 1.00 174.69 564 PRO A O 1
ATOM 3535 N N . SER A 1 504 ? 148.646 167.061 134.420 1.00 153.96 565 SER A N 1
ATOM 3536 C CA . SER A 1 504 ? 149.591 165.920 134.274 1.00 153.44 565 SER A CA 1
ATOM 3537 C C . SER A 1 504 ? 150.890 166.365 133.591 1.00 151.43 565 SER A C 1
ATOM 3538 O O . SER A 1 504 ? 151.968 165.959 134.061 1.00 156.87 565 SER A O 1
ATOM 3541 N N . VAL A 1 505 ? 150.783 167.157 132.518 1.00 149.06 566 VAL A N 1
ATOM 3542 C CA . VAL A 1 505 ? 151.923 167.660 131.688 1.00 143.77 566 VAL A CA 1
ATOM 3543 C C . VAL A 1 505 ? 153.005 168.259 132.598 1.00 145.48 566 VAL A C 1
ATOM 3544 O O . VAL A 1 505 ? 154.186 167.900 132.410 1.00 146.67 566 VAL A O 1
ATOM 3548 N N . PHE A 1 506 ? 152.614 169.132 133.535 1.00 148.14 567 PHE A N 1
ATOM 3549 C CA . PHE A 1 506 ? 153.525 169.887 134.442 1.00 151.80 567 PHE A CA 1
ATOM 3550 C C . PHE A 1 506 ? 154.525 168.935 135.114 1.00 154.15 567 PHE A C 1
ATOM 3551 O O . PHE A 1 506 ? 155.698 169.335 135.280 1.00 160.21 567 PHE A O 1
ATOM 3559 N N . GLU A 1 507 ? 154.078 167.726 135.478 1.00 153.37 568 GLU A N 1
ATOM 3560 C CA . GLU A 1 507 ? 154.923 166.655 136.078 1.00 157.42 568 GLU A CA 1
ATOM 3561 C C . GLU A 1 507 ? 155.968 166.194 135.051 1.00 147.65 568 GLU A C 1
ATOM 3562 O O . GLU A 1 507 ? 157.158 166.122 135.421 1.00 146.54 568 GLU A O 1
ATOM 3568 N N . LEU A 1 508 ? 155.545 165.896 133.817 1.00 141.26 569 LEU A N 1
ATOM 3569 C CA . LEU A 1 508 ? 156.456 165.524 132.696 1.00 142.06 569 LEU A CA 1
ATOM 3570 C C . LEU A 1 508 ? 157.469 166.651 132.460 1.00 140.83 569 LEU A C 1
ATOM 3571 O O . LEU A 1 508 ? 158.673 166.343 132.389 1.00 149.35 569 LEU A O 1
ATOM 3576 N N . ASN A 1 509 ? 156.988 167.896 132.350 1.00 132.71 570 ASN A N 1
ATOM 3577 C CA . ASN A 1 509 ? 157.812 169.114 132.108 1.00 128.00 570 ASN A CA 1
ATOM 3578 C C . ASN A 1 509 ? 158.839 169.291 133.232 1.00 130.72 570 ASN A C 1
ATOM 3579 O O . ASN A 1 509 ? 160.036 169.524 132.915 1.00 136.09 570 ASN A O 1
ATOM 3584 N N . PHE A 1 510 ? 158.384 169.191 134.487 1.00 131.17 571 PHE A N 1
ATOM 3585 C CA . PHE A 1 510 ? 159.220 169.294 135.714 1.00 127.94 571 PHE A CA 1
ATOM 3586 C C . PHE A 1 510 ? 160.415 168.339 135.613 1.00 124.17 571 PHE A C 1
ATOM 3587 O O . PHE A 1 510 ? 161.554 168.801 135.793 1.00 130.36 571 PHE A O 1
ATOM 3595 N N . TYR A 1 511 ? 160.165 167.055 135.341 1.00 120.29 572 TYR A N 1
ATOM 3596 C CA . TYR A 1 511 ? 161.225 166.015 135.240 1.00 127.61 572 TYR A CA 1
ATOM 3597 C C . TYR A 1 511 ? 162.034 166.214 133.953 1.00 125.75 572 TYR A C 1
ATOM 3598 O O . TYR A 1 511 ? 163.245 165.924 133.982 1.00 128.77 572 TYR A O 1
ATOM 3607 N N . SER A 1 512 ? 161.403 166.705 132.881 1.00 124.72 573 SER A N 1
ATOM 3608 C CA . SER A 1 512 ? 162.053 166.994 131.574 1.00 131.36 573 SER A CA 1
ATOM 3609 C C . SER A 1 512 ? 163.098 168.105 131.730 1.00 131.66 573 SER A C 1
ATOM 3610 O O . SER A 1 512 ? 164.180 167.969 131.125 1.00 136.86 573 SER A O 1
ATOM 3613 N N . ASN A 1 513 ? 162.802 169.144 132.523 1.00 131.30 574 ASN A N 1
ATOM 3614 C CA . ASN A 1 513 ? 163.723 170.290 132.781 1.00 134.54 574 ASN A CA 1
ATOM 3615 C C . ASN A 1 513 ? 165.076 169.81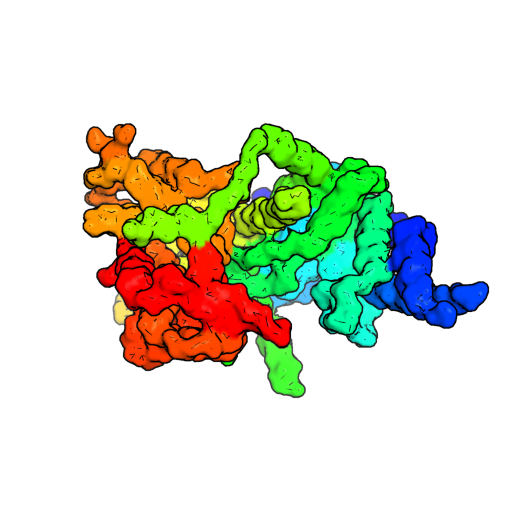7 133.340 1.00 140.35 574 ASN A C 1
ATOM 3616 O O . ASN A 1 513 ? 166.026 170.627 133.303 1.00 145.77 574 ASN A O 1
ATOM 3621 N N . GLY A 1 514 ? 165.162 168.581 133.854 1.00 143.01 575 GLY A N 1
ATOM 3622 C CA . GLY A 1 514 ? 166.414 167.912 134.266 1.00 143.80 575 GLY A CA 1
ATOM 3623 C C . GLY A 1 514 ? 167.493 167.937 133.190 1.00 148.53 575 GLY A C 1
ATOM 3624 O O . GLY A 1 514 ? 168.672 168.099 133.561 1.00 152.78 575 GLY A O 1
ATOM 3625 N N . VAL A 1 515 ? 167.120 167.780 131.913 1.00 151.85 576 VAL A N 1
ATOM 3626 C CA . VAL A 1 515 ? 168.063 167.714 130.751 1.00 158.35 576 VAL A CA 1
ATOM 3627 C C . VAL A 1 515 ? 168.240 169.107 130.125 1.00 160.97 576 VAL A C 1
ATOM 3628 O O . VAL A 1 515 ? 169.322 169.334 129.548 1.00 168.15 576 VAL A O 1
ATOM 3632 N N . LEU A 1 516 ? 167.237 169.994 130.226 1.00 160.31 577 LEU A N 1
ATOM 3633 C CA . LEU A 1 516 ? 167.198 171.335 129.569 1.00 161.35 577 LEU A CA 1
ATOM 3634 C C . LEU A 1 516 ? 168.579 172.006 129.604 1.00 165.01 577 LEU A C 1
ATOM 3635 O O . LEU A 1 516 ? 168.998 172.512 128.549 1.00 175.35 577 LEU A O 1
ATOM 3640 N N . HIS A 1 517 ? 169.251 172.003 130.763 1.00 156.35 578 HIS A N 1
ATOM 3641 C CA . HIS A 1 517 ? 170.512 172.754 131.023 1.00 152.67 578 HIS A CA 1
ATOM 3642 C C . HIS A 1 517 ? 171.685 172.198 130.195 1.00 152.71 578 HIS A C 1
ATOM 3643 O O . HIS A 1 517 ? 172.673 172.939 130.037 1.00 162.46 578 HIS A O 1
ATOM 3650 N N . VAL A 1 518 ? 171.601 170.957 129.697 1.00 150.41 579 VAL A N 1
ATOM 3651 C CA . VAL A 1 518 ? 172.634 170.338 128.807 1.00 151.80 579 VAL A CA 1
ATOM 3652 C C . VAL A 1 518 ? 172.559 170.990 127.418 1.00 157.81 579 VAL A C 1
ATOM 3653 O O . VAL A 1 518 ? 173.633 171.255 126.838 1.00 169.06 579 VAL A O 1
ATOM 3657 N N . PHE A 1 519 ? 171.343 171.225 126.908 1.00 151.67 580 PHE A N 1
ATOM 3658 C CA . PHE A 1 519 ? 171.059 171.650 125.510 1.00 146.70 580 PHE A CA 1
ATOM 3659 C C . PHE A 1 519 ? 170.696 173.139 125.422 1.00 155.22 580 PHE A C 1
ATOM 3660 O O . PHE A 1 519 ? 170.649 173.646 124.283 1.00 170.09 580 PHE A O 1
ATOM 3668 N N . ILE A 1 520 ? 170.466 173.811 126.557 1.00 159.88 581 ILE A N 1
ATOM 3669 C CA . ILE A 1 520 ? 169.912 175.201 126.646 1.00 163.83 581 ILE A CA 1
ATOM 3670 C C . ILE A 1 520 ? 170.632 176.135 125.665 1.00 160.86 581 ILE A C 1
ATOM 3671 O O . ILE A 1 520 ? 169.935 176.961 125.043 1.00 163.06 581 ILE A O 1
ATOM 3676 N N . MET A 1 521 ? 171.960 176.026 125.543 1.00 157.18 582 MET A N 1
ATOM 3677 C CA . MET A 1 521 ? 172.776 176.895 124.652 1.00 158.61 582 MET A CA 1
ATOM 3678 C C . MET A 1 521 ? 172.437 176.583 123.192 1.00 159.21 582 MET A C 1
ATOM 3679 O O . MET A 1 521 ? 171.931 177.491 122.493 1.00 164.31 582 MET A O 1
ATOM 3684 N N . GLU A 1 522 ? 172.669 175.336 122.771 1.00 152.88 583 GLU A N 1
ATOM 3685 C CA . GLU A 1 522 ? 172.484 174.868 121.369 1.00 154.30 583 GLU A CA 1
ATOM 3686 C C . GLU A 1 522 ? 171.058 175.194 120.902 1.00 145.19 583 GLU A C 1
ATOM 3687 O O . GLU A 1 522 ? 170.896 175.538 119.713 1.00 151.15 583 GLU A O 1
ATOM 3693 N N . ALA A 1 523 ? 170.081 175.124 121.814 1.00 137.85 584 ALA A N 1
ATOM 3694 C CA . ALA A 1 523 ? 168.656 175.466 121.587 1.00 135.46 584 ALA A CA 1
ATOM 3695 C C . ALA A 1 523 ? 168.493 176.959 121.254 1.00 135.70 584 ALA A C 1
ATOM 3696 O O . ALA A 1 523 ? 167.697 177.267 120.338 1.00 139.89 584 ALA A O 1
ATOM 3698 N N . ILE A 1 524 ? 169.197 177.852 121.963 1.00 129.59 585 ILE A N 1
ATOM 3699 C CA . ILE A 1 524 ? 169.162 179.327 121.704 1.00 131.11 585 ILE A CA 1
ATOM 3700 C C . ILE A 1 524 ? 169.646 179.572 120.268 1.00 135.44 585 ILE A C 1
ATOM 3701 O O . ILE A 1 524 ? 168.927 180.268 119.505 1.00 146.21 585 ILE A O 1
ATOM 3706 N N . ILE A 1 525 ? 170.786 178.977 119.903 1.00 134.22 586 ILE A N 1
ATOM 3707 C CA . ILE A 1 525 ? 171.400 179.081 118.543 1.00 132.44 586 ILE A CA 1
ATOM 3708 C C . ILE A 1 525 ? 170.454 178.446 117.517 1.00 134.33 586 ILE A C 1
ATOM 3709 O O . ILE A 1 525 ? 170.365 178.997 116.409 1.00 136.77 586 ILE A O 1
ATOM 3714 N N . ALA A 1 526 ? 169.783 177.340 117.871 1.00 135.93 587 ALA A N 1
ATOM 3715 C CA . ALA A 1 526 ? 168.815 176.614 117.009 1.00 133.36 587 ALA A CA 1
ATOM 3716 C C . ALA A 1 526 ? 167.570 177.475 116.754 1.00 132.48 587 ALA A C 1
ATOM 3717 O O . ALA A 1 526 ? 167.058 177.437 115.619 1.00 135.26 587 ALA A O 1
ATOM 3719 N N . CYS A 1 527 ? 167.087 178.203 117.766 1.00 132.96 588 CYS A N 1
ATOM 3720 C CA . CYS A 1 527 ? 165.949 179.157 117.639 1.00 138.24 588 CYS A CA 1
ATOM 3721 C C . CYS A 1 527 ? 166.392 180.367 116.809 1.00 135.59 588 CYS A C 1
ATOM 3722 O O . CYS A 1 527 ? 165.666 180.729 115.855 1.00 138.08 588 CYS A O 1
ATOM 3725 N N . SER A 1 528 ? 167.544 180.953 117.151 1.00 142.81 589 SER A N 1
ATOM 3726 C CA . SER A 1 528 ? 168.133 182.133 116.458 1.00 157.56 589 SER A CA 1
ATOM 3727 C C . SER A 1 528 ? 168.409 181.816 114.980 1.00 162.87 589 SER A C 1
ATOM 3728 O O . SER A 1 528 ? 168.203 182.717 114.140 1.00 168.92 589 SER A O 1
ATOM 3731 N N . LEU A 1 529 ? 168.852 180.589 114.679 1.00 162.74 590 LEU A N 1
ATOM 3732 C CA . LEU A 1 529 ? 169.075 180.076 113.298 1.00 162.24 590 LEU A CA 1
ATOM 3733 C C . LEU A 1 529 ? 167.776 180.216 112.495 1.00 163.65 590 LEU A C 1
ATOM 3734 O O . LEU A 1 529 ? 167.819 180.829 111.412 1.00 168.30 590 LEU A O 1
ATOM 3739 N N . TYR A 1 530 ? 166.671 179.680 113.026 1.00 167.29 591 TYR A N 1
ATOM 3740 C CA . TYR A 1 530 ? 165.300 179.785 112.454 1.00 169.79 591 TYR A CA 1
ATOM 3741 C C . TYR A 1 530 ? 164.878 181.258 112.376 1.00 162.93 591 TYR A C 1
ATOM 3742 O O . TYR A 1 530 ? 164.259 181.637 111.362 1.00 158.85 591 TYR A O 1
ATOM 3751 N N . ALA A 1 531 ? 165.189 182.048 113.412 1.00 163.35 592 ALA A N 1
ATOM 3752 C CA . ALA A 1 531 ? 164.835 183.486 113.511 1.00 168.25 592 ALA A CA 1
ATOM 3753 C C . ALA A 1 531 ? 165.475 184.275 112.361 1.00 169.16 592 ALA A C 1
ATOM 3754 O O . ALA A 1 531 ? 164.724 184.950 111.631 1.00 180.89 592 ALA A O 1
ATOM 3756 N N . VAL A 1 532 ? 166.801 184.180 112.203 1.00 167.00 593 VAL A N 1
ATOM 3757 C CA . VAL A 1 532 ? 167.600 184.980 111.220 1.00 168.72 593 VAL A CA 1
ATOM 3758 C C . VAL A 1 532 ? 167.100 184.701 109.794 1.00 165.69 593 VAL A C 1
ATOM 3759 O O . VAL A 1 532 ? 167.041 185.667 109.006 1.00 166.04 593 VAL A O 1
ATOM 3763 N N . LEU A 1 533 ? 166.761 183.444 109.482 1.00 162.89 594 LEU A N 1
ATOM 3764 C CA . LEU A 1 533 ? 166.326 182.993 108.129 1.00 167.74 594 LEU A CA 1
ATOM 3765 C C . LEU A 1 533 ? 165.085 183.773 107.670 1.00 177.57 594 LEU A C 1
ATOM 3766 O O . LEU A 1 533 ? 165.096 184.254 106.519 1.00 198.07 594 LEU A O 1
ATOM 3771 N N . ASN A 1 534 ? 164.066 183.896 108.527 1.00 176.43 595 ASN A N 1
ATOM 3772 C CA . ASN A 1 534 ? 162.796 184.611 108.219 1.00 173.09 595 ASN A CA 1
ATOM 3773 C C . ASN A 1 534 ? 163.010 186.121 108.378 1.00 166.86 595 ASN A C 1
ATOM 3774 O O . ASN A 1 534 ? 163.000 186.805 107.335 1.00 163.48 595 ASN A O 1
ATOM 3779 N N . LEU A 1 548 ? 172.384 180.342 103.865 1.00 209.03 609 LEU A N 1
ATOM 3780 C CA . LEU A 1 548 ? 173.441 181.377 103.677 1.00 215.84 609 LEU A CA 1
ATOM 3781 C C . LEU A 1 548 ? 173.318 182.461 104.764 1.00 222.36 609 LEU A C 1
ATOM 3782 O O . LEU A 1 548 ? 173.084 183.638 104.413 1.00 226.05 609 LEU A O 1
ATOM 3787 N N . ILE A 1 549 ? 173.492 182.078 106.037 1.00 222.15 610 ILE A N 1
ATOM 3788 C CA . ILE A 1 549 ? 173.368 182.974 107.229 1.00 211.92 610 ILE A CA 1
ATOM 3789 C C . ILE A 1 549 ? 174.706 183.693 107.443 1.00 203.92 610 ILE A C 1
ATOM 3790 O O . ILE A 1 549 ? 175.755 183.010 107.428 1.00 213.72 610 ILE A O 1
ATOM 3795 N N . SER A 1 550 ? 174.661 185.015 107.643 1.00 190.63 611 SER A N 1
ATOM 3796 C CA . SER A 1 550 ? 175.805 185.855 108.088 1.00 190.99 611 SER A CA 1
ATOM 3797 C C . SER A 1 550 ? 176.064 185.583 109.575 1.00 191.32 611 SER A C 1
ATOM 3798 O O . SER A 1 550 ? 175.146 185.841 110.376 1.00 197.91 611 SER A O 1
ATOM 3801 N N . GLN A 1 551 ? 177.260 185.089 109.923 1.00 186.78 612 GLN A N 1
ATOM 3802 C CA . GLN A 1 551 ? 177.590 184.560 111.278 1.00 182.13 612 GLN A CA 1
ATOM 3803 C C . GLN A 1 551 ? 177.422 185.656 112.338 1.00 178.29 612 GLN A C 1
ATOM 3804 O O . GLN A 1 551 ? 176.941 185.330 113.440 1.00 176.05 612 GLN A O 1
ATOM 3810 N N . GLU A 1 552 ? 177.800 186.898 112.016 1.00 182.44 613 GLU A N 1
ATOM 3811 C CA . GLU A 1 552 ? 177.758 188.062 112.948 1.00 189.72 613 GLU A CA 1
ATOM 3812 C C . GLU A 1 552 ? 176.314 188.268 113.417 1.00 180.39 613 GLU A C 1
ATOM 3813 O O . GLU A 1 552 ? 176.099 188.391 114.646 1.00 173.21 613 GLU A O 1
ATOM 3819 N N . GLN A 1 553 ? 175.373 188.259 112.466 1.00 180.85 614 GLN A N 1
ATOM 3820 C CA . GLN A 1 553 ? 173.913 188.431 112.698 1.00 186.59 614 GLN A CA 1
ATOM 3821 C C . GLN A 1 553 ? 173.396 187.327 113.630 1.00 186.73 614 GLN A C 1
ATOM 3822 O O . GLN A 1 553 ? 172.606 187.659 114.530 1.00 188.83 614 GLN A O 1
ATOM 3828 N N . LEU A 1 554 ? 173.828 186.075 113.425 1.00 181.79 615 LEU A N 1
ATOM 3829 C CA . LEU A 1 554 ? 173.394 184.889 114.220 1.00 173.31 615 LEU A CA 1
ATOM 3830 C C . LEU A 1 554 ? 173.841 185.057 115.678 1.00 170.15 615 LEU A C 1
ATOM 3831 O O . LEU A 1 554 ? 172.992 184.881 116.576 1.00 180.46 615 LEU A O 1
ATOM 3836 N N . VAL A 1 555 ? 175.117 185.399 115.892 1.00 163.86 616 VAL A N 1
ATOM 3837 C CA . VAL A 1 555 ? 175.717 185.654 117.237 1.00 158.44 616 VAL A CA 1
ATOM 3838 C C . VAL A 1 555 ? 174.994 186.848 117.874 1.00 158.02 616 VAL A C 1
ATOM 3839 O O . VAL A 1 555 ? 174.544 186.702 119.031 1.00 162.20 616 VAL A O 1
ATOM 3843 N N . ARG A 1 556 ? 174.878 187.966 117.142 1.00 161.45 617 ARG A N 1
ATOM 3844 C CA . ARG A 1 556 ? 174.203 189.217 117.605 1.00 166.41 617 ARG A CA 1
ATOM 3845 C C . ARG A 1 556 ? 172.750 188.933 118.012 1.00 159.24 617 ARG A C 1
ATOM 3846 O O . ARG A 1 556 ? 172.313 189.495 119.038 1.00 150.35 617 ARG A O 1
ATOM 3854 N N . LYS A 1 557 ? 172.035 188.113 117.230 1.00 154.83 618 LYS A N 1
ATOM 3855 C CA . LYS A 1 557 ? 170.608 187.748 117.454 1.00 154.78 618 LYS A CA 1
ATOM 3856 C C . LYS A 1 557 ? 170.505 186.785 118.643 1.00 147.77 618 LYS A C 1
ATOM 3857 O O . LYS A 1 557 ? 169.621 186.999 119.496 1.00 147.79 618 LYS A O 1
ATOM 3863 N N . ALA A 1 558 ? 171.363 185.760 118.685 1.00 143.28 619 ALA A N 1
ATOM 3864 C CA . ALA A 1 558 ? 171.447 184.762 119.780 1.00 142.84 619 ALA A CA 1
ATOM 3865 C C . ALA A 1 558 ? 171.725 185.469 121.109 1.00 143.65 619 ALA A C 1
ATOM 3866 O O . ALA A 1 558 ? 171.027 185.152 122.093 1.00 152.20 619 ALA A O 1
ATOM 3868 N N . ALA A 1 559 ? 172.695 186.392 121.117 1.00 147.96 620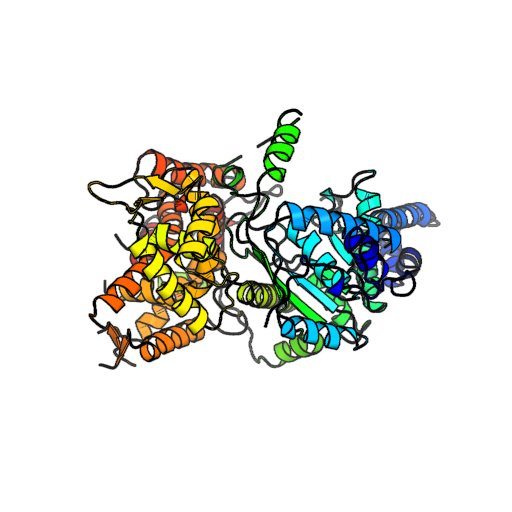 ALA A N 1
ATOM 3869 C CA . ALA A 1 559 ? 173.116 187.202 122.289 1.00 155.05 620 ALA A CA 1
ATOM 3870 C C . ALA A 1 559 ? 171.977 187.882 123.063 1.00 157.01 620 ALA A C 1
ATOM 3871 O O . ALA A 1 559 ? 172.055 187.915 124.305 1.00 162.99 620 ALA A O 1
ATOM 3873 N N . SER A 1 560 ? 170.965 188.398 122.355 1.00 150.81 621 SER A N 1
ATOM 3874 C CA . SER A 1 560 ? 169.712 188.964 122.930 1.00 150.14 621 SER A CA 1
ATOM 3875 C C . SER A 1 560 ? 168.773 187.889 123.519 1.00 149.45 621 SER A C 1
ATOM 3876 O O . SER A 1 560 ? 168.258 188.072 124.648 1.00 158.08 621 SER A O 1
ATOM 3879 N N . LEU A 1 561 ? 168.628 186.777 122.789 1.00 149.11 622 LEU A N 1
ATOM 3880 C CA . LEU A 1 561 ? 167.743 185.633 123.151 1.00 148.90 622 LEU A CA 1
ATOM 3881 C C . LEU A 1 561 ? 168.277 185.114 124.495 1.00 153.10 622 LEU A C 1
ATOM 3882 O O . LEU A 1 561 ? 167.476 184.526 125.252 1.00 163.24 622 LEU A O 1
ATOM 3887 N N . CYS A 1 562 ? 169.566 185.324 124.786 1.00 154.56 623 CYS A N 1
ATOM 3888 C CA . CYS A 1 562 ? 170.182 185.078 126.118 1.00 160.31 623 CYS A CA 1
ATOM 3889 C C . CYS A 1 562 ? 169.710 186.138 127.123 1.00 160.22 623 CYS A C 1
ATOM 3890 O O . CYS A 1 562 ? 169.278 185.740 128.225 1.00 173.70 623 CYS A O 1
ATOM 3893 N N . TYR A 1 563 ? 169.789 187.428 126.765 1.00 155.68 624 TYR A N 1
ATOM 3894 C CA . TYR A 1 563 ? 169.347 188.570 127.616 1.00 156.51 624 TYR A CA 1
ATOM 3895 C C . TYR A 1 563 ? 167.841 188.472 127.892 1.00 154.11 624 TYR A C 1
ATOM 3896 O O . TYR A 1 563 ? 167.411 188.883 128.988 1.00 143.67 624 TYR A O 1
ATOM 3905 N N . LEU A 1 564 ? 167.072 187.961 126.922 1.00 160.58 625 LEU A N 1
ATOM 3906 C CA . LEU A 1 564 ? 165.602 187.748 127.042 1.00 165.40 625 LEU A CA 1
ATOM 3907 C C . LEU A 1 564 ? 165.321 186.622 128.046 1.00 163.09 625 LEU A C 1
ATOM 3908 O O . LEU A 1 564 ? 164.585 186.874 129.022 1.00 163.86 625 LEU A O 1
ATOM 3913 N N . LEU A 1 565 ? 165.902 185.438 127.823 1.00 162.10 626 LEU A N 1
ATOM 3914 C CA . LEU A 1 565 ? 165.728 184.232 128.685 1.00 164.28 626 LEU A CA 1
ATOM 3915 C C . LEU A 1 565 ? 166.661 184.291 129.910 1.00 165.15 626 LEU A C 1
ATOM 3916 O O . LEU A 1 565 ? 166.779 183.257 130.597 1.00 164.81 626 LEU A O 1
ATOM 3921 N N . SER A 1 566 ? 167.292 185.444 130.180 1.00 164.48 627 SER A N 1
ATOM 3922 C CA . SER A 1 566 ? 168.182 185.711 131.344 1.00 161.36 627 SER A CA 1
ATOM 3923 C C . SER A 1 566 ? 167.571 185.154 132.637 1.00 165.12 627 SER A C 1
ATOM 3924 O O . SER A 1 566 ? 168.210 184.291 133.275 1.00 160.95 627 SER A O 1
ATOM 3927 N N . ASN A 1 567 ? 166.369 185.623 132.985 1.00 172.18 628 ASN A N 1
ATOM 3928 C CA . ASN A 1 567 ? 165.688 185.345 134.279 1.00 177.38 628 ASN A CA 1
ATOM 3929 C C . ASN A 1 567 ? 165.358 183.852 134.405 1.00 173.85 628 ASN A C 1
ATOM 3930 O O . ASN A 1 567 ? 165.392 183.353 135.545 1.00 161.99 628 ASN A O 1
ATOM 3935 N N . GLU A 1 568 ? 165.061 183.179 133.285 1.00 186.47 629 GLU A N 1
ATOM 3936 C CA . GLU A 1 568 ? 164.602 181.760 133.230 1.00 202.69 629 GLU A CA 1
ATOM 3937 C C . GLU A 1 568 ? 165.626 180.835 133.905 1.00 204.46 629 GLU A C 1
ATOM 3938 O O . GLU A 1 568 ? 165.188 179.849 134.531 1.00 212.11 629 GLU A O 1
ATOM 3944 N N . GLY A 1 569 ? 166.926 181.128 133.781 1.00 203.67 630 GLY A N 1
ATOM 3945 C CA . GLY A 1 569 ? 168.007 180.358 134.430 1.00 204.36 630 GLY A CA 1
ATOM 3946 C C . GLY A 1 569 ? 169.383 180.753 133.924 1.00 203.31 630 GLY A C 1
ATOM 3947 O O . GLY A 1 569 ? 169.454 181.413 132.867 1.00 211.53 630 GLY A O 1
ATOM 3948 N N . THR A 1 570 ? 170.439 180.368 134.650 1.00 201.53 631 THR A N 1
ATOM 3949 C CA . THR A 1 570 ? 171.857 180.641 134.287 1.00 197.80 631 THR A CA 1
ATOM 3950 C C . THR A 1 570 ? 172.204 179.820 133.040 1.00 190.11 631 THR A C 1
ATOM 3951 O O . THR A 1 570 ? 172.001 178.586 133.061 1.00 180.20 631 THR A O 1
ATOM 3955 N N . ILE A 1 571 ? 172.697 180.499 132.002 1.00 185.37 632 ILE A N 1
ATOM 3956 C CA . ILE A 1 571 ? 173.019 179.917 130.667 1.00 182.93 632 ILE A CA 1
ATOM 3957 C C . ILE A 1 571 ? 174.514 179.582 130.644 1.00 185.51 632 ILE A C 1
ATOM 3958 O O . ILE A 1 571 ? 174.850 178.480 130.171 1.00 187.32 632 ILE A O 1
ATOM 3963 N N . SER A 1 572 ? 175.363 180.498 131.130 1.00 192.59 633 SER A N 1
ATOM 3964 C CA . SER A 1 572 ? 176.841 180.341 131.223 1.00 199.67 633 SER A CA 1
ATOM 3965 C C . SER A 1 572 ? 177.384 181.013 132.492 1.00 192.87 633 SER A C 1
ATOM 3966 O O . SER A 1 572 ? 176.587 181.630 133.228 1.00 194.35 633 SER A O 1
ATOM 3969 N N . LEU A 1 573 ? 178.699 180.893 132.721 1.00 185.53 634 LEU A N 1
ATOM 3970 C CA . LEU A 1 573 ? 179.432 181.475 133.880 1.00 183.18 634 LEU A CA 1
ATOM 3971 C C . LEU A 1 573 ? 179.331 183.000 133.835 1.00 179.89 634 LEU A C 1
ATOM 3972 O O . LEU A 1 573 ? 179.504 183.586 132.768 1.00 182.83 634 LEU A O 1
ATOM 3977 N N . PRO A 1 574 ? 179.064 183.691 134.974 1.00 174.55 635 PRO A N 1
ATOM 3978 C CA . PRO A 1 574 ? 178.973 185.156 134.993 1.00 175.27 635 PRO A CA 1
ATOM 3979 C C . PRO A 1 574 ? 180.238 185.934 134.586 1.00 180.37 635 PRO A C 1
ATOM 3980 O O . PRO A 1 574 ? 180.104 187.095 134.243 1.00 180.87 635 PRO A O 1
ATOM 3984 N N . CYS A 1 575 ? 181.414 185.295 134.634 1.00 187.82 636 CYS A N 1
ATOM 3985 C CA . CYS A 1 575 ? 182.747 185.925 134.414 1.00 193.83 636 CYS A CA 1
ATOM 3986 C C . CYS A 1 575 ? 183.022 186.210 132.926 1.00 189.10 636 CYS A C 1
ATOM 3987 O O . CYS A 1 575 ? 184.039 186.883 132.662 1.00 185.12 636 CYS A O 1
ATOM 3990 N N . GLN A 1 576 ? 182.178 185.734 131.995 1.00 187.62 637 GLN A N 1
ATOM 3991 C CA . GLN A 1 576 ? 182.305 185.993 130.528 1.00 189.19 637 GLN A CA 1
ATOM 3992 C C . GLN A 1 576 ? 180.963 186.471 129.951 1.00 192.33 637 GLN A C 1
ATOM 3993 O O . GLN A 1 576 ? 179.912 186.135 130.535 1.00 193.66 637 GLN A O 1
ATOM 3999 N N . THR A 1 577 ? 181.011 187.213 128.835 1.00 195.67 638 THR A N 1
ATOM 4000 C CA . THR A 1 577 ? 179.845 187.853 128.158 1.00 194.35 638 THR A CA 1
ATOM 4001 C C . THR A 1 577 ? 179.154 186.847 127.228 1.00 191.82 638 THR A C 1
ATOM 4002 O O . THR A 1 577 ? 179.854 185.952 126.703 1.00 195.17 638 THR A O 1
ATOM 4006 N N . PHE A 1 578 ? 177.844 187.020 127.012 1.00 179.39 639 PHE A N 1
ATOM 4007 C CA . PHE A 1 578 ? 176.974 186.115 126.210 1.00 173.25 639 PHE A CA 1
ATOM 4008 C C . PHE A 1 578 ? 177.525 185.987 124.786 1.00 170.66 639 PHE A C 1
ATOM 4009 O O . PHE A 1 578 ? 177.614 184.847 124.294 1.00 179.55 639 PHE A O 1
ATOM 4017 N N . TYR A 1 579 ? 177.897 187.114 124.167 1.00 167.56 640 TYR A N 1
ATOM 4018 C CA . TYR A 1 579 ? 178.548 187.207 122.829 1.00 171.04 640 TYR A CA 1
ATOM 4019 C C . TYR A 1 579 ? 179.544 186.052 122.644 1.00 172.20 640 TYR A C 1
ATOM 4020 O O . TYR A 1 579 ? 179.441 185.303 121.641 1.00 182.16 640 TYR A O 1
ATOM 4029 N N . GLN A 1 580 ? 180.474 185.914 123.596 1.00 171.26 641 GLN A N 1
ATOM 4030 C CA . GLN A 1 580 ? 181.558 184.892 123.600 1.00 177.87 641 GLN A CA 1
ATOM 4031 C C . GLN A 1 580 ? 180.953 183.481 123.692 1.00 179.42 641 GLN A C 1
ATOM 4032 O O . GLN A 1 580 ? 181.422 182.579 122.948 1.00 181.71 641 GLN A O 1
ATOM 4038 N N . VAL A 1 581 ? 179.942 183.304 124.551 1.00 170.53 642 VAL A N 1
ATOM 4039 C CA . VAL A 1 581 ? 179.269 181.994 124.816 1.00 164.34 642 VAL A CA 1
ATOM 4040 C C . VAL A 1 581 ? 178.575 181.538 123.526 1.00 163.46 642 VAL A C 1
ATOM 4041 O O . VAL A 1 581 ? 178.726 180.353 123.168 1.00 163.24 642 VAL A O 1
ATOM 4045 N N . CYS A 1 582 ? 177.843 182.447 122.871 1.00 167.55 643 CYS A N 1
ATOM 4046 C CA . CYS A 1 582 ? 177.151 182.226 121.570 1.00 175.31 643 CYS A CA 1
ATOM 4047 C C . CYS A 1 582 ? 178.180 181.983 120.457 1.00 173.40 643 CYS A C 1
ATOM 4048 O O . CYS A 1 582 ? 177.947 181.063 119.645 1.00 180.41 643 CYS A O 1
ATOM 4051 N N . HIS A 1 583 ? 179.261 182.776 120.413 1.00 165.40 644 HIS A N 1
ATOM 4052 C CA . HIS A 1 583 ? 180.394 182.603 119.460 1.00 160.35 644 HIS A CA 1
ATOM 4053 C C . HIS A 1 583 ? 180.962 181.182 119.592 1.00 158.80 644 HIS A C 1
ATOM 4054 O O . HIS A 1 583 ? 181.142 180.506 118.544 1.00 162.01 644 HIS A O 1
ATOM 4061 N N . GLU A 1 584 ? 181.207 180.742 120.831 1.00 158.38 645 GLU A N 1
ATOM 4062 C CA . GLU A 1 584 ? 181.722 179.381 121.153 1.00 166.44 645 GLU A CA 1
ATOM 4063 C C . GLU A 1 584 ? 180.721 178.306 120.694 1.00 162.05 645 GLU A C 1
ATOM 4064 O O . GLU A 1 584 ? 181.175 177.284 120.134 1.00 160.04 645 GLU A O 1
ATOM 4070 N N . THR A 1 585 ? 179.417 178.522 120.914 1.00 156.47 646 THR A N 1
ATOM 4071 C CA . THR A 1 585 ? 178.331 177.540 120.629 1.00 153.21 646 THR A CA 1
ATOM 4072 C C . THR A 1 585 ? 178.060 177.465 119.119 1.00 155.27 646 THR A C 1
ATOM 4073 O O . THR A 1 585 ? 177.694 176.368 118.655 1.00 158.23 646 THR A O 1
ATOM 4077 N N . VAL A 1 586 ? 178.212 178.575 118.385 1.00 154.74 647 VAL A N 1
ATOM 4078 C CA . VAL A 1 586 ? 178.283 178.578 116.890 1.00 152.51 647 VAL A CA 1
ATOM 4079 C C . VAL A 1 586 ? 179.552 177.813 116.484 1.00 156.18 647 VAL A C 1
ATOM 4080 O O . VAL A 1 586 ? 179.457 176.944 115.586 1.00 157.93 647 VAL A O 1
ATOM 4084 N N . GLY A 1 587 ? 180.679 178.102 117.149 1.00 157.08 648 GLY A N 1
ATOM 4085 C CA . GLY A 1 587 ? 181.950 177.361 117.008 1.00 161.03 648 GLY A CA 1
ATOM 4086 C C . GLY A 1 587 ? 181.802 175.856 117.214 1.00 163.63 648 GLY A C 1
ATOM 4087 O O . GLY A 1 587 ? 182.584 175.109 116.598 1.00 163.82 648 GLY A O 1
ATOM 4088 N N . LYS A 1 588 ? 180.864 175.416 118.066 1.00 163.96 649 LYS A N 1
ATOM 4089 C CA . LYS A 1 588 ? 180.571 173.976 118.328 1.00 164.56 649 LYS A CA 1
ATOM 4090 C C . LYS A 1 588 ? 179.791 173.358 117.154 1.00 161.93 649 LYS A C 1
ATOM 4091 O O . LYS A 1 588 ? 180.083 172.191 116.810 1.00 163.66 649 LYS A O 1
ATOM 4097 N N . PHE A 1 589 ? 178.840 174.094 116.564 1.00 160.71 650 PHE A N 1
ATOM 4098 C CA . PHE A 1 589 ? 177.954 173.611 115.466 1.00 159.04 650 PHE A CA 1
ATOM 4099 C C . PHE A 1 589 ? 178.787 173.281 114.217 1.00 168.56 650 PHE A C 1
ATOM 4100 O O . PHE A 1 589 ? 178.412 172.326 113.495 1.00 185.55 650 PHE A O 1
ATOM 4108 N N . ILE A 1 590 ? 179.870 174.033 113.969 1.00 176.57 651 ILE A N 1
ATOM 4109 C CA . ILE A 1 590 ? 180.824 173.780 112.841 1.00 179.67 651 ILE A CA 1
ATOM 4110 C C . ILE A 1 590 ? 181.704 172.562 113.163 1.00 175.10 651 ILE A C 1
ATOM 4111 O O . ILE A 1 590 ? 182.095 171.866 112.207 1.00 167.56 651 ILE A O 1
ATOM 4116 N N . GLN A 1 591 ? 181.998 172.312 114.446 1.00 179.85 652 GLN A N 1
ATOM 4117 C CA . GLN A 1 591 ? 182.776 171.132 114.919 1.00 189.90 652 GLN A CA 1
ATOM 4118 C C . GLN A 1 591 ? 181.910 169.869 114.805 1.00 189.38 652 GLN A C 1
ATOM 4119 O O . GLN A 1 591 ? 182.440 168.834 114.347 1.00 183.55 652 GLN A O 1
ATOM 4125 N N . TYR A 1 592 ? 180.640 169.945 115.221 1.00 192.83 653 TYR A N 1
ATOM 4126 C CA . TYR A 1 592 ? 179.608 168.894 114.991 1.00 197.12 653 TYR A CA 1
ATOM 4127 C C . TYR A 1 592 ? 179.390 168.701 113.485 1.00 200.72 653 TYR A C 1
ATOM 4128 O O . TYR A 1 592 ? 179.224 167.543 113.053 1.00 201.11 653 TYR A O 1
ATOM 4137 N N . GLY A 1 593 ? 179.375 169.806 112.727 1.00 205.22 654 GLY A N 1
ATOM 4138 C CA . GLY A 1 593 ? 179.202 169.829 111.260 1.00 199.84 654 GLY A CA 1
ATOM 4139 C C . GLY A 1 593 ? 177.749 170.021 110.853 1.00 199.84 654 GLY A C 1
ATOM 4140 O O . GLY A 1 593 ? 177.363 169.467 109.805 1.00 201.13 654 GLY A O 1
ATOM 4141 N N . ILE A 1 594 ? 176.975 170.778 111.644 1.00 201.48 655 ILE A N 1
ATOM 4142 C CA . ILE A 1 594 ? 175.560 171.164 111.344 1.00 195.67 655 ILE A CA 1
ATOM 4143 C C . ILE A 1 594 ? 175.588 172.444 110.497 1.00 192.66 655 ILE A C 1
ATOM 4144 O O . ILE A 1 594 ? 174.780 172.543 109.549 1.00 196.16 655 ILE A O 1
ATOM 4149 N N . LEU A 1 595 ? 176.479 173.382 110.844 1.00 190.31 656 LEU A N 1
ATOM 4150 C CA . LEU A 1 595 ? 176.825 174.586 110.039 1.00 192.35 656 LEU A CA 1
ATOM 4151 C C . LEU A 1 595 ? 178.222 174.403 109.427 1.00 194.43 656 LEU A C 1
ATOM 4152 O O . LEU A 1 595 ? 179.043 173.686 110.032 1.00 191.93 656 LEU A O 1
ATOM 4157 N N . THR A 1 596 ? 178.465 175.010 108.261 1.00 196.14 657 THR A N 1
ATOM 4158 C CA . THR A 1 596 ? 179.777 175.037 107.553 1.00 198.58 657 THR A CA 1
ATOM 4159 C C . THR A 1 596 ? 179.917 176.352 106.778 1.00 199.46 657 THR A C 1
ATOM 4160 O O . THR A 1 596 ? 178.872 176.944 106.429 1.00 208.45 657 THR A O 1
ATOM 4164 N N . VAL A 1 597 ? 181.159 176.761 106.498 1.00 198.18 658 VAL A N 1
ATOM 4165 C CA . VAL A 1 597 ? 181.504 178.030 105.787 1.00 203.70 658 VAL A CA 1
ATOM 4166 C C . VAL A 1 597 ? 181.180 177.856 104.296 1.00 211.36 658 VAL A C 1
ATOM 4167 O O . VAL A 1 597 ? 181.396 176.739 103.774 1.00 199.00 658 VAL A O 1
ATOM 4171 N N . ALA A 1 598 ? 180.691 178.926 103.649 1.00 222.66 659 ALA A N 1
ATOM 4172 C CA . ALA A 1 598 ? 180.261 178.962 102.226 1.00 224.53 659 ALA A CA 1
ATOM 4173 C C . ALA A 1 598 ? 181.343 178.361 101.316 1.00 221.31 659 ALA A C 1
ATOM 4174 O O . ALA A 1 598 ? 182.404 179.002 101.173 1.00 221.63 659 ALA A O 1
ATOM 4176 N N . ASP A 1 642 ? 183.977 188.969 108.778 1.00 260.52 703 ASP A N 1
ATOM 4177 C CA . ASP A 1 642 ? 182.597 188.501 108.462 1.00 255.42 703 ASP A CA 1
ATOM 4178 C C . ASP A 1 642 ? 182.663 187.106 107.827 1.00 235.34 703 ASP A C 1
ATOM 4179 O O . ASP A 1 642 ? 183.609 186.857 107.054 1.00 228.65 703 ASP A O 1
ATOM 4184 N N . CYS A 1 643 ? 181.686 186.248 108.142 1.00 222.34 704 CYS A N 1
ATOM 4185 C CA . CYS A 1 643 ? 181.596 184.830 107.694 1.00 220.42 704 CYS A CA 1
ATOM 4186 C C . CYS A 1 643 ? 180.161 184.497 107.265 1.00 216.67 704 CYS A C 1
ATOM 4187 O O . CYS A 1 643 ? 179.218 184.994 107.920 1.00 214.01 704 CYS A O 1
ATOM 4190 N N . TYR A 1 644 ? 180.016 183.675 106.217 1.00 219.49 705 TYR A N 1
ATOM 4191 C CA . TYR A 1 644 ? 178.724 183.210 105.643 1.00 219.93 705 TYR A CA 1
ATOM 4192 C C . TYR A 1 644 ? 178.616 181.685 105.776 1.00 219.98 705 TYR A C 1
ATOM 4193 O O . TYR A 1 644 ? 179.243 180.945 104.971 1.00 217.82 705 TYR A O 1
ATOM 4202 N N . LEU A 1 645 ? 177.831 181.242 106.767 1.00 215.57 706 LEU A N 1
ATOM 4203 C CA . LEU A 1 645 ? 177.597 179.811 107.108 1.00 205.52 706 LEU A CA 1
ATOM 4204 C C . LEU A 1 645 ? 176.369 179.309 106.339 1.00 197.18 706 LEU A C 1
ATOM 4205 O O . LEU A 1 645 ? 175.520 180.147 105.976 1.00 191.85 706 LEU A O 1
ATOM 4210 N N . LYS A 1 646 ? 176.287 177.994 106.104 1.00 195.33 707 LYS A N 1
ATOM 4211 C CA . LYS A 1 646 ? 175.104 177.328 105.489 1.00 195.58 707 LYS A CA 1
ATOM 4212 C C . LYS A 1 646 ? 174.680 176.144 106.366 1.00 193.16 707 LYS A C 1
ATOM 4213 O O . LYS A 1 646 ? 175.563 175.385 106.813 1.00 189.00 707 LYS A O 1
ATOM 4219 N N . VAL A 1 647 ? 173.370 176.003 106.594 1.00 194.18 708 VAL A N 1
ATOM 4220 C CA . VAL A 1 647 ? 172.759 174.902 107.396 1.00 197.53 708 VAL A CA 1
ATOM 4221 C C . VAL A 1 647 ? 172.842 173.624 106.556 1.00 199.98 708 VAL A C 1
ATOM 4222 O O . VAL A 1 647 ? 172.456 173.677 105.371 1.00 204.03 708 VAL A O 1
ATOM 4226 N N . SER A 1 648 ? 173.342 172.530 107.142 1.00 205.73 709 SER A N 1
ATOM 4227 C CA . SER A 1 648 ? 173.413 171.191 106.500 1.00 211.42 709 SER A CA 1
ATOM 4228 C C . SER A 1 648 ? 171.989 170.671 106.272 1.00 210.70 709 SER A C 1
ATOM 4229 O O . SER A 1 648 ? 171.301 170.392 107.274 1.00 215.35 709 SER A O 1
ATOM 4232 N N . GLN A 1 649 ? 171.565 170.556 105.008 1.00 208.69 710 GLN A N 1
ATOM 4233 C CA . GLN A 1 649 ? 170.201 170.104 104.618 1.00 210.62 710 GLN A CA 1
ATOM 4234 C C . GLN A 1 649 ? 170.171 168.570 104.642 1.00 211.44 710 GLN A C 1
ATOM 4235 O O . GLN A 1 649 ? 169.949 167.955 103.578 1.00 219.04 710 GLN A O 1
ATOM 4241 N N . SER A 1 650 ? 170.380 167.994 105.832 1.00 208.94 711 SER A N 1
ATOM 4242 C CA . SER A 1 650 ? 170.425 166.538 106.123 1.00 205.47 711 SER A CA 1
ATOM 4243 C C . SER A 1 650 ? 169.298 166.203 107.107 1.00 203.77 711 SER A C 1
ATOM 4244 O O . SER A 1 650 ? 169.165 166.935 108.103 1.00 206.97 711 SER A O 1
ATOM 4247 N N . LYS A 1 651 ? 168.524 165.150 106.824 1.00 201.84 712 LYS A N 1
ATOM 4248 C CA . LYS A 1 651 ? 167.363 164.684 107.636 1.00 207.54 712 LYS A CA 1
ATOM 4249 C C . LYS A 1 651 ? 167.714 164.732 109.132 1.00 214.79 712 LYS A C 1
ATOM 4250 O O . LYS A 1 651 ? 167.012 165.454 109.889 1.00 224.14 712 LYS A O 1
ATOM 4256 N N . GLU A 1 652 ? 168.782 164.020 109.517 1.00 219.00 713 GLU A N 1
ATOM 4257 C CA . GLU A 1 652 ? 169.265 163.848 110.918 1.00 224.67 713 GLU A CA 1
ATOM 4258 C C . GLU A 1 652 ? 169.552 165.209 111.567 1.00 228.83 713 GLU A C 1
ATOM 4259 O O . GLU A 1 652 ? 169.161 165.406 112.738 1.00 237.67 713 GLU A O 1
ATOM 4265 N N . HIS A 1 653 ? 170.217 166.108 110.835 1.00 223.85 714 HIS A N 1
ATOM 4266 C CA . HIS A 1 653 ? 170.613 167.465 111.302 1.00 216.43 714 HIS A CA 1
ATOM 4267 C C . HIS A 1 653 ? 169.361 168.344 111.439 1.00 209.61 714 HIS A C 1
ATOM 4268 O O . HIS A 1 653 ? 169.232 169.033 112.477 1.00 217.42 714 HIS A O 1
ATOM 4275 N N . GLN A 1 654 ? 168.470 168.304 110.441 1.00 200.96 715 GLN A N 1
ATOM 4276 C CA . GLN A 1 654 ? 167.187 169.061 110.417 1.00 199.68 715 GLN A CA 1
ATOM 4277 C C . GLN A 1 654 ? 166.309 168.629 111.598 1.00 201.80 715 GLN A C 1
ATOM 4278 O O . GLN A 1 654 ? 165.829 169.533 112.322 1.00 207.48 715 GLN A O 1
ATOM 4284 N N . GLN A 1 655 ? 166.117 167.317 111.805 1.00 202.40 716 GLN A N 1
ATOM 4285 C CA . GLN A 1 655 ? 165.261 166.798 112.913 1.00 202.60 716 GLN A CA 1
ATOM 4286 C C . GLN A 1 655 ? 165.858 167.220 114.267 1.00 195.40 716 GLN A C 1
ATOM 4287 O O . GLN A 1 655 ? 165.063 167.529 115.185 1.00 210.66 716 GLN A O 1
ATOM 4293 N N . PHE A 1 656 ? 167.193 167.264 114.381 1.00 178.35 717 PHE A N 1
ATOM 4294 C CA . PHE A 1 656 ? 167.932 167.736 115.586 1.00 171.01 717 PHE A CA 1
ATOM 4295 C C . PHE A 1 656 ? 167.694 169.240 115.786 1.00 162.56 717 PHE A C 1
ATOM 4296 O O . PHE A 1 656 ? 167.342 169.653 116.919 1.00 161.07 717 PHE A O 1
ATOM 4304 N N . ILE A 1 657 ? 167.871 170.034 114.723 1.00 157.06 718 ILE A N 1
ATOM 4305 C CA . ILE A 1 657 ? 167.578 171.502 114.713 1.00 154.97 718 ILE A CA 1
ATOM 4306 C C . ILE A 1 657 ? 166.132 171.724 115.181 1.00 155.88 718 ILE A C 1
ATOM 4307 O O . ILE A 1 657 ? 165.936 172.592 116.055 1.00 159.37 718 ILE A O 1
ATOM 4312 N N . THR A 1 658 ? 165.164 170.970 114.642 1.00 156.35 719 THR A N 1
ATOM 4313 C CA . THR A 1 658 ? 163.716 171.124 114.965 1.00 161.02 719 THR A CA 1
ATOM 4314 C C . THR A 1 658 ? 163.427 170.631 116.391 1.00 164.09 719 THR A C 1
ATOM 4315 O O . THR A 1 658 ? 162.561 171.253 117.048 1.00 191.32 719 THR A O 1
ATOM 4319 N N . PHE A 1 659 ? 164.103 169.569 116.856 1.00 151.18 720 PHE A N 1
ATOM 4320 C CA . PHE A 1 659 ? 164.052 169.109 118.273 1.00 147.80 720 PHE A CA 1
ATOM 4321 C C . PHE A 1 659 ? 164.519 170.250 119.187 1.00 147.59 720 PHE A C 1
ATOM 4322 O O . PHE A 1 659 ? 163.778 170.615 120.135 1.00 156.24 720 PHE A O 1
ATOM 4330 N N . LEU A 1 660 ? 165.704 170.802 118.898 1.00 146.32 721 LEU A N 1
ATOM 4331 C CA . LEU A 1 660 ? 166.311 171.931 119.660 1.00 152.08 721 LEU A CA 1
ATOM 4332 C C . LEU A 1 660 ? 165.400 173.169 119.608 1.00 148.39 721 LEU A C 1
ATOM 4333 O O . LEU A 1 660 ? 165.295 173.852 120.647 1.00 149.40 721 LEU A O 1
ATOM 4338 N N . GLN A 1 661 ? 164.778 173.455 118.456 1.00 140.78 722 GLN A N 1
ATOM 4339 C CA . GLN A 1 661 ? 163.780 174.553 118.292 1.00 139.20 722 GLN A CA 1
ATOM 4340 C C . GLN A 1 661 ? 162.575 174.292 119.203 1.00 141.19 722 GLN A C 1
ATOM 4341 O O . GLN A 1 661 ? 162.240 175.189 120.001 1.00 142.77 722 GLN A O 1
ATOM 4347 N N . ARG A 1 662 ? 161.952 173.114 119.063 1.00 147.15 723 ARG A N 1
ATOM 4348 C CA . ARG A 1 662 ? 160.774 172.662 119.859 1.00 148.69 723 ARG A CA 1
ATOM 4349 C C . ARG A 1 662 ? 161.072 172.747 121.362 1.00 147.86 723 ARG A C 1
ATOM 4350 O O . ARG A 1 662 ? 160.178 173.196 122.107 1.00 151.16 723 ARG A O 1
ATOM 4358 N N . LEU A 1 663 ? 162.280 172.344 121.777 1.00 150.30 724 LEU A N 1
ATOM 4359 C CA . LEU A 1 663 ? 162.698 172.230 123.206 1.00 151.01 724 LEU A CA 1
ATOM 4360 C C . LEU A 1 663 ? 162.447 173.539 123.979 1.00 152.83 724 LEU A C 1
ATOM 4361 O O . LEU A 1 663 ? 162.074 173.433 125.163 1.00 158.75 724 LEU A O 1
ATOM 4366 N N . LEU A 1 664 ? 162.620 174.714 123.352 1.00 152.00 725 LEU A N 1
ATOM 4367 C CA . LEU A 1 664 ? 162.420 176.053 123.988 1.00 150.26 725 LEU A CA 1
ATOM 4368 C C . LEU A 1 664 ? 160.986 176.573 123.784 1.00 158.28 725 LEU A C 1
ATOM 4369 O O . LEU A 1 664 ? 160.747 177.742 124.152 1.00 158.44 725 LEU A O 1
ATOM 4374 N N . GLY A 1 665 ? 160.065 175.757 123.249 1.00 172.21 726 GLY A N 1
ATOM 4375 C CA . GLY A 1 665 ? 158.678 176.150 122.918 1.00 171.76 726 GLY A CA 1
ATOM 4376 C C . GLY A 1 665 ? 157.923 176.728 124.116 1.00 167.23 726 GLY A C 1
ATOM 4377 O O . GLY A 1 665 ? 157.486 177.878 124.068 1.00 172.72 726 GLY A O 1
ATOM 4378 N N . PRO A 1 666 ? 157.737 175.946 125.209 1.00 154.68 727 PRO A N 1
ATOM 4379 C CA . PRO A 1 666 ? 157.098 176.440 126.434 1.00 154.13 727 PRO A CA 1
ATOM 4380 C C . PRO A 1 666 ? 157.682 177.737 127.022 1.00 156.81 727 PRO A C 1
ATOM 4381 O O . PRO A 1 666 ? 156.913 178.547 127.515 1.00 155.70 727 PRO A O 1
ATOM 4385 N N . LEU A 1 667 ? 159.009 177.899 126.951 1.00 158.58 728 LEU A N 1
ATOM 4386 C CA . LEU A 1 667 ? 159.769 179.012 127.586 1.00 158.16 728 LEU A CA 1
ATOM 4387 C C . LEU A 1 667 ? 159.632 180.294 126.755 1.00 152.21 728 LEU A C 1
ATOM 4388 O O . LEU A 1 667 ? 159.850 181.374 127.335 1.00 149.51 728 LEU A O 1
ATOM 4393 N N . LEU A 1 668 ? 159.311 180.177 125.459 1.00 152.68 729 LEU A N 1
ATOM 4394 C CA . LEU A 1 668 ? 159.016 181.320 124.548 1.00 154.37 729 LEU A CA 1
ATOM 4395 C C . LEU A 1 668 ? 157.508 181.593 124.533 1.00 154.43 729 LEU A C 1
ATOM 4396 O O . LEU A 1 668 ? 157.139 182.777 124.626 1.00 158.17 729 LEU A O 1
ATOM 4401 N N . GLU A 1 669 ? 156.682 180.545 124.406 1.00 159.48 730 GLU A N 1
ATOM 4402 C CA . GLU A 1 669 ? 155.195 180.641 124.307 1.00 163.48 730 GLU A CA 1
ATOM 4403 C C . GLU A 1 669 ? 154.644 181.473 125.473 1.00 156.80 730 GLU A C 1
ATOM 4404 O O . GLU A 1 669 ? 153.846 182.399 125.209 1.00 156.32 730 GLU A O 1
ATOM 4410 N N . ALA A 1 670 ? 155.065 181.154 126.702 1.00 151.37 731 ALA A N 1
ATOM 4411 C CA . ALA A 1 670 ? 154.679 181.851 127.954 1.00 149.95 731 ALA A CA 1
ATOM 4412 C C . ALA A 1 670 ? 155.058 183.336 127.875 1.00 146.24 731 ALA A C 1
ATOM 4413 O O . ALA A 1 670 ? 154.208 184.171 128.226 1.00 147.38 731 ALA A O 1
ATOM 4415 N N . TYR A 1 671 ? 156.282 183.639 127.429 1.00 146.10 732 TYR A N 1
ATOM 4416 C CA . TYR A 1 671 ? 156.836 185.014 127.276 1.00 148.02 732 TYR A CA 1
ATOM 4417 C C . TYR A 1 671 ? 156.079 185.777 126.180 1.00 151.16 732 TYR A C 1
ATOM 4418 O O . TYR A 1 671 ? 155.943 187.007 126.312 1.00 156.32 732 TYR A O 1
ATOM 4427 N N . SER A 1 672 ? 155.632 185.080 125.128 1.00 153.09 733 SER A N 1
ATOM 4428 C CA . SER A 1 672 ? 154.797 185.638 124.029 1.00 155.55 733 SER A CA 1
ATOM 4429 C C . SER A 1 672 ? 153.410 185.976 124.583 1.00 157.21 733 SER A C 1
ATOM 4430 O O . SER A 1 672 ? 153.034 187.167 124.565 1.00 158.13 733 SER A O 1
ATOM 4433 N N . SER A 1 673 ? 152.708 184.960 125.098 1.00 159.69 734 SER A N 1
ATOM 4434 C CA . SER A 1 673 ? 151.317 185.053 125.621 1.00 159.99 734 SER A CA 1
ATOM 4435 C C . SER A 1 673 ? 151.258 185.936 126.876 1.00 154.57 734 SER A C 1
ATOM 4436 O O . SER A 1 673 ? 150.144 186.365 127.231 1.00 159.89 734 SER A O 1
ATOM 4439 N N . ALA A 1 674 ? 152.399 186.191 127.528 1.00 145.96 735 ALA A N 1
ATOM 4440 C CA . ALA A 1 674 ? 152.550 187.234 128.569 1.00 142.87 735 ALA A CA 1
ATOM 4441 C C . ALA A 1 674 ? 152.370 188.615 127.930 1.00 146.43 735 ALA A C 1
ATOM 4442 O O . ALA A 1 674 ? 151.606 189.414 128.495 1.00 162.75 735 ALA A O 1
ATOM 4444 N N . ALA A 1 675 ? 153.027 188.874 126.793 1.00 151.61 736 ALA A N 1
ATOM 4445 C CA . ALA A 1 675 ? 152.993 190.175 126.075 1.00 161.87 736 ALA A CA 1
ATOM 4446 C C . ALA A 1 675 ? 151.628 190.390 125.401 1.00 164.64 736 ALA A C 1
ATOM 4447 O O . ALA A 1 675 ? 151.239 191.567 125.240 1.00 166.26 736 ALA A O 1
ATOM 4449 N N . ILE A 1 676 ? 150.932 189.308 125.025 1.00 162.33 737 ILE A N 1
ATOM 4450 C CA . ILE A 1 676 ? 149.543 189.332 124.465 1.00 165.79 737 ILE A CA 1
ATOM 4451 C C . ILE A 1 676 ? 148.585 189.908 125.521 1.00 170.03 737 ILE A C 1
ATOM 4452 O O . ILE A 1 676 ? 147.598 190.556 125.124 1.00 171.11 737 ILE A O 1
ATOM 4457 N N . PHE A 1 677 ? 148.858 189.672 126.810 1.00 177.77 738 PHE A N 1
ATOM 4458 C CA . PHE A 1 677 ? 148.060 190.177 127.960 1.00 178.85 738 PHE A CA 1
ATOM 4459 C C . PHE A 1 677 ? 148.377 191.656 128.220 1.00 176.34 738 PHE A C 1
ATOM 4460 O O . PHE A 1 677 ? 147.451 192.393 128.611 1.00 185.68 738 PHE A O 1
ATOM 4468 N N . VAL A 1 678 ? 149.634 192.070 128.011 1.00 169.96 739 VAL A N 1
ATOM 4469 C CA . VAL A 1 678 ? 150.123 193.468 128.225 1.00 172.71 739 VAL A CA 1
ATOM 4470 C C . VAL A 1 678 ? 149.432 194.407 127.223 1.00 175.04 739 VAL A C 1
ATOM 4471 O O . VAL A 1 678 ? 149.078 195.533 127.637 1.00 174.58 739 VAL A O 1
ATOM 4475 N N . HIS A 1 679 ? 149.248 193.959 125.971 1.00 176.41 740 HIS A N 1
ATOM 4476 C CA . HIS A 1 679 ? 148.540 194.674 124.867 1.00 183.24 740 HIS A CA 1
ATOM 4477 C C . HIS A 1 679 ? 147.334 195.470 125.387 1.00 180.10 740 HIS A C 1
ATOM 4478 O O . HIS A 1 679 ? 147.114 196.585 124.877 1.00 182.22 740 HIS A O 1
ATOM 4485 N N . ASN A 1 680 ? 146.576 194.903 126.333 1.00 175.65 741 ASN A N 1
ATOM 4486 C CA . ASN A 1 680 ? 145.450 195.572 127.043 1.00 174.99 741 ASN A CA 1
ATOM 4487 C C . ASN A 1 680 ? 145.735 195.523 128.550 1.00 173.85 741 ASN A C 1
ATOM 4488 O O . ASN A 1 680 ? 145.401 194.503 129.180 1.00 174.12 741 ASN A O 1
ATOM 4493 N N . PHE A 1 681 ? 146.353 196.581 129.089 1.00 180.06 742 PHE A N 1
ATOM 4494 C CA . PHE A 1 681 ? 146.729 196.738 130.522 1.00 185.52 742 PHE A CA 1
ATOM 4495 C C . PHE A 1 681 ? 146.090 198.016 131.084 1.00 185.21 742 PHE A C 1
ATOM 4496 O O . PHE A 1 681 ? 146.484 199.117 130.646 1.00 177.70 742 PHE A O 1
ATOM 4504 N N . SER A 1 682 ? 145.160 197.869 132.038 1.00 189.72 743 SER A N 1
ATOM 4505 C CA . SER A 1 682 ? 144.300 198.956 132.585 1.00 194.38 743 SER A CA 1
ATOM 4506 C C . SER A 1 682 ? 144.751 199.350 133.999 1.00 201.50 743 SER A C 1
ATOM 4507 O O . SER A 1 682 ? 144.477 198.578 134.943 1.00 201.30 743 SER A O 1
ATOM 4510 N N . GLY A 1 683 ? 145.414 200.507 134.123 1.00 203.09 744 GLY A N 1
ATOM 4511 C CA . GLY A 1 683 ? 145.703 201.200 135.396 1.00 199.80 744 GLY A CA 1
ATOM 4512 C C . GLY A 1 683 ? 146.749 200.480 136.245 1.00 200.78 744 GLY A C 1
ATOM 4513 O O . GLY A 1 683 ? 147.105 199.337 135.963 1.00 210.50 744 GLY A O 1
ATOM 4514 N N . PRO A 1 684 ? 147.277 201.129 137.311 1.00 201.23 745 PRO A N 1
ATOM 4515 C CA . PRO A 1 684 ? 148.210 200.476 138.233 1.00 200.33 745 PRO A CA 1
ATOM 4516 C C . PRO A 1 684 ? 147.503 199.475 139.164 1.00 193.34 745 PRO A C 1
ATOM 4517 O O . PRO A 1 684 ? 146.430 199.790 139.651 1.00 192.04 745 PRO A O 1
ATOM 4521 N N . VAL A 1 685 ? 148.111 198.300 139.375 1.00 187.26 746 VAL A N 1
ATOM 4522 C CA . VAL A 1 685 ? 147.544 197.163 140.168 1.00 188.18 746 VAL A CA 1
ATOM 4523 C C . VAL A 1 685 ? 148.667 196.514 140.979 1.00 184.16 746 VAL A C 1
ATOM 4524 O O . VAL A 1 685 ? 149.785 196.399 140.479 1.00 178.79 746 VAL A O 1
ATOM 4528 N N . PRO A 1 686 ? 148.423 196.078 142.243 1.00 181.35 747 PRO A N 1
ATOM 4529 C CA . PRO A 1 686 ? 149.405 195.289 142.996 1.00 181.27 747 PRO A CA 1
ATOM 4530 C C . PRO A 1 686 ? 149.807 193.991 142.277 1.00 180.48 747 PRO A C 1
ATOM 4531 O O . PRO A 1 686 ? 148.933 193.352 141.722 1.00 178.98 747 PRO A O 1
ATOM 4535 N N . GLU A 1 687 ? 151.099 193.637 142.312 1.00 185.37 748 GLU A N 1
ATOM 4536 C CA . GLU A 1 687 ? 151.689 192.500 141.548 1.00 192.02 748 GLU A CA 1
ATOM 4537 C C . GLU A 1 687 ? 151.043 191.184 141.985 1.00 186.17 748 GLU A C 1
ATOM 4538 O O . GLU A 1 687 ? 150.560 190.444 141.127 1.00 196.25 748 GLU A O 1
ATOM 4544 N N . PRO A 1 688 ? 150.975 190.847 143.299 1.00 178.61 749 PRO A N 1
ATOM 4545 C CA . PRO A 1 688 ? 150.368 189.584 143.734 1.00 188.58 749 PRO A CA 1
ATOM 4546 C C . PRO A 1 688 ? 148.911 189.389 143.275 1.00 201.81 749 PRO A C 1
ATOM 4547 O O . PRO A 1 688 ? 148.499 188.250 143.169 1.00 198.42 749 PRO A O 1
ATOM 4551 N N . GLU A 1 689 ? 148.180 190.485 143.026 1.00 214.08 750 GLU A N 1
ATOM 4552 C CA . GLU A 1 689 ? 146.813 190.493 142.429 1.00 213.72 750 GLU A CA 1
ATOM 4553 C C . GLU A 1 689 ? 146.907 190.311 140.905 1.00 203.64 750 GLU A C 1
ATOM 4554 O O . GLU A 1 689 ? 146.027 189.626 140.344 1.00 201.95 750 GLU A O 1
ATOM 4560 N N . TYR A 1 690 ? 147.928 190.899 140.267 1.00 193.75 751 TYR A N 1
ATOM 4561 C CA . TYR A 1 690 ? 148.153 190.882 138.795 1.00 186.60 751 TYR A CA 1
ATOM 4562 C C . TYR A 1 690 ? 148.581 189.483 138.332 1.00 185.22 751 TYR A C 1
ATOM 4563 O O . TYR A 1 690 ? 147.980 188.963 137.361 1.00 192.94 751 TYR A O 1
ATOM 4572 N N . LEU A 1 691 ? 149.594 188.906 138.993 1.00 179.65 752 LEU A N 1
ATOM 4573 C CA . LEU A 1 691 ? 150.190 187.579 138.660 1.00 180.13 752 LEU A CA 1
ATOM 4574 C C . LEU A 1 691 ? 149.098 186.509 138.523 1.00 178.85 752 LEU A C 1
ATOM 4575 O O . LEU A 1 691 ? 149.247 185.644 137.638 1.00 184.98 752 LEU A O 1
ATOM 4580 N N . GLN A 1 692 ? 148.051 186.564 139.355 1.00 175.30 753 GLN A N 1
ATOM 4581 C CA . GLN A 1 692 ? 146.941 185.570 139.365 1.00 177.57 753 GLN A CA 1
ATOM 4582 C C . GLN A 1 692 ? 146.075 185.738 138.109 1.00 173.19 753 GLN A C 1
ATOM 4583 O O . GLN A 1 692 ? 145.724 184.704 137.511 1.00 171.42 753 GLN A O 1
ATOM 4589 N N . LYS A 1 693 ? 145.749 186.977 137.723 1.00 171.55 754 LYS A N 1
ATOM 4590 C CA . LYS A 1 693 ? 144.917 187.270 136.521 1.00 175.37 754 LYS A CA 1
ATOM 4591 C C . LYS A 1 693 ? 145.791 187.324 135.256 1.00 177.75 754 LYS A C 1
ATOM 4592 O O . LYS A 1 693 ? 145.203 187.502 134.171 1.00 182.58 754 LYS A O 1
ATOM 4598 N N . LEU A 1 694 ? 147.120 187.174 135.374 1.00 178.07 755 LEU A N 1
ATOM 4599 C CA . LEU A 1 694 ? 148.026 186.830 134.236 1.00 171.61 755 LEU A CA 1
ATOM 4600 C C . LEU A 1 694 ? 148.125 185.303 134.105 1.00 164.85 755 LEU A C 1
ATOM 4601 O O . LEU A 1 694 ? 148.085 184.810 132.961 1.00 167.79 755 LEU A O 1
ATOM 4606 N N . HIS A 1 695 ? 148.277 184.593 135.229 1.00 154.09 756 HIS A N 1
ATOM 4607 C CA . HIS A 1 695 ? 148.358 183.107 135.300 1.00 151.40 756 HIS A CA 1
ATOM 4608 C C . HIS A 1 695 ? 147.025 182.475 134.872 1.00 150.33 756 HIS A C 1
ATOM 4609 O O . HIS A 1 695 ? 147.064 181.384 134.258 1.00 142.91 756 HIS A O 1
ATOM 4616 N N . LYS A 1 696 ? 145.902 183.126 135.206 1.00 153.56 757 LYS A N 1
ATOM 4617 C CA . LYS A 1 696 ? 144.521 182.752 134.786 1.00 154.95 757 LYS A CA 1
ATOM 4618 C C . LYS A 1 696 ? 144.468 182.623 133.259 1.00 148.75 757 LYS A C 1
ATOM 4619 O O . LYS A 1 696 ? 143.973 181.590 132.767 1.00 144.18 757 LYS A O 1
ATOM 4625 N N . TYR A 1 697 ? 144.977 183.638 132.554 1.00 145.99 758 TYR A N 1
ATOM 4626 C CA . TYR A 1 697 ? 144.963 183.764 131.072 1.00 152.92 758 TYR A CA 1
ATOM 4627 C C . TYR A 1 697 ? 145.643 182.546 130.433 1.00 154.92 758 TYR A C 1
ATOM 4628 O O . TYR A 1 697 ? 145.047 181.951 129.511 1.00 161.75 758 TYR A O 1
ATOM 4637 N N . LEU A 1 698 ? 146.833 182.177 130.922 1.00 154.41 759 LEU A N 1
ATOM 4638 C CA . LEU A 1 698 ? 147.652 181.057 130.374 1.00 154.98 759 LEU A CA 1
ATOM 4639 C C . LEU A 1 698 ? 146.931 179.717 130.584 1.00 157.35 759 LEU A C 1
ATOM 4640 O O . LEU A 1 698 ? 147.013 178.871 129.671 1.00 157.69 759 LEU A O 1
ATOM 4645 N N . ILE A 1 699 ? 146.258 179.529 131.728 1.00 157.23 760 ILE A N 1
ATOM 4646 C CA . ILE A 1 699 ? 145.387 178.343 132.005 1.00 153.88 760 ILE A CA 1
ATOM 4647 C C . ILE A 1 699 ? 144.213 178.376 131.014 1.00 159.89 760 ILE A C 1
ATOM 4648 O O . ILE A 1 699 ? 144.007 177.367 130.296 1.00 168.69 760 ILE A O 1
ATOM 4653 N N . THR A 1 700 ? 143.506 179.512 130.946 1.00 159.77 761 THR A N 1
ATOM 4654 C CA . THR A 1 700 ? 142.357 179.758 130.029 1.00 159.13 761 THR A CA 1
ATOM 4655 C C . THR A 1 700 ? 142.762 179.484 128.571 1.00 158.32 761 THR A C 1
ATOM 4656 O O . THR A 1 700 ? 141.871 179.092 127.793 1.00 156.48 761 THR A O 1
ATOM 4660 N N . ARG A 1 701 ? 144.041 179.676 128.214 1.00 160.27 762 ARG A N 1
ATOM 4661 C CA . ARG A 1 701 ? 144.581 179.408 126.848 1.00 167.27 762 ARG A CA 1
ATOM 4662 C C . ARG A 1 701 ? 144.772 177.899 126.607 1.00 174.92 762 ARG A C 1
ATOM 4663 O O . ARG A 1 701 ? 144.787 177.507 125.412 1.00 187.98 762 ARG A O 1
ATOM 4671 N N . THR A 1 702 ? 144.936 177.085 127.662 1.00 177.83 763 THR A N 1
ATOM 4672 C CA . THR A 1 702 ? 144.871 175.596 127.578 1.00 181.11 763 THR A CA 1
ATOM 4673 C C . THR A 1 702 ? 143.397 175.173 127.575 1.00 186.77 763 THR A C 1
ATOM 4674 O O . THR A 1 702 ? 143.023 174.371 126.693 1.00 189.03 763 THR A O 1
ATOM 4678 N N . GLU A 1 703 ? 142.597 175.737 128.490 1.00 194.50 764 GLU A N 1
ATOM 4679 C CA . GLU A 1 703 ? 141.146 175.433 128.679 1.00 201.66 764 GLU A CA 1
ATOM 4680 C C . GLU A 1 703 ? 140.399 175.524 127.338 1.00 199.81 764 GLU A C 1
ATOM 4681 O O . GLU A 1 703 ? 139.562 174.635 127.073 1.00 198.61 764 GLU A O 1
ATOM 4687 N N . ARG A 1 704 ? 140.694 176.551 126.530 1.00 198.20 765 ARG A N 1
ATOM 4688 C CA . ARG A 1 704 ? 140.054 176.817 125.209 1.00 198.98 765 ARG A CA 1
ATOM 4689 C C . ARG A 1 704 ? 140.765 176.048 124.082 1.00 200.10 765 ARG A C 1
ATOM 4690 O O . ARG A 1 704 ? 140.198 176.011 122.972 1.00 209.10 765 ARG A O 1
ATOM 4698 N N . ASN A 1 705 ? 141.948 175.474 124.346 1.00 200.54 766 ASN A N 1
ATOM 4699 C CA . ASN A 1 705 ? 142.793 174.732 123.368 1.00 203.11 766 ASN A CA 1
ATOM 4700 C C . ASN A 1 705 ? 143.360 175.720 122.338 1.00 197.71 766 ASN A C 1
ATOM 4701 O O . ASN A 1 705 ? 143.202 175.470 121.122 1.00 195.88 766 ASN A O 1
ATOM 4706 N N . VAL A 1 706 ? 143.996 176.797 122.813 1.00 191.74 767 VAL A N 1
ATOM 4707 C CA . VAL A 1 706 ? 144.658 177.837 121.966 1.00 192.00 767 VAL A CA 1
ATOM 4708 C C . VAL A 1 706 ? 146.181 177.694 122.110 1.00 195.37 767 VAL A C 1
ATOM 4709 O O . VAL A 1 706 ? 146.866 177.691 121.067 1.00 194.02 767 VAL A O 1
ATOM 4713 N N . ALA A 1 707 ? 146.686 177.583 123.347 1.00 199.82 768 ALA A N 1
ATOM 4714 C CA . ALA A 1 707 ? 148.120 177.358 123.662 1.00 195.44 768 ALA A CA 1
ATOM 4715 C C . ALA A 1 707 ? 148.539 175.962 123.179 1.00 190.40 768 ALA A C 1
ATOM 4716 O O . ALA A 1 707 ? 147.814 174.993 123.485 1.00 192.32 768 ALA A O 1
ATOM 4718 N N . VAL A 1 708 ? 149.668 175.874 122.464 1.00 180.48 769 VAL A N 1
ATOM 4719 C CA . VAL A 1 708 ? 150.183 174.625 121.821 1.00 177.04 769 VAL A CA 1
ATOM 4720 C C . VAL A 1 708 ? 150.749 173.704 122.908 1.00 176.90 769 VAL A C 1
ATOM 4721 O O . VAL A 1 708 ? 150.245 172.570 123.038 1.00 182.89 769 VAL A O 1
ATOM 4725 N N . TYR A 1 709 ? 151.764 174.174 123.639 1.00 173.59 770 TYR A N 1
ATOM 4726 C CA . TYR A 1 709 ? 152.430 173.449 124.756 1.00 169.92 770 TYR A CA 1
ATOM 4727 C C . TYR A 1 709 ? 151.759 173.855 126.074 1.00 165.87 770 TYR A C 1
ATOM 4728 O O . TYR A 1 709 ? 151.924 175.017 126.499 1.00 170.20 770 TYR A O 1
ATOM 4737 N N . ALA A 1 710 ? 151.024 172.926 126.696 1.00 158.36 771 ALA A N 1
ATOM 4738 C CA . ALA A 1 710 ? 150.300 173.126 127.976 1.00 162.23 771 ALA A CA 1
ATOM 4739 C C . ALA A 1 710 ? 151.288 173.407 129.119 1.00 165.36 771 ALA A C 1
ATOM 4740 O O . ALA A 1 710 ? 150.847 173.968 130.142 1.00 173.42 771 ALA A O 1
ATOM 4742 N N . GLU A 1 711 ? 152.559 173.013 128.950 1.00 163.41 772 GLU A N 1
ATOM 4743 C CA . GLU A 1 711 ? 153.710 173.326 129.847 1.00 162.43 772 GLU A CA 1
ATOM 4744 C C . GLU A 1 711 ? 153.702 174.810 130.239 1.00 164.18 772 GLU A C 1
ATOM 4745 O O . GLU A 1 711 ? 153.910 175.097 131.434 1.00 169.12 772 GLU A O 1
ATOM 4751 N N . SER A 1 712 ? 153.465 175.701 129.266 1.00 162.54 773 SER A N 1
ATOM 4752 C CA . SER A 1 712 ? 153.572 177.184 129.373 1.00 162.43 773 SER A CA 1
ATOM 4753 C C . SER A 1 712 ? 152.755 177.741 130.550 1.00 157.62 773 SER A C 1
ATOM 4754 O O . SER A 1 712 ? 153.168 178.777 131.106 1.00 159.19 773 SER A O 1
ATOM 4757 N N . ALA A 1 713 ? 151.651 177.084 130.923 1.00 154.95 774 ALA A N 1
ATOM 4758 C CA . ALA A 1 713 ? 150.694 177.549 131.957 1.00 166.19 774 ALA A CA 1
ATOM 4759 C C . ALA A 1 713 ? 151.266 177.432 133.381 1.00 172.33 774 ALA A C 1
ATOM 4760 O O . ALA A 1 713 ? 150.580 177.909 134.308 1.00 179.84 774 ALA A O 1
ATOM 4762 N N . THR A 1 714 ? 152.445 176.820 133.568 1.00 173.01 775 THR A N 1
ATOM 4763 C CA . THR A 1 714 ? 153.162 176.716 134.874 1.00 171.86 775 THR A CA 1
ATOM 4764 C C . THR A 1 714 ? 153.328 178.107 135.506 1.00 165.21 775 THR A C 1
ATOM 4765 O O . THR A 1 714 ? 153.628 179.062 134.762 1.00 171.13 775 THR A O 1
ATOM 4769 N N . TYR A 1 715 ? 153.153 178.202 136.829 1.00 158.15 776 TYR A N 1
ATOM 4770 C CA . TYR A 1 715 ? 153.195 179.467 137.613 1.00 163.81 776 TYR A CA 1
ATOM 4771 C C . TYR A 1 715 ? 154.607 180.075 137.589 1.00 164.08 776 TYR A C 1
ATOM 4772 O O . TYR A 1 715 ? 154.710 181.317 137.626 1.00 167.35 776 TYR A O 1
ATOM 4781 N N . CYS A 1 716 ? 155.652 179.242 137.523 1.00 166.02 777 CYS A N 1
ATOM 4782 C CA . CYS A 1 716 ? 157.085 179.653 137.554 1.00 170.17 777 CYS A CA 1
ATOM 4783 C C . CYS A 1 716 ? 157.387 180.643 136.421 1.00 170.59 777 CYS A C 1
ATOM 4784 O O . CYS A 1 716 ? 157.951 181.718 136.714 1.00 176.31 777 CYS A O 1
ATOM 4787 N N . LEU A 1 717 ? 156.998 180.301 135.186 1.00 167.71 778 LEU A N 1
ATOM 4788 C CA . LEU A 1 717 ? 157.308 181.075 133.950 1.00 166.23 778 LEU A CA 1
ATOM 4789 C C . LEU A 1 717 ? 156.585 182.429 133.955 1.00 167.18 778 LEU A C 1
ATOM 4790 O O . LEU A 1 717 ? 157.082 183.353 133.276 1.00 170.17 778 LEU A O 1
ATOM 4795 N N . VAL A 1 718 ? 155.471 182.547 134.686 1.00 168.63 779 VAL A N 1
ATOM 4796 C CA . VAL A 1 718 ? 154.692 183.815 134.824 1.00 171.70 779 VAL A CA 1
ATOM 4797 C C . VAL A 1 718 ? 155.541 184.818 135.615 1.00 172.58 779 VAL A C 1
ATOM 4798 O O . VAL A 1 718 ? 155.669 185.966 135.144 1.00 180.41 779 VAL A O 1
ATOM 4802 N N . LYS A 1 719 ? 156.101 184.395 136.757 1.00 172.35 780 LYS A N 1
ATOM 4803 C CA . LYS A 1 719 ? 156.986 185.224 137.626 1.00 175.34 780 LYS A CA 1
ATOM 4804 C C . LYS A 1 719 ? 158.226 185.668 136.838 1.00 176.43 780 LYS A C 1
ATOM 4805 O O . LYS A 1 719 ? 158.631 186.838 137.000 1.00 183.06 780 LYS A O 1
ATOM 4811 N N . ASN A 1 720 ? 158.798 184.773 136.022 1.00 171.99 781 ASN A N 1
ATOM 4812 C CA . ASN A 1 720 ? 159.994 185.040 135.176 1.00 167.85 781 ASN A CA 1
ATOM 4813 C C . ASN A 1 720 ? 159.675 186.143 134.159 1.00 165.54 781 ASN A C 1
ATOM 4814 O O . ASN A 1 720 ? 160.493 187.075 134.036 1.00 174.58 781 ASN A O 1
ATOM 4819 N N . ALA A 1 721 ? 158.531 186.038 133.471 1.00 164.54 782 ALA A N 1
ATOM 4820 C CA . ALA A 1 721 ? 158.073 186.971 132.411 1.00 168.76 782 ALA A CA 1
ATOM 4821 C C . ALA A 1 721 ? 157.891 188.387 132.978 1.00 172.42 782 ALA A C 1
ATOM 4822 O O . ALA A 1 721 ? 158.397 189.351 132.354 1.00 175.41 782 ALA A O 1
ATOM 4824 N N . VAL A 1 722 ? 157.199 188.509 134.116 1.00 172.93 783 VAL A N 1
ATOM 4825 C CA . VAL A 1 722 ? 156.899 189.812 134.785 1.00 178.95 783 VAL A CA 1
ATOM 4826 C C . VAL A 1 722 ? 158.216 190.446 135.254 1.00 177.72 783 VAL A C 1
ATOM 4827 O O . VAL A 1 722 ? 158.396 191.656 135.009 1.00 189.86 783 VAL A O 1
ATOM 4831 N N . LYS A 1 723 ? 159.095 189.663 135.892 1.00 169.66 784 LYS A N 1
ATOM 4832 C CA . LYS A 1 723 ? 160.454 190.103 136.316 1.00 173.52 784 LYS A CA 1
ATOM 4833 C C . LYS A 1 723 ? 161.280 190.502 135.084 1.00 177.68 784 LYS A C 1
ATOM 4834 O O . LYS A 1 723 ? 162.077 191.451 135.207 1.00 199.12 784 LYS A O 1
ATOM 4840 N N . MET A 1 724 ? 161.101 189.808 133.951 1.00 177.27 785 MET A N 1
ATOM 4841 C CA . MET A 1 724 ? 161.782 190.109 132.659 1.00 179.01 785 MET A CA 1
ATOM 4842 C C . MET A 1 724 ? 161.284 191.458 132.116 1.00 178.40 785 MET A C 1
ATOM 4843 O O . MET A 1 724 ? 162.146 192.292 131.747 1.00 180.58 785 MET A O 1
ATOM 4848 N N . PHE A 1 725 ? 159.960 191.673 132.070 1.00 173.64 786 PHE A N 1
ATOM 4849 C CA . PHE A 1 725 ? 159.328 192.964 131.667 1.00 166.02 786 PHE A CA 1
ATOM 4850 C C . PHE A 1 725 ? 159.731 194.086 132.636 1.00 163.07 786 PHE A C 1
ATOM 4851 O O . PHE A 1 725 ? 159.842 195.248 132.190 1.00 164.87 786 PHE A O 1
ATO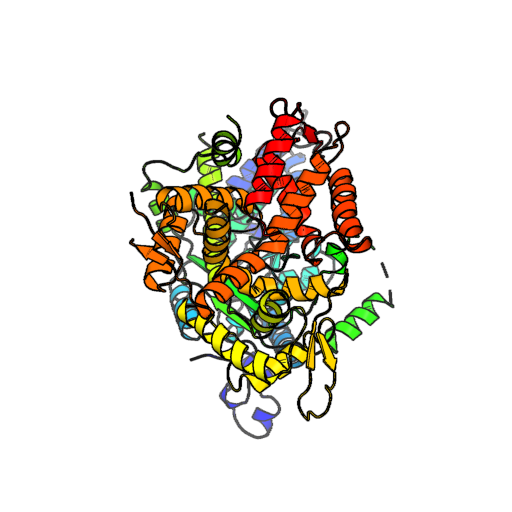M 4859 N N . LYS A 1 726 ? 159.912 193.747 133.918 1.00 163.02 787 LYS A N 1
ATOM 4860 C CA . LYS A 1 726 ? 160.344 194.674 135.000 1.00 166.07 787 LYS A CA 1
ATOM 4861 C C . LYS A 1 726 ? 161.834 195.010 134.840 1.00 173.85 787 LYS A C 1
ATOM 4862 O O . LYS A 1 726 ? 162.211 196.148 135.184 1.00 178.50 787 LYS A O 1
ATOM 4868 N N . ASP A 1 727 ? 162.646 194.059 134.355 1.00 183.82 788 ASP A N 1
ATOM 4869 C CA . ASP A 1 727 ? 164.084 194.265 134.018 1.00 187.15 788 ASP A CA 1
ATOM 4870 C C . ASP A 1 727 ? 164.186 195.131 132.755 1.00 175.08 788 ASP A C 1
ATOM 4871 O O . ASP A 1 727 ? 164.972 196.100 132.776 1.00 163.99 788 ASP A O 1
ATOM 4876 N N . ILE A 1 728 ? 163.426 194.790 131.704 1.00 173.13 789 ILE A N 1
ATOM 4877 C CA . ILE A 1 728 ? 163.294 195.607 130.454 1.00 175.38 789 ILE A CA 1
ATOM 4878 C C . ILE A 1 728 ? 162.769 197.005 130.821 1.00 178.73 789 ILE A C 1
ATOM 4879 O O . ILE A 1 728 ? 163.153 197.976 130.139 1.00 178.56 789 ILE A O 1
ATOM 4884 N N . GLY A 1 729 ? 161.914 197.101 131.843 1.00 184.05 790 GLY A N 1
ATOM 4885 C CA . GLY A 1 729 ? 161.323 198.367 132.313 1.00 183.45 790 GLY A CA 1
ATOM 4886 C C . GLY A 1 729 ? 160.119 198.758 131.474 1.00 185.32 790 GLY A C 1
ATOM 4887 O O . GLY A 1 729 ? 159.999 199.953 131.138 1.00 196.49 790 GLY A O 1
ATOM 4888 N N . VAL A 1 730 ? 159.268 197.783 131.136 1.00 180.78 791 VAL A N 1
ATOM 4889 C CA . VAL A 1 730 ? 157.929 198.009 130.516 1.00 177.96 791 VAL A CA 1
ATOM 4890 C C . VAL A 1 730 ? 156.992 198.435 131.651 1.00 181.88 791 VAL A C 1
ATOM 4891 O O . VAL A 1 730 ? 156.346 199.505 131.535 1.00 189.55 791 VAL A O 1
ATOM 4895 N N . PHE A 1 731 ? 156.959 197.624 132.713 1.00 182.71 792 PHE A N 1
ATOM 4896 C CA . PHE A 1 731 ? 156.374 197.952 134.038 1.00 182.72 792 PHE A CA 1
ATOM 4897 C C . PHE A 1 731 ? 157.469 198.576 134.908 1.00 183.30 792 PHE A C 1
ATOM 4898 O O . PHE A 1 731 ? 158.423 197.859 135.270 1.00 177.33 792 PHE A O 1
ATOM 4906 N N . LYS A 1 732 ? 157.353 199.876 135.197 1.00 198.18 793 LYS A N 1
ATOM 4907 C CA . LYS A 1 732 ? 158.213 200.601 136.171 1.00 217.21 793 LYS A CA 1
ATOM 4908 C C . LYS A 1 732 ? 157.729 200.250 137.584 1.00 235.26 793 LYS A C 1
ATOM 4909 O O . LYS A 1 732 ? 156.603 200.660 137.938 1.00 246.82 793 LYS A O 1
ATOM 4915 N N . GLU A 1 733 ? 158.540 199.508 138.347 1.00 248.48 794 GLU A N 1
ATOM 4916 C CA . GLU A 1 733 ? 158.233 199.094 139.744 1.00 252.35 794 GLU A CA 1
ATOM 4917 C C . GLU A 1 733 ? 158.286 200.336 140.640 1.00 248.47 794 GLU A C 1
ATOM 4918 O O . GLU A 1 733 ? 159.358 200.972 140.698 1.00 245.00 794 GLU A O 1
ATOM 4924 N N . THR A 1 734 ? 157.167 200.670 141.294 1.00 247.21 795 THR A N 1
ATOM 4925 C CA . THR A 1 734 ? 157.017 201.851 142.190 1.00 252.33 795 THR A CA 1
ATOM 4926 C C . THR A 1 734 ? 156.367 201.380 143.498 1.00 252.68 795 THR A C 1
ATOM 4927 O O . THR A 1 734 ? 155.275 201.880 143.838 1.00 256.92 795 THR A O 1
ATOM 4931 N N . LYS A 1 735 ? 157.045 200.469 144.207 1.00 252.37 796 LYS A N 1
ATOM 4932 C CA . LYS A 1 735 ? 156.494 199.700 145.360 1.00 250.37 796 LYS A CA 1
ATOM 4933 C C . LYS A 1 735 ? 156.068 200.652 146.486 1.00 255.70 796 LYS A C 1
ATOM 4934 O O . LYS A 1 735 ? 156.795 201.633 146.749 1.00 259.85 796 LYS A O 1
ATOM 4940 N N . GLN A 1 736 ? 154.919 200.359 147.108 1.00 257.31 797 GLN A N 1
ATOM 4941 C CA . GLN A 1 736 ? 154.299 201.155 148.203 1.00 256.30 797 GLN A CA 1
ATOM 4942 C C . GLN A 1 736 ? 153.629 200.203 149.203 1.00 261.45 797 GLN A C 1
ATOM 4943 O O . GLN A 1 736 ? 153.250 199.082 148.793 1.00 269.58 797 GLN A O 1
ATOM 4949 N N . LYS A 1 737 ? 153.522 200.628 150.468 1.00 258.93 798 LYS A N 1
ATOM 4950 C CA . LYS A 1 737 ? 152.923 199.859 151.598 1.00 252.69 798 LYS A CA 1
ATOM 4951 C C . LYS A 1 737 ? 153.428 198.405 151.569 1.00 257.96 798 LYS A C 1
ATOM 4952 O O . LYS A 1 737 ? 152.628 197.490 151.864 1.00 263.00 798 LYS A O 1
ATOM 4958 N N . ARG A 1 738 ? 154.713 198.215 151.233 1.00 257.39 799 ARG A N 1
ATOM 4959 C CA . ARG A 1 738 ? 155.443 196.915 151.199 1.00 251.45 799 ARG A CA 1
ATOM 4960 C C . ARG A 1 738 ? 154.836 195.963 150.152 1.00 253.26 799 ARG A C 1
ATOM 4961 O O . ARG A 1 738 ? 154.877 194.737 150.392 1.00 248.99 799 ARG A O 1
ATOM 4969 N N . VAL A 1 739 ? 154.314 196.489 149.032 1.00 258.59 800 VAL A N 1
ATOM 4970 C CA . VAL A 1 739 ? 153.887 195.682 147.842 1.00 257.65 800 VAL A CA 1
ATOM 4971 C C . VAL A 1 739 ? 154.248 196.443 146.560 1.00 259.31 800 VAL A C 1
ATOM 4972 O O . VAL A 1 739 ? 154.248 197.690 146.587 1.00 272.17 800 VAL A O 1
ATOM 4976 N N . SER A 1 740 ? 154.532 195.709 145.479 1.00 249.91 801 SER A N 1
ATOM 4977 C CA . SER A 1 740 ? 154.950 196.249 144.157 1.00 239.83 801 SER A CA 1
ATOM 4978 C C . SER A 1 740 ? 153.716 196.512 143.284 1.00 234.94 801 SER A C 1
ATOM 4979 O O . SER A 1 740 ? 153.097 195.528 142.830 1.00 238.33 801 SER A O 1
ATOM 4982 N N . VAL A 1 741 ? 153.370 197.789 143.079 1.00 226.66 802 VAL A N 1
ATOM 4983 C CA . VAL A 1 741 ? 152.355 198.247 142.081 1.00 221.23 802 VAL A CA 1
ATOM 4984 C C . VAL A 1 741 ? 153.093 198.554 140.767 1.00 224.02 802 VAL A C 1
ATOM 4985 O O . VAL A 1 741 ? 154.177 199.187 140.822 1.00 226.14 802 VAL A O 1
ATOM 4989 N N . LEU A 1 742 ? 152.534 198.098 139.639 1.00 220.93 803 LEU A N 1
ATOM 4990 C CA . LEU A 1 742 ? 153.173 198.127 138.294 1.00 217.36 803 LEU A CA 1
ATOM 4991 C C . LEU A 1 742 ? 152.670 199.346 137.509 1.00 217.04 803 LEU A C 1
ATOM 4992 O O . LEU A 1 742 ? 151.473 199.371 137.154 1.00 206.65 803 LEU A O 1
ATOM 4997 N N . GLU A 1 743 ? 153.561 200.310 137.253 1.00 226.82 804 GLU A N 1
ATOM 4998 C CA . GLU A 1 743 ? 153.300 201.542 136.459 1.00 233.33 804 GLU A CA 1
ATOM 4999 C C . GLU A 1 743 ? 153.763 201.301 135.017 1.00 231.65 804 GLU A C 1
ATOM 5000 O O . GLU A 1 743 ? 154.961 201.014 134.829 1.00 238.84 804 GLU A O 1
ATOM 5006 N N . LEU A 1 744 ? 152.851 201.410 134.044 1.00 220.78 805 LEU A N 1
ATOM 5007 C CA . LEU A 1 744 ? 153.154 201.272 132.592 1.00 218.16 805 LEU A CA 1
ATOM 5008 C C . LEU A 1 744 ? 154.080 202.423 132.172 1.00 213.92 805 LEU A C 1
ATOM 5009 O O . LEU A 1 744 ? 153.613 203.581 132.168 1.00 212.95 805 LEU A O 1
ATOM 5014 N N . SER A 1 745 ? 155.342 202.112 131.843 1.00 211.72 806 SER A N 1
ATOM 5015 C CA . SER A 1 745 ? 156.450 203.093 131.668 1.00 213.26 806 SER A CA 1
ATOM 5016 C C . SER A 1 745 ? 156.170 204.047 130.498 1.00 219.20 806 SER A C 1
ATOM 5017 O O . SER A 1 745 ? 155.545 203.612 129.503 1.00 227.57 806 SER A O 1
ATOM 5020 N N . SER A 1 746 ? 156.661 205.288 130.616 1.00 219.61 807 SER A N 1
ATOM 5021 C CA . SER A 1 746 ? 156.506 206.408 129.646 1.00 221.25 807 SER A CA 1
ATOM 5022 C C . SER A 1 746 ? 156.886 205.967 128.226 1.00 228.82 807 SER A C 1
ATOM 5023 O O . SER A 1 746 ? 156.185 206.381 127.279 1.00 248.12 807 SER A O 1
ATOM 5026 N N . THR A 1 747 ? 157.957 205.176 128.086 1.00 221.00 808 THR A N 1
ATOM 5027 C CA . THR A 1 747 ? 158.440 204.603 126.797 1.00 211.68 808 THR A CA 1
ATOM 5028 C C . THR A 1 747 ? 157.360 203.692 126.195 1.00 208.47 808 THR A C 1
ATOM 5029 O O . THR A 1 747 ? 157.174 203.751 124.964 1.00 203.41 808 THR A O 1
ATOM 5033 N N . PHE A 1 748 ? 156.672 202.901 127.028 1.00 208.03 809 PHE A N 1
ATOM 5034 C CA . PHE A 1 748 ? 155.662 201.889 126.610 1.00 207.15 809 PHE A CA 1
ATOM 5035 C C . PHE A 1 748 ? 154.237 202.394 126.885 1.00 210.29 809 PHE A C 1
ATOM 5036 O O . PHE A 1 748 ? 153.301 201.567 126.865 1.00 216.24 809 PHE A O 1
ATOM 5044 N N . LEU A 1 749 ? 154.073 203.702 127.120 1.00 208.43 810 LEU A N 1
ATOM 5045 C CA . LEU A 1 749 ? 152.752 204.382 127.231 1.00 212.98 810 LEU A CA 1
ATOM 5046 C C . LEU A 1 749 ? 151.963 204.182 125.934 1.00 212.36 810 LEU A C 1
ATOM 5047 O O . LEU A 1 749 ? 150.793 203.811 126.001 1.00 207.39 810 LEU A O 1
ATOM 5052 N N . PRO A 1 750 ? 152.546 204.384 124.721 1.00 216.73 811 PRO A N 1
ATOM 5053 C CA . PRO A 1 750 ? 151.836 204.072 123.476 1.00 216.60 811 PRO A CA 1
ATOM 5054 C C . PRO A 1 750 ? 151.731 202.565 123.180 1.00 213.09 811 PRO A C 1
ATOM 5055 O O . PRO A 1 750 ? 152.280 201.773 123.927 1.00 208.79 811 PRO A O 1
ATOM 5059 N N . GLN A 1 751 ? 151.036 202.218 122.090 1.00 214.29 812 GLN A N 1
ATOM 5060 C CA . GLN A 1 751 ? 150.708 200.823 121.676 1.00 219.51 812 GLN A CA 1
ATOM 5061 C C . GLN A 1 751 ? 151.809 200.259 120.764 1.00 210.42 812 GLN A C 1
ATOM 5062 O O . GLN A 1 751 ? 152.128 199.051 120.888 1.00 204.73 812 GLN A O 1
ATOM 5068 N N . CYS A 1 752 ? 152.356 201.104 119.884 1.00 206.37 813 CYS A N 1
ATOM 5069 C CA . CYS A 1 752 ? 153.280 200.739 118.774 1.00 213.15 813 CYS A CA 1
ATOM 5070 C C . CYS A 1 752 ? 154.594 200.139 119.301 1.00 218.65 813 CYS A C 1
ATOM 5071 O O . CYS A 1 752 ? 155.227 199.383 118.538 1.00 233.25 813 CYS A O 1
ATOM 5074 N N . ASN A 1 753 ? 154.996 200.463 120.536 1.00 212.98 814 ASN A N 1
ATOM 5075 C CA . ASN A 1 753 ? 156.194 199.885 121.207 1.00 210.66 814 ASN A CA 1
ATOM 5076 C C . ASN A 1 753 ? 155.886 198.454 121.661 1.00 207.36 814 ASN A C 1
ATOM 5077 O O . ASN A 1 753 ? 156.688 197.546 121.346 1.00 221.81 814 ASN A O 1
ATOM 5082 N N . ARG A 1 754 ? 154.771 198.270 122.374 1.00 194.72 815 ARG A N 1
ATOM 5083 C CA . ARG A 1 754 ? 154.280 196.948 122.851 1.00 194.55 815 ARG A CA 1
ATOM 5084 C C . ARG A 1 754 ? 153.976 196.040 121.649 1.00 198.03 815 ARG A C 1
ATOM 5085 O O . ARG A 1 754 ? 154.211 194.816 121.768 1.00 203.83 815 ARG A O 1
ATOM 5093 N N . GLN A 1 755 ? 153.487 196.613 120.539 1.00 203.38 816 GLN A N 1
ATOM 5094 C CA . GLN A 1 755 ? 153.259 195.898 119.249 1.00 205.59 816 GLN A CA 1
ATOM 5095 C C . GLN A 1 755 ? 154.584 195.305 118.742 1.00 199.92 816 GLN A C 1
ATOM 5096 O O . GLN A 1 755 ? 154.591 194.108 118.374 1.00 201.58 816 GLN A O 1
ATOM 5102 N N . LYS A 1 756 ? 155.652 196.112 118.717 1.00 192.08 817 LYS A N 1
ATOM 5103 C CA . LYS A 1 756 ? 157.021 195.703 118.289 1.00 185.57 817 LYS A CA 1
ATOM 5104 C C . LYS A 1 756 ? 157.602 194.697 119.293 1.00 183.27 817 LYS A C 1
ATOM 5105 O O . LYS A 1 756 ? 158.211 193.702 118.838 1.00 189.51 817 LYS A O 1
ATOM 5111 N N . LEU A 1 757 ? 157.418 194.941 120.598 1.00 181.64 818 LEU A N 1
ATOM 5112 C CA . LEU A 1 757 ? 157.806 194.004 121.693 1.00 183.79 818 LEU A CA 1
ATOM 5113 C C . LEU A 1 757 ? 157.092 192.658 121.509 1.00 180.37 818 LEU A C 1
ATOM 5114 O O . LEU A 1 757 ? 157.707 191.630 121.840 1.00 178.26 818 LEU A O 1
ATOM 5119 N N . LEU A 1 758 ? 155.845 192.657 121.022 1.00 182.89 819 LEU A N 1
ATOM 5120 C CA . LEU A 1 758 ? 155.098 191.409 120.705 1.00 184.46 819 LEU A CA 1
ATOM 5121 C C . LEU A 1 758 ? 155.675 190.788 119.425 1.00 180.76 819 LEU A C 1
ATOM 5122 O O . LEU A 1 758 ? 156.004 189.587 119.465 1.00 179.06 819 LEU A O 1
ATOM 5127 N N . GLU A 1 759 ? 155.794 191.571 118.343 1.00 178.42 820 GLU A N 1
ATOM 5128 C CA . GLU A 1 759 ? 156.338 191.120 117.026 1.00 174.30 820 GLU A CA 1
ATOM 5129 C C . GLU A 1 759 ? 157.716 190.470 117.204 1.00 166.63 820 GLU A C 1
ATOM 5130 O O . GLU A 1 759 ? 157.981 189.473 116.507 1.00 167.71 820 GLU A O 1
ATOM 5136 N N . TYR A 1 760 ? 158.560 191.020 118.085 1.00 161.94 821 TYR A N 1
ATOM 5137 C CA . TYR A 1 760 ? 159.953 190.553 118.327 1.00 163.93 821 TYR A CA 1
ATOM 5138 C C . TYR A 1 760 ? 159.939 189.107 118.840 1.00 158.75 821 TYR A C 1
ATOM 5139 O O . TYR A 1 760 ? 160.464 188.226 118.133 1.00 160.70 821 TYR A O 1
ATOM 5148 N N . ILE A 1 761 ? 159.317 188.873 120.002 1.00 158.67 822 ILE A N 1
ATOM 5149 C CA . ILE A 1 761 ? 159.302 187.560 120.725 1.00 159.19 822 ILE A CA 1
ATOM 5150 C C . ILE A 1 761 ? 158.742 186.479 119.790 1.00 161.88 822 ILE A C 1
ATOM 5151 O O . ILE A 1 761 ? 159.233 185.336 119.855 1.00 163.03 822 ILE A O 1
ATOM 5156 N N . LEU A 1 762 ? 157.756 186.835 118.958 1.00 168.39 823 LEU A N 1
ATOM 5157 C CA . LEU A 1 762 ? 157.112 185.936 117.957 1.00 175.41 823 LEU A CA 1
ATOM 5158 C C . LEU A 1 762 ? 158.124 185.455 116.902 1.00 172.92 823 LEU A C 1
ATOM 5159 O O . LEU A 1 762 ? 157.869 184.383 116.317 1.00 175.49 823 LEU A O 1
ATOM 5164 N N . SER A 1 763 ? 159.208 186.204 116.647 1.00 168.38 824 SER A N 1
ATOM 5165 C CA . SER A 1 763 ? 160.230 185.874 115.613 1.00 167.64 824 SER A CA 1
ATOM 5166 C C . SER A 1 763 ? 160.958 184.565 115.961 1.00 160.14 824 SER A C 1
ATOM 5167 O O . SER A 1 763 ? 161.249 183.793 115.026 1.00 161.65 824 SER A O 1
ATOM 5170 N N . PHE A 1 764 ? 161.235 184.319 117.247 1.00 151.34 825 PHE A N 1
ATOM 5171 C CA . PHE A 1 764 ? 162.014 183.147 117.731 1.00 152.62 825 PHE A CA 1
ATOM 5172 C C . PHE A 1 764 ? 161.138 181.888 117.743 1.00 162.43 825 PHE A C 1
ATOM 5173 O O . PHE A 1 764 ? 161.630 180.832 117.295 1.00 172.05 825 PHE A O 1
ATOM 5181 N N . VAL A 1 765 ? 159.900 181.986 118.242 1.00 171.00 826 VAL A N 1
ATOM 5182 C CA . VAL A 1 765 ? 158.952 180.834 118.361 1.00 178.42 826 VAL A CA 1
ATOM 5183 C C . VAL A 1 765 ? 158.518 180.391 116.956 1.00 183.50 826 VAL A C 1
ATOM 5184 O O . VAL A 1 765 ? 158.236 181.272 116.117 1.00 184.89 826 VAL A O 1
ATOM 5188 N N . VAL A 1 766 ? 158.485 179.073 116.717 1.00 189.27 827 VAL A N 1
ATOM 5189 C CA . VAL A 1 766 ? 158.024 178.443 115.440 1.00 197.62 827 VAL A CA 1
ATOM 5190 C C . VAL A 1 766 ? 156.490 178.370 115.454 1.00 212.61 827 VAL A C 1
ATOM 5191 O O . VAL A 1 766 ? 155.923 178.060 116.523 1.00 219.25 827 VAL A O 1
ATOM 5195 N N . LEU A 1 767 ? 155.855 178.650 114.308 1.00 227.16 828 LEU A N 1
ATOM 5196 C CA . LEU A 1 767 ? 154.375 178.710 114.134 1.00 232.92 828 LEU A CA 1
ATOM 5197 C C . LEU A 1 767 ? 153.906 177.472 113.361 1.00 228.34 828 LEU A C 1
ATOM 5198 O O . LEU A 1 767 ? 154.459 177.131 112.316 1.00 225.73 828 LEU A O 1
#

GO terms:
  GO:0004366 glycerol-3-phosphate O-acyltransferase activity (F, IMP)
  GO:0006655 phosphatidylglycerol biosynthetic process (P, IMP)
  GO:0005739 mitochondrion (C, HTP)
  GO:0004366 glycerol-3-phosphate O-acyltransferase activity (F, EXP)
  GO:0005741 mitochondrial outer membrane (C, TAS)
  GO:0019432 triglyceride biosynthetic process (P, TAS)
  GO:0006654 phosphatidic acid biosynthetic process (P, TAS)
  GO:0005515 protein binding (F, IPI)
  GO:0019432 triglyceride biosynthetic process (P, IDA)

Organism: Homo sapiens (NCBI:txid9606)

Secondary structure (DSSP, 8-state):
-EEESS---GGGSS--SHHHHHTHHHHHHHT----GGGS--SHHHHHHT-HHHHHHHHHHHHTS----TTHHHHHHHHHHHHHHH-----HHHHHHHHHHHHHHHHHH-S--EEEHHHHHHHHHHHSSSS-EEEEEPPSSTHHHHHHHHHHHTTT-PPPEEEEEGGG--TTHHHHHHTTT-EEE-STT-S-TTSS--HHHHHHHHHHHHHHHHTT--EE--SSSS--SSSS--PPP-SHHHHHHHHHHTTSSS--EEEEEEEEESS-TT---HHHHT--HHHHHHHHHHTS----EEEEEPPPEEHHHHHHHHTT-SS-----HHHHHGGGT---HHHHHHHHHHHHHHHHHHHHHTTS-B-HHHHHHHIIIIIISS-EEHHHHHHHHHHHHHHHHTTS--BS--S-HHHHHHHHHTTSTTTEEEEE-TT-SSEEEEE--SHHHHHHHHHHHHHHHHHHHHHHHHHHHHHHHH--EEHHHHHHHHHHHHHHTTTT---S-TTS-HHHHHHHHHHHHHHHTSEEE---EEEE---HHHHHHHHHHHHHTHHHHHHHHHHHHHHTS--S--BHHHHHHHHHHHHHHHHHTT--S-GGGG-HHHHHHHHHHHHHHTSEEE--BTTB-BEEE-GGGSSSHHHHHHHHHHHHHS--

Radius of gyration: 26.87 Å; Cα contacts (8 Å, |Δi|>4): 980; chains: 1; bounding box: 54×76×83 Å

Nearest PDB structures (foldseek):
  8e50-assembly1_A  TM=1.002E+00  e=3.093E-103  Homo sapiens
  6wuj-assembly1_A  TM=2.181E-01  e=2.192E+00  Thermothelomyces thermophilus

Foldseek 3Di:
DKDFLLPWAQVLADDDDPVCRVVRLVRLLVPAADDQVLAFPCLLVQLLVDPLLVVLLVVVQVVPPVVSPCSCVSSVVLSVLCVQFAFRADSVLQSVLLSVCSVLCVQQEPTEMGDVVLVVLVVVVQVPQAEEEEAEAAAAPCVLVCVQSVQSSVNHYGAQEEAECVQSDPPSSNSCSRRRDGYDYPPQDPDPVDDHSSNNVSSVLSSLLSNRLSRGYYYYHQQPHHDLQQAGAQGHLDCLLSVVVSVVVVSGPWYKYKQKAKDFLAHLVAHSLVVQVPVVVVVVVVVSSNHHGYYMYMFIFRIDIPVVVLVVVVVDPDADPQFLQNLPVVVQPVVDVNPVCVSSSLVRQLRSLRNLQQHAQELLLLLLLCQQQVCQVWFWLVVSLVVSVVVVCVQVVLPGHYRDDDRSSVSNVVSCVSLVQFWDWADDPPDPTIIIHGHQAQRSNSSSSSSNVSCCLSLVLVLLLLLLVQLQVCLGLLQSSLSSSLSSCSLCVNVGDNDRSVDGSSVVNVVSVVVCVVVPQWDFPCGRIDGDPDPVSVSVSSSSLRSCQLLLLLLLLLLVPVLDDDDKDWPVVVLVVSLVSLSVCVVVPNRPRSNNSGSSSSVSNVVSCCSSPCFPFPDDPNTTITDRDPVNPDNVSSVSVNVSSVSSHDD

Sequence (651 aa):
GLRNVIYINETHTRHRGWLARRLSYVLFIQERDVHKGMFATNVTENVLNSSRVQEAIAEVAAELNPQSKAVNKVKKKAKRILQEMVATVSPAMIRLTGWVLLKLFNSFFWNIQIHKGQLEMVKAATETNLPLLFLPVHRSHIDYLLLTFILFCHNIKAPYIASGNNLNIPIFSTLIHKLGGFFIRRRLDETPDGRKDVLYRALLHGHIVELLRQQQFLEIFLEGTRSRSGKTSCARAGLLSVVVDTLSTNVIPDILIIPVGISYDRIIEGHYNGEQLGWSVARGVIRMLRKNYGCVRVDFAQPFSLKEYLESQSQKPVSALLSLEQALLPAILPTDESLRRRLIANLAEHILFTASKSCAIMSTHIVACLLLYRHRQGIDLSTLVEDFFVMKEEVLARDFDLGFSGNSEDVVMHAIQLLGNCVTITHTSRNDEFFITPSTTVPSVFELNFYSNGVLHVFIMEAIIACSLYAVLNLISQEQLVRKAASLCYLLSNEGTISLPCQTFYQVCHETVGKFIQYGILTVADCYLKVSQSKEHQQFITFLQRLLGPLLEAYSSAAIFVHNFSGPVPEPEYLQKLHKYLITRTERNVAVYAESATYCLVKNAVKMFKDIGVFKETKQKRVSVLELSSTFLPQCNRQKLLEYILSFVVL